Protein AF-0000000083566380 (afdb_homodimer)

Secondary structure (DSSP, 8-state):
----SSTTHHHHHHHH---SSEEEEEEETTEEEEEETT--EEEES-----EETTTEEB-S-----GGG----SEEE--SSSTTTS-HHHHHHHHHHH-PEEEE-HHHHHHHHHTTHHHHSS--GGGEEE--TT-EEEETTEEEEEEE---TT-SS-EEEEEEETTEEEEE-TT----TTHHHHHHHS--SEEEEEB---EEEE-TTT--EEEE--SB-HHHHHHHHHHTT-SEEEEESTTTBTTS---GGGHHHHHTTSSS-SEE----TT-EEE-/----SSTTHHHHHHHH---SSEEEEEEETTEEEEEETT--EEEES-----EETTTEEB-S-----GGG----SEEE--SSSTTTS-HHHHHHHHHHH-PEEEE-HHHHHHHHHTTHHHHSS--GGGEEE--TT-EEEETTEEEEEEE---TT-SS-EEEEEEETTEEEEE-TT----TTHHHHHHHS--SEEEEEB---EEEE-TTT--EEEE--SB-HHHHHHHHHHTT-SEEEEESTTTBTTS---GGGHHHHHTTSSS-SEE----TT-EEE-

Foldseek 3Di:
DFDFPAECPLLVCVQVDQDAAKKWAFAAQLWIWIAGNVGAIEIFLFAQDQPDPPQWGWQDTRHYQLLSRQEHAEYEAQFQDCSRQPLRGPLSVCQRHVHAYEYAPNNVVNCVVVVSVPVGVHDPVSYDHDAAPDWDDRVQKIKGWHDFAFPVGDGGIWIWIDHPQFIEIRRNQGWDDPCLLVQLVVGVHAEYEFEEWAFFWGQDPPPRDTDGDDRHDYLVGQLNSQQSNQYCEYEYGNQRTTPGTHDDCVVNVVVNVVGPPNNYYDYDDHSDMDHD/DFDFPAECVLLVCVQPDQDAAKKWAFAAQQWIWIAGNVGAIEIFLFAQDQPDPPQWGWQDTRHYQLLSRQEHAEYEAQFQDCSRQPLRGPLSVCQRHVHAYEYAPNNVVNCVVVVSVPVGVHDPVSYDHDAAPDWDDGVQWIKHWHDFAFPVGDGGIWIWIDHPQFIEIRRNQGWADPCLLVQLVVGVHAEYEFEEWAFFWGQDPPPRDTDGDDRHDYLVGQLNSQQSNQYCEYEYGNQRTTPGTHDDCVVNVVVNVVGPPNNYYDYDDHSDMDHD

Structure (mmCIF, N/CA/C/O backbone):
data_AF-0000000083566380-model_v1
#
loop_
_entity.id
_entity.type
_entity.pdbx_description
1 polymer 'L-ascorbate 6-phosphate lactonase'
#
loop_
_atom_site.group_PDB
_atom_site.id
_atom_site.type_symbol
_atom_site.label_atom_id
_atom_site.label_alt_id
_atom_site.label_comp_id
_atom_site.label_asym_id
_atom_site.label_entity_id
_atom_site.label_seq_id
_atom_site.pdbx_PDB_ins_code
_atom_site.Cartn_x
_atom_site.Cartn_y
_atom_site.Cartn_z
_atom_site.occupancy
_atom_site.B_iso_or_equiv
_atom_site.auth_seq_id
_atom_site.auth_comp_id
_atom_site.auth_asym_id
_atom_site.auth_atom_id
_atom_site.pdbx_PDB_model_num
ATOM 1 N N . MET A 1 1 ? -5.559 -3.111 18.797 1 76.19 1 MET A N 1
ATOM 2 C CA . MET A 1 1 ? -4.23 -2.508 18.812 1 76.19 1 MET A CA 1
ATOM 3 C C . MET A 1 1 ? -3.662 -2.377 17.406 1 76.19 1 MET A C 1
ATOM 5 O O . MET A 1 1 ? -3.842 -3.268 16.578 1 76.19 1 MET A O 1
ATOM 9 N N . ILE A 1 2 ? -3.156 -1.127 17.141 1 89.31 2 ILE A N 1
ATOM 10 C CA . ILE A 1 2 ? -2.559 -0.832 15.844 1 89.31 2 ILE A CA 1
ATOM 11 C C . ILE A 1 2 ? -1.174 -1.471 15.758 1 89.31 2 ILE A C 1
ATOM 13 O O . ILE A 1 2 ? -0.376 -1.369 16.688 1 89.31 2 ILE A O 1
ATOM 17 N N . HIS A 1 3 ? -0.954 -2.189 14.703 1 89.44 3 HIS A N 1
ATOM 18 C CA . HIS A 1 3 ? 0.325 -2.842 14.453 1 89.44 3 HIS A CA 1
ATOM 19 C C . HIS A 1 3 ? 0.991 -2.281 13.203 1 89.44 3 HIS A C 1
ATOM 21 O O . HIS A 1 3 ? 0.339 -2.111 12.164 1 89.44 3 HIS A O 1
ATOM 27 N N . SER A 1 4 ? 2.311 -2.012 13.414 1 94.44 4 SER A N 1
ATOM 28 C CA . SER A 1 4 ? 3.086 -1.466 12.305 1 94.44 4 SER A CA 1
ATOM 29 C C . SER A 1 4 ? 3.451 -2.551 11.297 1 94.44 4 SER A C 1
ATOM 31 O O . SER A 1 4 ? 3.803 -3.67 11.68 1 94.44 4 SER A O 1
ATOM 33 N N . ASP A 1 5 ? 3.465 -2.23 10.023 1 95.38 5 ASP A N 1
ATOM 34 C CA . ASP A 1 5 ? 3.959 -3.098 8.961 1 95.38 5 ASP A CA 1
ATOM 35 C C . ASP A 1 5 ? 5.457 -2.902 8.742 1 95.38 5 ASP A C 1
ATOM 37 O O . ASP A 1 5 ? 6.074 -3.625 7.957 1 95.38 5 ASP A O 1
ATOM 41 N N . TRP A 1 6 ? 6.039 -1.925 9.359 1 95.88 6 TRP A N 1
ATOM 42 C CA . TRP A 1 6 ? 7.43 -1.555 9.109 1 95.88 6 TRP A CA 1
ATOM 43 C C . TRP A 1 6 ? 8.281 -1.753 10.359 1 95.88 6 TRP A C 1
ATOM 45 O O . TRP A 1 6 ? 9.477 -1.446 10.359 1 95.88 6 TRP A O 1
ATOM 55 N N . GLY A 1 7 ? 7.676 -2.299 11.445 1 92.94 7 GLY A N 1
ATOM 56 C CA . GLY A 1 7 ? 8.391 -2.293 12.711 1 92.94 7 GLY A CA 1
ATOM 57 C C . GLY A 1 7 ? 8.703 -0.896 13.219 1 92.94 7 GLY A C 1
ATOM 58 O O . GLY A 1 7 ? 7.875 0.01 13.094 1 92.94 7 GLY A O 1
ATOM 59 N N . ASP A 1 8 ? 9.898 -0.716 13.805 1 93.69 8 ASP A N 1
ATOM 60 C CA . ASP A 1 8 ? 10.156 0.561 14.461 1 93.69 8 ASP A CA 1
ATOM 61 C C . ASP A 1 8 ? 11.188 1.382 13.688 1 93.69 8 ASP A C 1
ATOM 63 O O . ASP A 1 8 ? 11.5 2.51 14.07 1 93.69 8 ASP A O 1
ATOM 67 N N . TRP A 1 9 ? 11.602 0.812 12.57 1 92.69 9 TRP A N 1
ATOM 68 C CA . TRP A 1 9 ? 12.727 1.46 11.898 1 92.69 9 TRP A CA 1
ATOM 69 C C . TRP A 1 9 ? 12.359 2.871 11.461 1 92.69 9 TRP A C 1
ATOM 71 O O . TRP A 1 9 ? 13.18 3.789 11.539 1 92.69 9 TRP A O 1
ATOM 81 N N . PHE A 1 10 ? 11.18 3.068 10.977 1 97.19 10 PHE A N 1
ATOM 82 C CA . PHE A 1 10 ? 10.766 4.344 10.406 1 97.19 10 PHE A CA 1
ATOM 83 C C . PHE A 1 10 ? 10.695 5.422 11.477 1 97.19 10 PHE A C 1
ATOM 85 O O . PHE A 1 10 ? 11.227 6.52 11.297 1 97.19 10 PHE A O 1
ATOM 92 N N . ILE A 1 11 ? 10.031 5.145 12.625 1 96.69 11 ILE A N 1
ATOM 93 C CA . ILE A 1 11 ? 9.906 6.117 13.703 1 96.69 11 ILE A CA 1
ATOM 94 C C . ILE A 1 11 ? 11.281 6.398 14.297 1 96.69 11 ILE A C 1
ATOM 96 O O . ILE A 1 11 ? 11.578 7.531 14.688 1 96.69 11 ILE A O 1
ATOM 100 N N . GLN A 1 12 ? 12.148 5.363 14.352 1 96.5 12 GLN A N 1
ATOM 101 C CA . GLN A 1 12 ? 13.516 5.57 14.836 1 96.5 12 GLN A CA 1
ATOM 102 C C . GLN A 1 12 ? 14.281 6.52 13.922 1 96.5 12 GLN A C 1
ATOM 104 O O . GLN A 1 12 ? 15.039 7.367 14.398 1 96.5 12 GLN A O 1
ATOM 109 N N . ARG A 1 13 ? 14.078 6.336 12.664 1 96.38 13 ARG A N 1
ATOM 110 C CA . ARG A 1 13 ? 14.711 7.23 11.695 1 96.38 13 ARG A CA 1
ATOM 111 C C . ARG A 1 13 ? 14.289 8.68 11.938 1 96.38 13 ARG A C 1
ATOM 113 O O . ARG A 1 13 ? 15.117 9.586 11.867 1 96.38 13 ARG A O 1
ATOM 120 N N . ILE A 1 14 ? 13.039 8.93 12.203 1 97.75 14 ILE A N 1
ATOM 121 C CA . ILE A 1 14 ? 12.523 10.273 12.469 1 97.75 14 ILE A CA 1
ATOM 122 C C . ILE A 1 14 ? 13.117 10.797 13.781 1 97.75 14 ILE A C 1
ATOM 124 O O . ILE A 1 14 ? 13.602 11.93 13.836 1 97.75 14 ILE A O 1
ATOM 128 N N . GLU A 1 15 ? 13.109 9.969 14.812 1 97.56 15 GLU A N 1
ATOM 129 C CA . GLU A 1 15 ? 13.594 10.359 16.141 1 97.56 15 GLU A CA 1
ATOM 130 C C . GLU A 1 15 ? 15.086 10.68 16.109 1 97.56 15 GLU A C 1
ATOM 132 O O . GLU A 1 15 ? 15.539 11.609 16.781 1 97.56 15 GLU A O 1
ATOM 137 N N . ASP A 1 16 ? 15.828 9.945 15.266 1 97.19 16 ASP A N 1
ATOM 138 C CA . ASP A 1 16 ? 17.281 10.078 15.227 1 97.19 16 ASP A CA 1
ATOM 139 C C . ASP A 1 16 ? 17.703 11.211 14.297 1 97.19 16 ASP A C 1
ATOM 141 O O . ASP A 1 16 ? 18.859 11.641 14.32 1 97.19 16 ASP A O 1
ATOM 145 N N . ALA A 1 17 ? 16.766 11.719 13.531 1 97.69 17 ALA A N 1
ATOM 146 C CA . ALA A 1 17 ? 17.109 12.703 12.508 1 97.69 17 ALA A CA 1
ATOM 147 C C . ALA A 1 17 ? 17.453 14.047 13.141 1 97.69 17 ALA A C 1
ATOM 149 O O . ALA A 1 17 ? 16.859 14.438 14.148 1 97.69 17 ALA A O 1
ATOM 150 N N . ASN A 1 18 ? 18.438 14.688 12.562 1 97.5 18 ASN A N 1
ATOM 151 C CA . ASN A 1 18 ? 18.812 16.062 12.875 1 97.5 18 ASN A CA 1
ATOM 152 C C . ASN A 1 18 ? 18.922 16.922 11.617 1 97.5 18 ASN A C 1
ATOM 154 O O . ASN A 1 18 ? 20.016 17.266 11.188 1 97.5 18 ASN A O 1
ATOM 158 N N . PRO A 1 19 ? 17.812 17.328 11.078 1 97.94 19 PRO A N 1
ATOM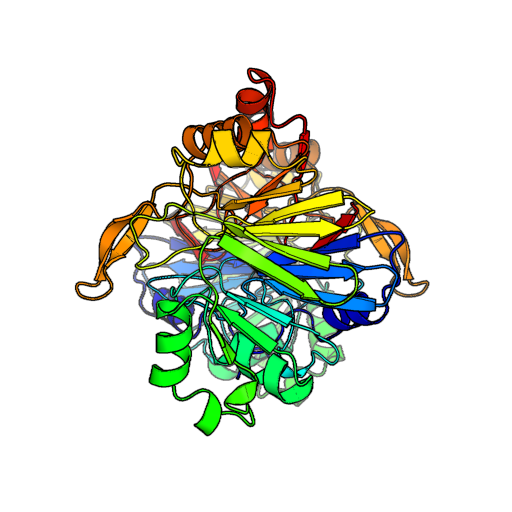 159 C CA . PRO A 1 19 ? 17.812 18 9.781 1 97.94 19 PRO A CA 1
ATOM 160 C C . PRO A 1 19 ? 18.438 19.406 9.852 1 97.94 19 PRO A C 1
ATOM 162 O O . PRO A 1 19 ? 18.469 20.016 10.93 1 97.94 19 PRO A O 1
ATOM 165 N N . ASP A 1 20 ? 19.047 19.812 8.734 1 97.19 20 ASP A N 1
ATOM 166 C CA . ASP A 1 20 ? 19.344 21.234 8.516 1 97.19 20 ASP A CA 1
ATOM 167 C C . ASP A 1 20 ? 18.109 21.984 8.008 1 97.19 20 ASP A C 1
ATOM 169 O O . ASP A 1 20 ? 17.719 21.797 6.855 1 97.19 20 ASP A O 1
ATOM 173 N N . GLY A 1 21 ? 17.5 22.703 8.883 1 98.25 21 GLY A N 1
ATOM 174 C CA . GLY A 1 21 ? 16.203 23.312 8.578 1 98.25 21 GLY A CA 1
ATOM 175 C C . GLY A 1 21 ? 15.039 22.5 9.086 1 98.25 21 GLY A C 1
ATOM 176 O O . GLY A 1 21 ? 14.961 22.188 10.273 1 98.25 21 GLY A O 1
ATOM 177 N N . VAL A 1 22 ? 14.148 22.125 8.109 1 98.81 22 VAL A N 1
ATOM 178 C CA . VAL A 1 22 ? 12.961 21.375 8.508 1 98.81 22 VAL A CA 1
ATOM 179 C C . VAL A 1 22 ? 12.82 20.141 7.617 1 98.81 22 VAL A C 1
ATOM 181 O O . VAL A 1 22 ? 12.859 20.25 6.387 1 98.81 22 VAL A O 1
ATOM 184 N N . ALA A 1 23 ? 12.758 18.984 8.266 1 98.81 23 ALA A N 1
ATOM 185 C CA . ALA A 1 23 ? 12.406 17.75 7.566 1 98.81 23 ALA A CA 1
ATOM 186 C C . ALA A 1 23 ? 10.914 17.469 7.688 1 98.81 23 ALA A C 1
ATOM 188 O O . ALA A 1 23 ? 10.328 17.656 8.758 1 98.81 23 ALA A O 1
ATOM 189 N N . VAL A 1 24 ? 10.273 17.078 6.574 1 98.88 24 VAL A N 1
ATOM 190 C CA . VAL A 1 24 ? 8.859 16.719 6.508 1 98.88 24 VAL A CA 1
ATOM 191 C C . VAL A 1 24 ? 8.711 15.281 6.008 1 98.88 24 VAL A C 1
ATOM 193 O O . VAL A 1 24 ? 9.117 14.961 4.887 1 98.88 24 VAL A O 1
ATOM 196 N N . TRP A 1 25 ? 8.172 14.398 6.844 1 98.81 25 TRP A N 1
ATOM 197 C CA . TRP A 1 25 ? 7.922 13.023 6.426 1 98.81 25 TRP A CA 1
ATOM 198 C C . TRP A 1 25 ? 6.441 12.805 6.133 1 98.81 25 TRP A C 1
ATOM 200 O O . TRP A 1 25 ? 5.578 13.312 6.855 1 98.81 25 TRP A O 1
ATOM 210 N N . TYR A 1 26 ? 6.184 12.094 5.062 1 98.81 26 TYR A N 1
ATOM 211 C CA . TYR A 1 26 ? 4.828 11.68 4.719 1 98.81 26 TYR A CA 1
ATOM 212 C C . TYR A 1 26 ? 4.469 10.367 5.406 1 98.81 26 TYR A C 1
ATOM 214 O O . TYR A 1 26 ? 5.129 9.352 5.199 1 98.81 26 TYR A O 1
ATOM 222 N N . LEU A 1 27 ? 3.363 10.391 6.223 1 98.56 27 LEU A N 1
ATOM 223 C CA . LEU A 1 27 ? 2.982 9.234 7.031 1 98.56 27 LEU A CA 1
ATOM 224 C C . LEU A 1 27 ? 1.859 8.453 6.359 1 98.56 27 LEU A C 1
ATOM 226 O O . LEU A 1 27 ? 1.404 7.434 6.891 1 98.56 27 LEU A O 1
ATOM 230 N N . GLY A 1 28 ? 1.415 8.914 5.188 1 97.44 28 GLY A N 1
ATOM 231 C CA . GLY A 1 28 ? 0.248 8.352 4.531 1 97.44 28 GLY A CA 1
ATOM 232 C C . GLY A 1 28 ? -1.03 9.109 4.824 1 97.44 28 GLY A C 1
ATOM 233 O O . GLY A 1 28 ? -1.096 9.875 5.793 1 97.44 28 GLY A O 1
ATOM 234 N N . CYS A 1 29 ? -2.031 8.922 3.938 1 96 29 CYS A N 1
ATOM 235 C CA . CYS A 1 29 ? -3.293 9.641 4.059 1 96 29 CYS A CA 1
ATOM 236 C C . CYS A 1 29 ? -3.062 11.148 4.047 1 96 29 CYS A C 1
ATOM 238 O O . CYS A 1 29 ? -2.611 11.703 3.045 1 96 29 CYS A O 1
ATOM 240 N N . ASN A 1 30 ? -3.213 11.844 5.105 1 97.31 30 ASN A N 1
ATOM 241 C CA . ASN A 1 30 ? -2.902 13.266 5.277 1 97.31 30 ASN A CA 1
ATOM 242 C C . ASN A 1 30 ? -1.968 13.492 6.461 1 97.31 30 ASN A C 1
ATOM 244 O O . ASN A 1 30 ? -1.909 14.594 7.004 1 97.31 30 ASN A O 1
ATOM 248 N N . GLY A 1 31 ? -1.329 12.383 6.82 1 98.62 31 GLY A N 1
ATOM 249 C CA . GLY A 1 31 ? -0.46 12.461 7.984 1 98.62 31 GLY A CA 1
ATOM 250 C C . GLY A 1 31 ? 0.958 12.883 7.645 1 98.62 31 GLY A C 1
ATOM 251 O O . GLY A 1 31 ? 1.545 12.375 6.684 1 98.62 31 GLY A O 1
ATOM 252 N N . PHE A 1 32 ? 1.509 13.781 8.422 1 98.88 32 PHE A N 1
ATOM 253 C CA . PHE A 1 32 ? 2.881 14.25 8.266 1 98.88 32 PHE A CA 1
ATOM 254 C C . PHE A 1 32 ? 3.531 14.492 9.625 1 98.88 32 PHE A C 1
ATOM 256 O O . PHE A 1 32 ? 2.838 14.719 10.617 1 98.88 32 PHE A O 1
ATOM 263 N N . VAL A 1 33 ? 4.793 14.438 9.672 1 98.88 33 VAL A N 1
ATOM 264 C CA . VAL A 1 33 ? 5.574 14.883 10.82 1 98.88 33 VAL A CA 1
ATOM 265 C C . VAL A 1 33 ? 6.66 15.852 10.367 1 98.88 33 VAL A C 1
ATOM 267 O O . VAL A 1 33 ? 7.316 15.625 9.344 1 98.88 33 VAL A O 1
ATOM 270 N N . LEU A 1 34 ? 6.723 17 10.961 1 98.88 34 LEU A N 1
ATOM 271 C CA . LEU A 1 34 ? 7.77 18 10.758 1 98.88 34 LEU A CA 1
ATOM 272 C C . LEU A 1 34 ? 8.742 18.016 11.938 1 98.88 34 LEU A C 1
ATOM 274 O O . LEU A 1 34 ? 8.32 17.953 13.094 1 98.88 34 LEU A O 1
ATOM 278 N N . LYS A 1 35 ? 9.992 18.062 11.664 1 98.88 35 LYS A N 1
ATOM 279 C CA . LYS A 1 35 ? 11.039 18.188 12.672 1 98.88 35 LYS A CA 1
ATOM 280 C C . LYS A 1 35 ? 12.078 19.219 12.234 1 98.88 35 LYS A C 1
ATOM 282 O O . LYS A 1 35 ? 12.547 19.203 11.094 1 98.88 35 LYS A O 1
ATOM 287 N N . ASP A 1 36 ? 12.406 20.141 13.148 1 98.62 36 ASP A N 1
ATOM 288 C CA . ASP A 1 36 ? 13.383 21.156 12.773 1 98.62 36 ASP A CA 1
ATOM 289 C C . ASP A 1 36 ? 14.742 20.875 13.398 1 98.62 36 ASP A C 1
ATOM 291 O O . ASP A 1 36 ? 14.922 19.844 14.062 1 98.62 36 ASP A O 1
ATOM 295 N N . ASP A 1 37 ? 15.695 21.656 13.117 1 97.62 37 ASP A N 1
ATOM 296 C CA . ASP A 1 37 ? 17.078 21.469 13.516 1 97.62 37 ASP A CA 1
ATOM 297 C C . ASP A 1 37 ? 17.234 21.578 15.031 1 97.62 37 ASP A C 1
ATOM 299 O O . ASP A 1 37 ? 18.203 21.078 15.602 1 97.62 37 ASP A O 1
ATOM 303 N N . ALA A 1 38 ? 16.25 22.203 15.75 1 98.06 38 ALA A N 1
ATOM 304 C CA . ALA A 1 38 ? 16.281 22.312 17.203 1 98.06 38 ALA A CA 1
ATOM 305 C C . ALA A 1 38 ? 15.656 21.078 17.859 1 98.06 38 ALA A C 1
ATOM 307 O O . ALA A 1 38 ? 15.75 20.906 19.078 1 98.06 38 ALA A O 1
ATOM 308 N N . GLY A 1 39 ? 15.016 20.266 17.062 1 98.25 39 GLY A N 1
ATOM 309 C CA . GLY A 1 39 ? 14.438 19.031 17.547 1 98.25 39 GLY A CA 1
ATOM 310 C C . GLY A 1 39 ? 12.938 19.125 17.797 1 98.25 39 GLY A C 1
ATOM 311 O O . GLY A 1 39 ? 12.305 18.141 18.188 1 98.25 39 GLY A O 1
ATOM 312 N N . THR A 1 40 ? 12.352 20.359 17.609 1 98.69 40 THR A N 1
ATOM 313 C CA . THR A 1 40 ? 10.906 20.484 17.734 1 98.69 40 THR A CA 1
ATOM 314 C C . THR A 1 40 ? 10.195 19.609 16.719 1 98.69 40 THR A C 1
ATOM 316 O O . THR A 1 40 ? 10.523 19.625 15.531 1 98.69 40 THR A O 1
ATOM 319 N N . THR A 1 41 ? 9.258 18.75 17.188 1 98.81 41 THR A N 1
ATOM 320 C CA . THR A 1 41 ? 8.578 17.766 16.359 1 98.81 41 THR A CA 1
ATOM 321 C C . THR A 1 41 ? 7.062 17.938 16.453 1 98.81 41 THR A C 1
ATOM 323 O O . THR A 1 41 ? 6.496 17.875 17.547 1 98.81 41 THR A O 1
ATOM 326 N N . VAL A 1 42 ? 6.41 18.125 15.297 1 98.88 42 VAL A N 1
ATOM 327 C CA . VAL A 1 42 ? 4.961 18.281 15.281 1 98.88 42 VAL A CA 1
ATOM 328 C C . VAL A 1 42 ? 4.348 17.297 14.289 1 98.88 42 VAL A C 1
ATOM 330 O O . VAL A 1 42 ? 4.883 17.094 13.195 1 98.88 42 VAL A O 1
ATOM 333 N N . TYR A 1 43 ? 3.279 16.625 14.68 1 98.88 43 TYR A N 1
ATOM 334 C CA . TYR A 1 43 ? 2.492 15.758 13.82 1 98.88 43 TYR A CA 1
ATOM 335 C C . TYR A 1 43 ? 1.23 16.453 13.336 1 98.88 43 TYR A C 1
ATOM 337 O O . TYR A 1 43 ? 0.612 17.219 14.078 1 98.88 43 TYR A O 1
ATOM 345 N N . ILE A 1 44 ? 0.87 16.234 12.07 1 98.94 44 ILE A N 1
ATOM 346 C CA . ILE A 1 44 ? -0.4 16.703 11.539 1 98.94 44 ILE A CA 1
ATOM 347 C C . ILE A 1 44 ? -1.218 15.523 11.016 1 98.94 44 ILE A C 1
ATOM 349 O O . ILE A 1 44 ? -0.77 14.789 10.133 1 98.94 44 ILE A O 1
ATOM 353 N N . ASP A 1 45 ? -2.373 15.289 11.57 1 98.81 45 ASP A N 1
ATOM 354 C CA . ASP A 1 45 ? -3.359 14.305 11.141 1 98.81 45 ASP A CA 1
ATOM 355 C C . ASP A 1 45 ? -2.734 12.914 11.023 1 98.81 45 ASP A C 1
ATOM 357 O O . ASP A 1 45 ? -2.947 12.211 10.031 1 98.81 45 ASP A O 1
ATOM 361 N N . PRO A 1 46 ? -1.852 12.516 11.953 1 98.69 46 PRO A N 1
ATOM 362 C CA . PRO A 1 46 ? -1.386 11.133 11.82 1 98.69 46 PRO A CA 1
ATOM 363 C C . PRO A 1 46 ? -2.525 10.117 11.883 1 98.69 46 PRO A C 1
ATOM 365 O O . PRO A 1 46 ? -3.363 10.18 12.781 1 98.69 46 PRO A O 1
ATOM 368 N N . TYR A 1 47 ? -2.588 9.234 10.93 1 98.5 47 TYR A N 1
ATOM 369 C CA . TYR A 1 47 ? -3.633 8.219 10.859 1 98.5 47 TYR A CA 1
ATOM 370 C C . TYR A 1 47 ? -3.041 6.852 10.562 1 98.5 47 TYR A C 1
ATOM 372 O O . TYR A 1 47 ? -2.4 6.656 9.523 1 98.5 47 TYR A O 1
ATOM 380 N N . LEU A 1 48 ? -3.326 5.891 11.445 1 97.81 48 LEU A N 1
ATOM 381 C CA . LEU A 1 48 ? -2.748 4.555 11.352 1 97.81 48 LEU A CA 1
ATOM 382 C C . LEU A 1 48 ? -3.842 3.492 11.32 1 97.81 48 LEU A C 1
ATOM 384 O O . LEU A 1 48 ? -3.561 2.301 11.469 1 97.81 48 LEU A O 1
ATOM 388 N N . GLY A 1 49 ? -5.027 3.939 11.172 1 95.88 49 GLY A N 1
ATOM 389 C CA . GLY A 1 49 ? -6.156 3.021 11.133 1 95.88 49 GLY A CA 1
ATOM 390 C C . GLY A 1 49 ? -6.27 2.273 9.82 1 95.88 49 GLY A C 1
ATOM 391 O O . GLY A 1 49 ? -5.605 2.621 8.836 1 95.88 49 GLY A O 1
ATOM 392 N N . LEU A 1 50 ? -7.125 1.257 9.789 1 93.81 50 LEU A N 1
ATOM 393 C CA . LEU A 1 50 ? -7.238 0.345 8.656 1 93.81 50 LEU A CA 1
ATOM 394 C C . LEU A 1 50 ? -8.453 0.691 7.801 1 93.81 50 LEU A C 1
ATOM 396 O O . LEU A 1 50 ? -8.68 0.078 6.754 1 93.81 50 LEU A O 1
ATOM 400 N N . GLY A 1 51 ? -9.211 1.7 8.195 1 92.88 51 GLY A N 1
ATOM 401 C CA . GLY A 1 51 ? -10.492 1.969 7.566 1 92.88 51 GLY A CA 1
ATOM 402 C C . GLY A 1 51 ? -11.609 1.084 8.086 1 92.88 51 GLY A C 1
ATOM 403 O O . GLY A 1 51 ? -11.633 0.741 9.273 1 92.88 51 GLY A O 1
ATOM 404 N N . ASN A 1 52 ? -12.656 0.882 7.289 1 91.94 52 ASN A N 1
ATOM 405 C CA . ASN A 1 52 ? -13.797 0.028 7.613 1 91.94 52 ASN A CA 1
ATOM 406 C C . ASN A 1 52 ? -14.102 -0.955 6.484 1 91.94 52 ASN A C 1
ATOM 408 O O . ASN A 1 52 ? -15.156 -0.878 5.855 1 91.94 52 ASN A O 1
ATOM 412 N N . PRO A 1 53 ? -13.234 -1.888 6.297 1 90.38 53 PRO A N 1
ATOM 413 C CA . PRO A 1 53 ? -13.453 -2.861 5.223 1 90.38 53 PRO A CA 1
ATOM 414 C C . PRO A 1 53 ? -14.734 -3.666 5.414 1 90.38 53 PRO A C 1
ATOM 416 O O . PRO A 1 53 ? -15.094 -4.004 6.547 1 90.38 53 PRO A O 1
ATOM 419 N N . PRO A 1 54 ? -15.508 -3.881 4.336 1 90.81 54 PRO A N 1
ATOM 420 C CA . PRO A 1 54 ? -15.094 -3.699 2.941 1 90.81 54 PRO A CA 1
ATOM 421 C C . PRO A 1 54 ? -15.492 -2.334 2.383 1 90.81 54 PRO A C 1
ATOM 423 O O . PRO A 1 54 ? -15.328 -2.082 1.186 1 90.81 54 PRO A O 1
ATOM 426 N N . ARG A 1 55 ? -16.016 -1.461 3.207 1 92.44 55 ARG A N 1
ATOM 427 C CA . ARG A 1 55 ? -16.453 -0.16 2.711 1 92.44 55 ARG A CA 1
ATOM 428 C C . ARG A 1 55 ? -15.258 0.701 2.309 1 92.44 55 ARG A C 1
ATOM 430 O O . ARG A 1 55 ? -15.18 1.17 1.17 1 92.44 55 ARG A O 1
ATOM 437 N N . THR A 1 56 ? -14.391 0.94 3.246 1 93.81 56 THR A N 1
ATOM 438 C CA . THR A 1 56 ? -13.133 1.633 3 1 93.81 56 THR A CA 1
ATOM 439 C C . THR A 1 56 ? -11.945 0.705 3.25 1 93.81 56 THR A C 1
ATOM 441 O O . THR A 1 56 ? -11.797 0.16 4.348 1 93.81 56 THR A O 1
ATOM 444 N N . VAL A 1 57 ? -11.164 0.5 2.221 1 94.94 57 VAL A N 1
ATOM 445 C CA . VAL A 1 57 ? -10.062 -0.451 2.258 1 94.94 57 VAL A CA 1
ATOM 446 C C . VAL A 1 57 ? -8.734 0.291 2.102 1 94.94 57 VAL A C 1
ATOM 448 O O . VAL A 1 57 ? -8.523 0.988 1.107 1 94.94 57 VAL A O 1
ATOM 451 N N . ARG A 1 58 ? -7.898 0.193 3.137 1 96.94 58 ARG A N 1
ATOM 452 C CA . ARG A 1 58 ? -6.574 0.804 3.117 1 96.94 58 ARG A CA 1
ATOM 453 C C . ARG A 1 58 ? -5.668 0.111 2.105 1 96.94 58 ARG A C 1
ATOM 455 O O . ARG A 1 58 ? -5.562 -1.117 2.096 1 96.94 58 ARG A O 1
ATOM 462 N N . MET A 1 59 ? -4.922 0.906 1.256 1 97.56 59 MET A N 1
ATOM 463 C CA . MET A 1 59 ? -4.148 0.321 0.163 1 97.56 59 MET A CA 1
ATOM 464 C C . MET A 1 59 ? -2.652 0.505 0.397 1 97.56 59 MET A C 1
ATOM 466 O O . MET A 1 59 ? -1.835 0.069 -0.416 1 97.56 59 MET A O 1
ATOM 470 N N . ILE A 1 60 ? -2.221 1.123 1.516 1 97.5 60 ILE A N 1
ATOM 471 C CA . ILE A 1 60 ? -0.814 1.35 1.832 1 97.5 60 ILE A CA 1
ATOM 472 C C . ILE A 1 60 ? -0.503 0.802 3.223 1 97.5 60 ILE A C 1
ATOM 474 O O . ILE A 1 60 ? -1.413 0.542 4.012 1 97.5 60 ILE A O 1
ATOM 478 N N . PRO A 1 61 ? 0.763 0.611 3.621 1 97.31 61 PRO A N 1
ATOM 479 C CA . PRO A 1 61 ? 1.113 -0.003 4.902 1 97.31 61 PRO A CA 1
ATOM 480 C C . PRO A 1 61 ? 0.855 0.921 6.09 1 97.31 61 PRO A C 1
ATOM 482 O O . PRO A 1 61 ? 0.664 2.127 5.91 1 97.31 61 PRO A O 1
ATOM 485 N N . VAL A 1 62 ? 0.739 0.326 7.238 1 97.56 62 VAL A N 1
ATOM 486 C CA . VAL A 1 62 ? 0.782 1.062 8.5 1 97.56 62 VAL A CA 1
ATOM 487 C C . VAL A 1 62 ? 2.234 1.318 8.898 1 97.56 62 VAL A C 1
ATOM 489 O O . VAL A 1 62 ? 2.963 0.385 9.242 1 97.56 62 VAL A O 1
ATOM 492 N N . PRO A 1 63 ? 2.674 2.518 8.914 1 97.31 63 PRO A N 1
ATOM 493 C CA . PRO A 1 63 ? 4.113 2.783 8.898 1 97.31 63 PRO A CA 1
ATOM 494 C C . PRO A 1 63 ? 4.742 2.703 10.289 1 97.31 63 PRO A C 1
ATOM 496 O O . PRO A 1 63 ? 5.969 2.648 10.422 1 97.31 63 PRO A O 1
ATOM 499 N N . PHE A 1 64 ? 3.951 2.764 11.391 1 97.38 64 PHE A N 1
ATOM 500 C CA . PHE A 1 64 ? 4.496 2.699 12.742 1 97.38 64 PHE A CA 1
ATOM 501 C C . PHE A 1 64 ? 3.395 2.43 13.758 1 97.38 64 PHE A C 1
ATOM 503 O O . PHE A 1 64 ? 2.207 2.52 13.43 1 97.38 64 PHE A O 1
ATOM 510 N N . THR A 1 65 ? 3.799 2.053 14.938 1 96.56 65 THR A N 1
ATOM 511 C CA . THR A 1 65 ? 2.916 1.941 16.094 1 96.56 65 THR A CA 1
ATOM 512 C C . THR A 1 65 ? 2.902 3.242 16.891 1 96.56 65 THR A C 1
ATOM 514 O O . THR A 1 65 ? 3.957 3.754 17.266 1 96.56 65 THR A O 1
ATOM 517 N N . PRO A 1 66 ? 1.699 3.773 17.125 1 97.31 66 PRO A N 1
ATOM 518 C CA . PRO A 1 66 ? 1.655 5.098 17.734 1 97.31 66 PRO A CA 1
ATOM 519 C C . PRO A 1 66 ? 2.33 5.133 19.109 1 97.31 66 PRO A C 1
ATOM 521 O O . PRO A 1 66 ? 2.939 6.137 19.484 1 97.31 66 PRO A O 1
ATOM 524 N N . GLY A 1 67 ? 2.277 4.043 19.859 1 96.06 67 GLY A N 1
ATOM 525 C CA . GLY A 1 67 ? 2.898 3.971 21.172 1 96.06 67 GLY A CA 1
ATOM 526 C C . GLY A 1 67 ? 4.414 3.998 21.125 1 96.06 67 GLY A C 1
ATOM 527 O O . GLY A 1 67 ? 5.074 4.172 22.141 1 96.06 67 GLY A O 1
ATOM 528 N N . ASP A 1 68 ? 4.988 3.869 19.922 1 96.25 68 ASP A N 1
ATOM 529 C CA . ASP A 1 68 ? 6.441 3.85 19.766 1 96.25 68 ASP A CA 1
ATOM 530 C C . ASP A 1 68 ? 6.992 5.2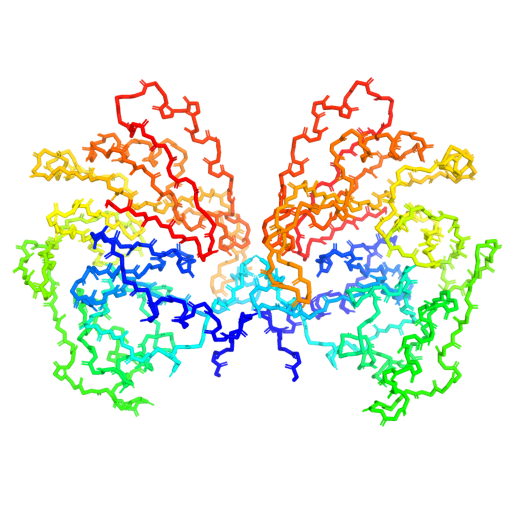62 19.578 1 96.25 68 ASP A C 1
ATOM 532 O O . ASP A 1 68 ? 8.211 5.465 19.594 1 96.25 68 ASP A O 1
ATOM 536 N N . VAL A 1 69 ? 6.109 6.227 19.406 1 97.81 69 VAL A N 1
ATOM 537 C CA . VAL A 1 69 ? 6.551 7.609 19.297 1 97.81 69 VAL A CA 1
ATOM 538 C C . VAL A 1 69 ? 7.055 8.117 20.641 1 97.81 69 VAL A C 1
ATOM 540 O O . VAL A 1 69 ? 6.316 8.117 21.625 1 97.81 69 VAL A O 1
ATOM 543 N N . GLU A 1 70 ? 8.273 8.57 20.641 1 96.69 70 GLU A N 1
ATOM 544 C CA . GLU A 1 70 ? 8.891 8.953 21.906 1 96.69 70 GLU A CA 1
ATOM 545 C C . GLU A 1 70 ? 8.953 10.469 22.047 1 96.69 70 GLU A C 1
ATOM 547 O O . GLU A 1 70 ? 9.07 10.992 23.156 1 96.69 70 GLU A O 1
ATOM 552 N N . THR A 1 71 ? 8.945 11.125 20.938 1 96.75 71 THR A N 1
ATOM 553 C CA . THR A 1 71 ? 9.062 12.578 20.984 1 96.75 71 THR A CA 1
ATOM 554 C C . THR A 1 71 ? 8.023 13.242 20.094 1 96.75 71 THR A C 1
ATOM 556 O O . THR A 1 71 ? 7.871 12.859 18.922 1 96.75 71 THR A O 1
ATOM 559 N N . ALA A 1 72 ? 7.316 14.188 20.609 1 98.69 72 ALA A N 1
ATOM 560 C CA . ALA A 1 72 ? 6.367 15.047 19.906 1 98.69 72 ALA A CA 1
ATOM 561 C C . ALA A 1 72 ? 6 16.266 20.75 1 98.69 72 ALA A C 1
ATOM 563 O O . ALA A 1 72 ? 5.773 16.141 21.969 1 98.69 72 ALA A O 1
ATOM 564 N N . ASP A 1 73 ? 6.016 17.375 20.141 1 98.88 73 ASP A N 1
ATOM 565 C CA . ASP A 1 73 ? 5.637 18.594 20.844 1 98.88 73 ASP A CA 1
ATOM 566 C C . ASP A 1 73 ? 4.16 18.906 20.625 1 98.88 73 ASP A C 1
ATOM 568 O O . ASP A 1 73 ? 3.512 19.484 21.5 1 98.88 73 ASP A O 1
ATOM 572 N N . ALA A 1 74 ? 3.668 18.531 19.484 1 98.94 74 ALA A N 1
ATOM 573 C CA . ALA A 1 74 ? 2.275 18.844 19.172 1 98.94 74 ALA A CA 1
ATOM 574 C C . ALA A 1 74 ? 1.711 17.844 18.156 1 98.94 74 ALA A C 1
ATOM 576 O O . ALA A 1 74 ? 2.457 17.25 17.375 1 98.94 74 ALA A O 1
ATOM 577 N N . VAL A 1 75 ? 0.419 17.656 18.234 1 98.94 75 VAL A N 1
ATOM 578 C CA . VAL A 1 75 ? -0.387 16.984 17.219 1 98.94 75 VAL A CA 1
ATOM 579 C C . VAL A 1 75 ? -1.502 17.922 16.75 1 98.94 75 VAL A C 1
ATOM 581 O O . VAL A 1 75 ? -2.258 18.453 17.562 1 98.94 75 VAL A O 1
ATOM 584 N N . PHE A 1 76 ? -1.544 18.172 15.453 1 98.94 76 PHE A N 1
ATOM 585 C CA . PHE A 1 76 ? -2.574 19.031 14.867 1 98.94 76 PHE A CA 1
ATOM 586 C C . PHE A 1 76 ? -3.631 18.188 14.164 1 98.94 76 PHE A C 1
ATOM 588 O O . PHE A 1 76 ? -3.303 17.281 13.391 1 98.94 76 PHE A O 1
ATOM 595 N N . ALA A 1 77 ? -4.883 18.484 14.422 1 98.88 77 ALA A N 1
ATOM 596 C CA . ALA A 1 77 ? -5.996 17.953 13.641 1 98.88 77 ALA A CA 1
ATOM 597 C C . ALA A 1 77 ? -6.594 19.016 12.727 1 98.88 77 ALA A C 1
ATOM 599 O O . ALA A 1 77 ? -6.883 20.125 13.172 1 98.88 77 ALA A O 1
ATOM 600 N N . THR A 1 78 ? -6.781 18.703 11.477 1 98.88 78 THR A N 1
ATOM 601 C CA . THR A 1 78 ? -7.328 19.656 10.523 1 98.88 78 THR A CA 1
ATOM 602 C C . THR A 1 78 ? -8.852 19.703 10.617 1 98.88 78 THR A C 1
ATOM 604 O O . THR A 1 78 ? -9.461 20.766 10.461 1 98.88 78 THR A O 1
ATOM 607 N N . HIS A 1 79 ? -9.5 18.547 10.797 1 98.75 79 HIS A N 1
ATOM 608 C CA . HIS A 1 79 ? -10.953 18.5 10.898 1 98.75 79 HIS A CA 1
ATOM 609 C C . HIS A 1 79 ? -11.422 17.203 11.539 1 98.75 79 HIS A C 1
ATOM 611 O O . HIS A 1 79 ? -10.602 16.344 11.891 1 98.75 79 HIS A O 1
ATOM 617 N N . GLU A 1 80 ? -12.68 17.016 11.68 1 98.44 80 GLU A N 1
ATOM 618 C CA . GLU A 1 80 ? -13.242 16.078 12.641 1 98.44 80 GLU A CA 1
ATOM 619 C C . GLU A 1 80 ? -13.383 14.688 12.031 1 98.44 80 GLU A C 1
ATOM 621 O O . GLU A 1 80 ? -13.766 13.734 12.719 1 98.44 80 GLU A O 1
ATOM 626 N N . HIS A 1 81 ? -13.047 14.461 10.758 1 97.12 81 HIS A N 1
ATOM 627 C CA . HIS A 1 81 ? -13.18 13.125 10.18 1 97.12 81 HIS A CA 1
ATOM 628 C C . HIS A 1 81 ? -12.297 12.125 10.906 1 97.12 81 HIS A C 1
ATOM 630 O O . HIS A 1 81 ? -11.234 12.484 11.422 1 97.12 81 HIS A O 1
ATOM 636 N N . THR A 1 82 ? -12.664 10.914 10.883 1 93.88 82 THR A N 1
ATOM 637 C CA . THR A 1 82 ? -12.008 9.836 11.625 1 93.88 82 THR A CA 1
ATOM 638 C C . THR A 1 82 ? -10.531 9.742 11.25 1 93.88 82 THR A C 1
ATOM 640 O O . THR A 1 82 ? -9.68 9.555 12.125 1 93.88 82 THR A O 1
ATOM 643 N N . ASP A 1 83 ? -10.242 9.859 9.992 1 95.69 83 ASP A N 1
ATOM 644 C CA . ASP A 1 83 ? -8.859 9.68 9.57 1 95.69 83 ASP A CA 1
ATOM 645 C C . ASP A 1 83 ? -8.023 10.914 9.898 1 95.69 83 ASP A C 1
ATOM 647 O O . ASP A 1 83 ? -6.812 10.93 9.656 1 95.69 83 ASP A O 1
ATOM 651 N N . HIS A 1 84 ? -8.594 11.914 10.555 1 97.88 84 HIS A N 1
ATOM 652 C CA . HIS A 1 84 ? -7.855 13.102 10.977 1 97.88 84 HIS A CA 1
ATOM 653 C C . HIS A 1 84 ? -7.891 13.266 12.492 1 97.88 84 HIS A C 1
ATOM 655 O O . HIS A 1 84 ? -7.066 13.977 13.07 1 97.88 84 HIS A O 1
ATOM 661 N N . VAL A 1 85 ? -8.891 12.703 13.055 1 98.12 85 VAL A N 1
ATOM 662 C CA . VAL A 1 85 ? -9.031 12.648 14.5 1 98.12 85 VAL A CA 1
ATOM 663 C C . VAL A 1 85 ? -9.359 11.219 14.938 1 98.12 85 VAL A C 1
ATOM 665 O O . VAL A 1 85 ? -10.523 10.859 15.078 1 98.12 85 VAL A O 1
ATOM 668 N N . ASP A 1 86 ? -8.359 10.43 15.117 1 97.5 86 ASP A N 1
ATOM 669 C CA . ASP A 1 86 ? -8.484 9.016 15.453 1 97.5 86 ASP A CA 1
ATOM 670 C C . ASP A 1 86 ? -7.785 8.695 16.766 1 97.5 86 ASP A C 1
ATOM 672 O O . ASP A 1 86 ? -6.555 8.766 16.859 1 97.5 86 ASP A O 1
ATOM 676 N N . GLY A 1 87 ? -8.547 8.328 17.75 1 97.75 87 GLY A N 1
ATOM 677 C CA . GLY A 1 87 ? -8.016 8.062 19.078 1 97.75 87 GLY A CA 1
ATOM 678 C C . GLY A 1 87 ? -6.902 7.027 19.078 1 97.75 87 GLY A C 1
ATOM 679 O O . GLY A 1 87 ? -5.781 7.316 19.516 1 97.75 87 GLY A O 1
ATOM 680 N N . PRO A 1 88 ? -7.176 5.859 18.562 1 97.75 88 PRO A N 1
ATOM 681 C CA . PRO A 1 88 ? -6.148 4.812 18.547 1 97.75 88 PRO A CA 1
ATOM 682 C C . PRO A 1 88 ? -4.863 5.262 17.859 1 97.75 88 PRO A C 1
ATOM 684 O O . PRO A 1 88 ? -3.773 4.816 18.219 1 97.75 88 PRO A O 1
ATOM 687 N N . SER A 1 89 ? -4.891 6.164 16.906 1 98.19 89 SER A N 1
ATOM 688 C CA . SER A 1 89 ? -3.721 6.617 16.156 1 98.19 89 SER A CA 1
ATOM 689 C C . SER A 1 89 ? -2.998 7.742 16.891 1 98.19 89 SER A C 1
ATOM 691 O O . SER A 1 89 ? -1.779 7.887 16.766 1 98.19 89 SER A O 1
ATOM 693 N N . GLN A 1 90 ? -3.77 8.555 17.625 1 98.56 90 GLN A N 1
ATOM 694 C CA . GLN A 1 90 ? -3.191 9.828 18.047 1 98.56 90 GLN A CA 1
ATOM 695 C C . GLN A 1 90 ? -3.055 9.891 19.562 1 98.56 90 GLN A C 1
ATOM 697 O O . GLN A 1 90 ? -2.086 10.445 20.078 1 98.56 90 GLN A O 1
ATOM 702 N N . ALA A 1 91 ? -3.959 9.281 20.344 1 98.44 91 ALA A N 1
ATOM 703 C CA . ALA A 1 91 ? -3.971 9.398 21.812 1 98.44 91 ALA A CA 1
ATOM 704 C C . ALA A 1 91 ? -2.727 8.758 22.422 1 98.44 91 ALA A C 1
ATOM 706 O O . ALA A 1 91 ? -2.133 9.312 23.344 1 98.44 91 ALA A O 1
ATOM 707 N N . PRO A 1 92 ? -2.291 7.59 21.906 1 98.38 92 PRO A N 1
ATOM 708 C CA . PRO A 1 92 ? -1.064 7.016 22.469 1 98.38 92 PRO A CA 1
ATOM 709 C C . PRO A 1 92 ? 0.147 7.93 22.297 1 98.38 92 PRO A C 1
ATOM 711 O O . PRO A 1 92 ? 1.06 7.918 23.125 1 98.38 92 PRO A O 1
ATOM 714 N N . ILE A 1 93 ? 0.181 8.734 21.188 1 98.5 93 ILE A N 1
ATOM 715 C CA . ILE A 1 93 ? 1.261 9.695 20.984 1 98.5 93 ILE A CA 1
ATOM 716 C C . ILE A 1 93 ? 1.237 10.742 22.078 1 98.5 93 ILE A C 1
ATOM 718 O O . ILE A 1 93 ? 2.273 11.055 22.672 1 98.5 93 ILE A O 1
ATOM 722 N N . LEU A 1 94 ? 0.045 11.242 22.375 1 98.62 94 LEU A N 1
ATOM 723 C CA . LEU A 1 94 ? -0.107 12.227 23.438 1 98.62 94 LEU A CA 1
ATOM 724 C C . LEU A 1 94 ? 0.292 11.633 24.781 1 98.62 94 LEU A C 1
ATOM 726 O O . LEU A 1 94 ? 0.985 12.281 25.562 1 98.62 94 LEU A O 1
ATOM 730 N N . GLU A 1 95 ? -0.167 10.461 25.031 1 98.19 95 GLU A N 1
ATOM 731 C CA . GLU A 1 95 ? 0.093 9.766 26.281 1 98.19 95 GLU A CA 1
ATOM 732 C C . GLU A 1 95 ? 1.591 9.586 26.516 1 98.19 95 GLU A C 1
ATOM 734 O O . GLU A 1 95 ? 2.088 9.852 27.609 1 98.19 95 GLU A O 1
ATOM 739 N N . ASN A 1 96 ? 2.283 9.211 25.531 1 97.81 96 ASN A N 1
ATOM 740 C CA . ASN A 1 96 ? 3.689 8.844 25.672 1 97.81 96 ASN A CA 1
ATOM 741 C C . ASN A 1 96 ? 4.59 10.078 25.688 1 97.81 96 ASN A C 1
ATOM 743 O O . ASN A 1 96 ? 5.684 10.047 26.25 1 97.81 96 ASN A O 1
ATOM 747 N N . THR A 1 97 ? 4.168 11.164 25.031 1 98.31 97 THR A N 1
ATOM 748 C CA . THR A 1 97 ? 5.094 12.258 24.797 1 98.31 97 THR A CA 1
ATOM 749 C C . THR A 1 97 ? 4.695 13.492 25.594 1 98.31 97 THR A C 1
ATOM 751 O O . THR A 1 97 ? 5.492 14.414 25.766 1 98.31 97 THR A O 1
ATOM 754 N N . GLY A 1 98 ? 3.428 13.555 26.031 1 98.19 98 GLY A N 1
ATOM 755 C CA . GLY A 1 98 ? 2.912 14.758 26.656 1 98.19 98 GLY A CA 1
ATOM 756 C C . GLY A 1 98 ? 2.604 15.867 25.672 1 98.19 98 GLY A C 1
ATOM 757 O O . GLY A 1 98 ? 2.371 17.016 26.062 1 98.19 98 GLY A O 1
ATOM 758 N N . ALA A 1 99 ? 2.57 15.531 24.406 1 98.75 99 ALA A N 1
ATOM 759 C CA . ALA A 1 99 ? 2.322 16.516 23.344 1 98.75 99 ALA A CA 1
ATOM 760 C C . ALA A 1 99 ? 0.962 17.188 23.531 1 98.75 99 ALA A C 1
ATOM 762 O O . ALA A 1 99 ? 0.044 16.594 24.109 1 98.75 99 ALA A O 1
ATOM 763 N N . THR A 1 100 ? 0.876 18.422 23.047 1 98.81 100 THR A N 1
ATOM 764 C CA . THR A 1 100 ? -0.388 19.141 23.016 1 98.81 100 THR A CA 1
ATOM 765 C C . THR A 1 100 ? -1.147 18.859 21.719 1 98.81 100 THR A C 1
ATOM 767 O O . THR A 1 100 ? -0.553 18.812 20.641 1 98.81 100 THR A O 1
ATOM 770 N N . PHE A 1 101 ? -2.463 18.594 21.875 1 98.88 101 PHE A N 1
ATOM 771 C CA . PHE A 1 101 ? -3.35 18.359 20.75 1 98.88 101 PHE A CA 1
ATOM 772 C C . PHE A 1 101 ? -4.102 19.625 20.375 1 98.88 101 PHE A C 1
ATOM 774 O O . PHE A 1 101 ? -4.824 20.188 21.203 1 98.88 101 PHE A O 1
ATOM 781 N N . TYR A 1 102 ? -3.889 20.109 19.141 1 98.94 102 TYR A N 1
ATOM 782 C CA . TYR A 1 102 ? -4.559 21.312 18.641 1 98.94 102 TYR A CA 1
ATOM 783 C C . TYR A 1 102 ? -5.621 20.953 17.609 1 98.94 102 TYR A C 1
ATOM 785 O O . TYR A 1 102 ? -5.352 20.188 16.672 1 98.94 102 TYR A O 1
ATOM 793 N N . GLY A 1 103 ? -6.801 21.406 17.703 1 98.81 103 GLY A N 1
ATOM 794 C CA . GLY A 1 103 ? -7.867 21.203 16.734 1 98.81 103 GLY A CA 1
ATOM 795 C C . GLY A 1 103 ? -9.016 22.188 16.906 1 98.81 103 GLY A C 1
ATOM 796 O O . GLY A 1 103 ? -9.133 22.828 17.953 1 98.81 103 GLY A O 1
ATOM 797 N N . ALA A 1 104 ? -9.812 22.375 15.898 1 98.75 104 ALA A N 1
ATOM 798 C CA . ALA A 1 104 ? -11.023 23.188 16 1 98.75 104 ALA A CA 1
ATOM 799 C C . ALA A 1 104 ? -12.047 22.531 16.938 1 98.75 104 ALA A C 1
ATOM 801 O O . ALA A 1 104 ? -11.828 21.422 17.422 1 98.75 104 ALA A O 1
ATOM 802 N N . ASP A 1 105 ? -13.117 23.219 17.203 1 98.62 105 ASP A N 1
ATOM 803 C CA . ASP A 1 105 ? -14.117 22.797 18.172 1 98.62 105 ASP A CA 1
ATOM 804 C C . ASP A 1 105 ? -14.672 21.422 17.844 1 98.62 105 ASP A C 1
ATOM 806 O O . ASP A 1 105 ? -14.75 20.547 18.719 1 98.62 105 ASP A O 1
ATOM 810 N N . ASP A 1 106 ? -14.984 21.203 16.625 1 98.56 106 ASP A N 1
ATOM 811 C CA . ASP A 1 106 ? -15.586 19.938 16.234 1 98.56 106 ASP A CA 1
ATOM 812 C C . ASP A 1 106 ? -14.578 18.797 16.328 1 98.56 106 ASP A C 1
ATOM 814 O O . ASP A 1 106 ? -14.953 17.656 16.609 1 98.56 106 ASP A O 1
ATOM 818 N N . SER A 1 107 ? -13.305 19.062 16.016 1 98.44 107 SER A N 1
ATOM 819 C CA . SER A 1 107 ? -12.266 18.062 16.219 1 98.44 107 SER A CA 1
ATOM 820 C C . SER A 1 107 ? -12.133 17.688 17.688 1 98.44 107 SER A C 1
ATOM 822 O O . SER A 1 107 ? -12.039 16.516 18.031 1 98.44 107 SER A O 1
ATOM 824 N N . LEU A 1 108 ? -12.18 18.672 18.562 1 98.56 108 LEU A N 1
ATOM 825 C CA . LEU A 1 108 ? -12.078 18.406 20 1 98.56 108 LEU A CA 1
ATOM 826 C C . LEU A 1 108 ? -13.32 17.688 20.5 1 98.56 108 LEU A C 1
ATOM 828 O O . LEU A 1 108 ? -13.234 16.859 21.422 1 98.56 108 LEU A O 1
ATOM 832 N N . ALA A 1 109 ? -14.477 18 19.906 1 98.38 109 ALA A N 1
ATOM 833 C CA . ALA A 1 109 ? -15.703 17.297 20.281 1 98.38 109 ALA A CA 1
ATOM 834 C C . ALA A 1 109 ? -15.547 15.797 20.078 1 98.38 109 ALA A C 1
ATOM 836 O O . ALA A 1 109 ? -16.047 15 20.875 1 98.38 109 ALA A O 1
ATOM 837 N N . VAL A 1 110 ? -14.859 15.383 19 1 98 110 VAL A N 1
ATOM 838 C CA . VAL A 1 110 ? -14.641 13.969 18.719 1 98 110 VAL A CA 1
ATOM 839 C C . VAL A 1 110 ? -13.82 13.336 19.844 1 98 110 VAL A C 1
ATOM 841 O O . VAL A 1 110 ? -14.109 12.227 20.281 1 98 110 VAL A O 1
ATOM 844 N N . THR A 1 111 ? -12.766 14 20.328 1 97.81 111 THR A N 1
ATOM 845 C CA . THR A 1 111 ? -11.922 13.469 21.375 1 97.81 111 THR A CA 1
ATOM 846 C C . THR A 1 111 ? -12.734 13.234 22.656 1 97.81 111 THR A C 1
ATOM 848 O O . THR A 1 111 ? -12.484 12.273 23.391 1 97.81 111 THR A O 1
ATOM 851 N N . ARG A 1 112 ? -13.695 14.117 22.922 1 97.31 112 ARG A N 1
ATOM 852 C CA . ARG A 1 112 ? -14.57 13.969 24.078 1 97.31 112 ARG A CA 1
ATOM 853 C C . ARG A 1 112 ? -15.547 12.805 23.875 1 97.31 112 ARG A C 1
ATOM 855 O O . ARG A 1 112 ? -15.727 11.984 24.781 1 97.31 112 ARG A O 1
ATOM 862 N N . GLU A 1 113 ? -16.141 12.789 22.703 1 96.62 113 GLU A N 1
ATOM 863 C CA . GLU A 1 113 ? -17.109 11.75 22.391 1 96.62 113 GLU A CA 1
ATOM 864 C C . GLU A 1 113 ? -16.484 10.359 22.453 1 96.62 113 GLU A C 1
ATOM 866 O O . GLU A 1 113 ? -17.141 9.391 22.844 1 96.62 113 GLU A O 1
ATOM 871 N N . GLU A 1 114 ? -15.234 10.312 22.062 1 95.19 114 GLU A N 1
ATOM 872 C CA . GLU A 1 114 ? -14.539 9.023 22.047 1 95.19 114 GLU A CA 1
ATOM 873 C C . GLU A 1 114 ? -13.82 8.766 23.359 1 95.19 114 GLU A C 1
ATOM 875 O O . GLU A 1 114 ? -13.086 7.785 23.5 1 95.19 114 GLU A O 1
ATOM 880 N N . ASN A 1 115 ? -13.969 9.602 24.312 1 96.38 115 ASN A N 1
ATOM 881 C CA . ASN A 1 115 ? -13.461 9.453 25.672 1 96.38 115 ASN A CA 1
ATOM 882 C C . ASN A 1 115 ? -11.953 9.227 25.688 1 96.38 115 ASN A C 1
ATOM 884 O O . ASN A 1 115 ? -11.469 8.281 26.312 1 96.38 115 ASN A O 1
ATOM 888 N N . TRP A 1 116 ? -11.227 10.164 24.938 1 96.88 116 TRP A N 1
ATOM 889 C CA . TRP A 1 116 ? -9.781 10 24.844 1 96.88 116 TRP A CA 1
ATOM 890 C C . TRP A 1 116 ? -9.141 10.031 26.234 1 96.88 116 TRP A C 1
ATOM 892 O O . TRP A 1 116 ? -8.219 9.258 26.516 1 96.88 116 TRP A O 1
ATOM 902 N N . THR A 1 117 ? -9.609 10.828 27.188 1 96.38 117 THR A N 1
ATOM 903 C CA . THR A 1 117 ? -8.984 11.031 28.484 1 96.38 117 THR A CA 1
ATOM 904 C C . THR A 1 117 ? -9.297 9.859 29.422 1 96.38 117 THR A C 1
ATOM 906 O O . THR A 1 117 ? -8.648 9.695 30.453 1 96.38 117 THR A O 1
ATOM 909 N N . GLU A 1 118 ? -10.281 9.102 29.125 1 96.62 118 GLU A N 1
ATOM 910 C CA . GLU A 1 118 ? -10.617 7.918 29.922 1 96.62 118 GLU A CA 1
ATOM 911 C C . GLU A 1 118 ? -9.945 6.668 29.359 1 96.62 118 GLU A C 1
ATOM 913 O O . GLU A 1 118 ? -9.516 5.797 30.125 1 96.62 118 GLU A O 1
ATOM 918 N N . GLU A 1 119 ? -9.844 6.645 28.125 1 96.75 119 GLU A N 1
ATOM 919 C CA . GLU A 1 119 ? -9.336 5.449 27.453 1 96.75 119 GLU A CA 1
ATOM 920 C C . GLU A 1 119 ? -7.809 5.426 27.453 1 96.75 119 GLU A C 1
ATOM 922 O O . GLU A 1 119 ? -7.199 4.355 27.438 1 96.75 119 GLU A O 1
ATOM 927 N N . TRP A 1 120 ? -7.234 6.625 27.438 1 97.25 120 TRP A N 1
ATOM 928 C CA . TRP A 1 120 ? -5.785 6.781 27.453 1 97.25 120 TRP A CA 1
ATOM 929 C C . TRP A 1 120 ? -5.359 7.742 28.562 1 97.25 120 TRP A C 1
ATOM 931 O O . TRP A 1 120 ? -6.176 8.516 29.062 1 97.25 120 TRP A O 1
ATOM 941 N N . ASP A 1 121 ? -4.07 7.656 28.984 1 97.12 121 ASP A N 1
ATOM 942 C CA . ASP A 1 121 ? -3.541 8.57 29.984 1 97.12 121 ASP A CA 1
ATOM 943 C C . ASP A 1 121 ? -3.207 9.93 29.375 1 97.12 121 ASP A C 1
ATOM 945 O O . ASP A 1 121 ? -2.041 10.32 29.328 1 97.12 121 ASP A O 1
ATOM 949 N N . VAL A 1 122 ? -4.266 10.594 28.906 1 97.88 122 VAL A N 1
ATOM 950 C CA . VAL A 1 122 ? -4.176 11.93 28.312 1 97.88 122 VAL A CA 1
ATOM 951 C C . VAL A 1 122 ? -4.922 12.93 29.203 1 97.88 122 VAL A C 1
ATOM 953 O O . VAL A 1 122 ? -6.066 12.695 29.594 1 97.88 122 VAL A O 1
ATOM 956 N N . ASP A 1 123 ? -4.301 14.023 29.5 1 97.25 123 ASP A N 1
ATOM 957 C CA . ASP A 1 123 ? -4.891 15.016 30.391 1 97.25 123 ASP A CA 1
ATOM 958 C C . ASP A 1 123 ? -5.73 16.031 29.609 1 97.25 123 ASP A C 1
ATOM 960 O O . ASP A 1 123 ? -5.449 16.297 28.453 1 97.25 123 ASP A O 1
ATOM 964 N N . ASP A 1 124 ? -6.656 16.594 30.297 1 96.62 124 ASP A N 1
ATOM 965 C CA . ASP A 1 124 ? -7.539 17.578 29.688 1 96.62 124 ASP A CA 1
ATOM 966 C C . ASP A 1 124 ? -6.75 18.812 29.219 1 96.62 124 ASP A C 1
ATOM 968 O O . ASP A 1 124 ? -7.105 19.438 28.219 1 96.62 124 ASP A O 1
ATOM 972 N N . ASP A 1 125 ? -5.707 19.109 29.891 1 97.44 125 ASP A N 1
ATOM 973 C CA . ASP A 1 125 ? -4.969 20.328 29.578 1 97.44 125 ASP A CA 1
ATOM 974 C C . ASP A 1 125 ? -4.074 20.141 28.359 1 97.44 125 ASP A C 1
ATOM 976 O O . ASP A 1 125 ? -3.422 21.078 27.906 1 97.44 125 ASP A O 1
ATOM 980 N N . GLN A 1 126 ? -4.043 18.906 27.781 1 98.5 126 GLN A N 1
ATOM 981 C CA . GLN A 1 126 ? -3.281 18.656 26.562 1 98.5 126 GLN A CA 1
ATOM 982 C C . GLN A 1 126 ? -4.07 19.078 25.312 1 98.5 126 GLN A C 1
ATOM 984 O O . GLN A 1 126 ? -3.531 19.094 24.219 1 98.5 126 GLN A O 1
ATOM 989 N N . PHE A 1 127 ? -5.32 19.375 25.5 1 98.75 127 PHE A N 1
ATOM 990 C CA . PHE A 1 127 ? -6.16 19.766 24.359 1 98.75 127 PHE A CA 1
ATOM 991 C C . PHE A 1 127 ? -6.305 21.266 24.281 1 98.75 127 PHE A C 1
ATOM 993 O O . PHE A 1 127 ? -6.688 21.922 25.266 1 98.75 127 PHE A O 1
ATOM 1000 N N . VAL A 1 128 ? -6.012 21.828 23.172 1 98.81 128 VAL A N 1
ATOM 1001 C CA . VAL A 1 128 ? -6.129 23.266 22.938 1 98.81 128 VAL A CA 1
ATOM 1002 C C . VAL A 1 128 ? -7.023 23.531 21.734 1 98.81 128 VAL A C 1
ATOM 1004 O O . VAL A 1 128 ? -6.762 23.016 20.641 1 98.81 128 VAL A O 1
ATOM 1007 N N . GLU A 1 129 ? -8.039 24.281 21.906 1 98.81 129 GLU A N 1
ATOM 1008 C CA . GLU A 1 129 ? -8.922 24.672 20.812 1 98.81 129 GLU A CA 1
ATOM 1009 C C . GLU A 1 129 ? -8.32 25.812 20 1 98.81 129 GLU A C 1
ATOM 1011 O O . GLU A 1 129 ? -7.797 26.781 20.562 1 98.81 129 GLU A O 1
ATOM 1016 N N . VAL A 1 130 ? -8.383 25.641 18.703 1 98.81 130 VAL A N 1
ATOM 1017 C CA . VAL A 1 130 ? -7.91 26.719 17.828 1 98.81 130 VAL A CA 1
ATOM 1018 C C . VAL A 1 130 ? -8.984 27.047 16.797 1 98.81 130 VAL A C 1
ATOM 1020 O O . VAL A 1 130 ? -9.898 26.25 16.562 1 98.81 130 VAL A O 1
ATOM 1023 N N . ALA A 1 131 ? -8.883 28.188 16.188 1 98.75 131 ALA A N 1
ATOM 1024 C CA . ALA A 1 131 ? -9.773 28.641 15.125 1 98.75 131 ALA A CA 1
ATOM 1025 C C . ALA A 1 131 ? -9.016 29.531 14.133 1 98.75 131 ALA A C 1
ATOM 1027 O O . ALA A 1 131 ? -7.906 29.984 14.414 1 98.75 131 ALA A O 1
ATOM 1028 N N . GLU A 1 132 ? -9.664 29.688 13.008 1 98.56 132 GLU A N 1
ATOM 1029 C CA . GLU A 1 132 ? -9.07 30.547 11.992 1 98.56 132 GLU A CA 1
ATOM 1030 C C . GLU A 1 132 ? -8.703 31.906 12.57 1 98.56 132 GLU A C 1
ATOM 1032 O O . GLU A 1 132 ? -9.469 32.469 13.344 1 98.56 132 GLU A O 1
ATOM 1037 N N . GLY A 1 133 ? -7.527 32.344 12.258 1 98.56 133 GLY A N 1
ATOM 1038 C CA . GLY A 1 133 ? -7.051 33.625 12.758 1 98.56 133 GLY A CA 1
ATOM 1039 C C . GLY A 1 133 ? -6.082 33.5 13.914 1 98.56 133 GLY A C 1
ATOM 1040 O O . GLY A 1 133 ? -5.328 34.438 14.203 1 98.56 133 GLY A O 1
ATOM 1041 N N . ASP A 1 134 ? -6.102 32.344 14.57 1 98.81 134 ASP A N 1
ATOM 1042 C CA . ASP A 1 134 ? -5.168 32.125 15.672 1 98.81 134 ASP A CA 1
ATOM 1043 C C . ASP A 1 134 ? -3.736 32 15.156 1 98.81 134 ASP A C 1
ATOM 1045 O O . ASP A 1 134 ? -3.502 31.469 14.07 1 98.81 134 ASP A O 1
ATOM 1049 N N . THR A 1 135 ? -2.781 32.531 15.891 1 98.88 135 THR A N 1
ATOM 1050 C CA . THR A 1 135 ? -1.35 32.344 15.664 1 98.88 135 THR A CA 1
ATOM 1051 C C . THR A 1 135 ? -0.627 32.031 16.969 1 98.88 135 THR A C 1
ATOM 1053 O O . THR A 1 135 ? -0.893 32.656 18 1 98.88 135 THR A O 1
ATOM 1056 N N . PHE A 1 136 ? 0.216 31.016 16.984 1 98.69 136 PHE A N 1
ATOM 1057 C CA . PHE A 1 136 ? 0.969 30.656 18.188 1 98.69 136 PHE A CA 1
ATOM 1058 C C . PHE A 1 136 ? 2.285 29.984 17.812 1 98.69 136 PHE A C 1
ATOM 1060 O O . PHE A 1 136 ? 2.518 29.672 16.641 1 98.69 136 PHE A O 1
ATOM 1067 N N . GLU A 1 137 ? 3.16 29.797 18.797 1 98.81 137 GLU A N 1
ATOM 1068 C CA . GLU A 1 137 ? 4.492 29.25 18.547 1 98.81 137 GLU A CA 1
ATOM 1069 C C . GLU A 1 137 ? 4.641 27.875 19.203 1 98.81 137 GLU A C 1
ATOM 1071 O O . GLU A 1 137 ? 4.117 27.625 20.281 1 98.81 137 GLU A O 1
ATOM 1076 N N . ILE A 1 138 ? 5.301 27 18.562 1 98.75 138 ILE A N 1
ATOM 1077 C CA . ILE A 1 138 ? 5.809 25.734 19.078 1 98.75 138 ILE A CA 1
ATOM 1078 C C . ILE A 1 138 ? 7.289 25.594 18.719 1 98.75 138 ILE A C 1
ATOM 1080 O O . ILE A 1 138 ? 7.633 25.219 17.594 1 98.75 138 ILE A O 1
ATOM 1084 N N . GLY A 1 139 ? 8.141 25.797 19.703 1 98.44 139 GLY A N 1
ATOM 1085 C CA . GLY A 1 139 ? 9.547 25.922 19.359 1 98.44 139 GLY A CA 1
ATOM 1086 C C . GLY A 1 139 ? 9.82 27.031 18.359 1 98.44 139 GLY A C 1
ATOM 1087 O O . GLY A 1 139 ? 9.391 28.172 18.547 1 98.44 139 GLY A O 1
ATOM 1088 N N . ASP A 1 140 ? 10.492 26.641 17.297 1 98.31 140 ASP A N 1
ATOM 1089 C CA . ASP A 1 140 ? 10.852 27.625 16.281 1 98.31 140 ASP A CA 1
ATOM 1090 C C . ASP A 1 140 ? 9.797 27.688 15.18 1 98.31 140 ASP A C 1
ATOM 1092 O O . ASP A 1 140 ? 9.969 28.406 14.188 1 98.31 140 ASP A O 1
ATOM 1096 N N . PHE A 1 141 ? 8.688 26.953 15.328 1 98.88 141 PHE A N 1
ATOM 1097 C CA . PHE A 1 141 ? 7.582 27.016 14.383 1 98.88 141 PHE A CA 1
ATOM 1098 C C . PHE A 1 141 ? 6.582 28.094 14.781 1 98.88 141 PHE A C 1
ATOM 1100 O O . PHE A 1 141 ? 6.219 28.203 15.953 1 98.88 141 PHE A O 1
ATOM 1107 N N . THR A 1 142 ? 6.254 28.906 13.867 1 98.94 142 THR A N 1
ATOM 1108 C CA . THR A 1 142 ? 5.07 29.75 14.008 1 98.94 142 THR A CA 1
ATOM 1109 C C . THR A 1 142 ? 3.889 29.156 13.25 1 98.94 142 THR A C 1
ATOM 1111 O O . THR A 1 142 ? 3.953 28.984 12.031 1 98.94 142 THR A O 1
ATOM 1114 N N . VAL A 1 143 ? 2.787 28.891 13.977 1 98.94 143 VAL A N 1
ATOM 1115 C CA . VAL A 1 143 ? 1.645 28.219 13.375 1 98.94 143 VAL A CA 1
ATOM 1116 C C . VAL A 1 143 ? 0.483 29.188 13.219 1 98.94 143 VAL A C 1
ATOM 1118 O O . VAL A 1 143 ? 0.087 29.859 14.188 1 98.94 143 VAL A O 1
ATOM 1121 N N . HIS A 1 144 ? 0.046 29.297 12.008 1 98.94 144 HIS A N 1
ATOM 1122 C CA . HIS A 1 144 ? -1.152 30.078 11.695 1 98.94 144 HIS A CA 1
ATOM 1123 C C . HIS A 1 144 ? -2.309 29.156 11.297 1 98.94 144 HIS A C 1
ATOM 1125 O O . HIS A 1 144 ? -2.176 28.344 10.391 1 98.94 144 HIS A O 1
ATOM 1131 N N . VAL A 1 145 ? -3.404 29.344 12.023 1 98.94 145 VAL A N 1
ATOM 1132 C CA . VAL A 1 145 ? -4.609 28.609 11.664 1 98.94 145 VAL A CA 1
ATOM 1133 C C . VAL A 1 145 ? -5.391 29.391 10.602 1 98.94 145 VAL A C 1
ATOM 1135 O O . VAL A 1 145 ? -5.73 30.547 10.805 1 98.94 145 VAL A O 1
ATOM 1138 N N . GLU A 1 146 ? -5.59 28.797 9.477 1 98.88 146 GLU A N 1
ATOM 1139 C CA . GLU A 1 146 ? -6.219 29.484 8.352 1 98.88 146 GLU A CA 1
ATOM 1140 C C . GLU A 1 146 ? -7.457 28.734 7.871 1 98.88 146 GLU A C 1
ATOM 1142 O O . GLU A 1 146 ? -7.707 27.609 8.297 1 98.88 146 GLU A O 1
ATOM 1147 N N . GLU A 1 147 ? -8.195 29.391 7.008 1 98.44 147 GLU A N 1
ATOM 1148 C CA . GLU A 1 147 ? -9.453 28.844 6.488 1 98.44 147 GLU A CA 1
ATOM 1149 C C . GLU A 1 147 ? -9.203 27.656 5.574 1 98.44 147 GLU A C 1
ATOM 1151 O O . GLU A 1 147 ? -8.203 27.609 4.852 1 98.44 147 GLU A O 1
ATOM 1156 N N . ALA A 1 148 ? -10.039 26.656 5.633 1 98.5 148 ALA A N 1
ATOM 1157 C CA . ALA A 1 148 ? -10.156 25.547 4.691 1 98.5 148 ALA A CA 1
ATOM 1158 C C . ALA A 1 148 ? -11.594 25.391 4.215 1 98.5 148 ALA A C 1
ATOM 1160 O O . ALA A 1 148 ? -12.523 25.906 4.844 1 98.5 148 ALA A O 1
ATOM 1161 N N . TYR A 1 149 ? -11.781 24.781 3.061 1 98.31 149 TYR A N 1
ATOM 1162 C CA . TYR A 1 149 ? -13.109 24.5 2.535 1 98.31 149 TYR A CA 1
ATOM 1163 C C . TYR A 1 149 ? -13.289 23.016 2.244 1 98.31 149 TYR A C 1
ATOM 1165 O O . TYR A 1 149 ? -12.883 22.531 1.185 1 98.31 149 TYR A O 1
ATOM 1173 N N . ASP A 1 150 ? -13.867 22.344 3.104 1 97.44 150 ASP A N 1
ATOM 1174 C CA . ASP A 1 150 ? -14.281 20.953 2.932 1 97.44 150 ASP A CA 1
ATOM 1175 C C . ASP A 1 150 ? -15.781 20.797 3.16 1 97.44 150 ASP A C 1
ATOM 1177 O O . ASP A 1 150 ? -16.234 20.781 4.305 1 97.44 150 ASP A O 1
ATOM 1181 N N . PRO A 1 151 ? -16.547 20.641 2.094 1 95.12 151 PRO A N 1
ATOM 1182 C CA . PRO A 1 151 ? -18 20.578 2.227 1 95.12 151 PRO A CA 1
ATOM 1183 C C . PRO A 1 151 ? -18.469 19.344 3.016 1 95.12 151 PRO A C 1
ATOM 1185 O O . PRO A 1 151 ? -19.641 19.266 3.416 1 95.12 151 PRO A O 1
ATOM 1188 N N . ASP A 1 152 ? -17.625 18.391 3.238 1 94.44 152 ASP A N 1
ATOM 1189 C CA . ASP A 1 152 ? -18 17.172 3.957 1 94.44 152 ASP A CA 1
ATOM 1190 C C . ASP A 1 152 ? -17.672 17.297 5.445 1 94.44 152 ASP A C 1
ATOM 1192 O O . ASP A 1 152 ? -17.953 16.375 6.227 1 94.44 152 ASP A O 1
ATOM 1196 N N . ALA A 1 153 ? -17 18.406 5.836 1 97.38 153 ALA A N 1
ATOM 1197 C CA . ALA A 1 153 ? -16.578 18.609 7.223 1 97.38 153 ALA A CA 1
ATOM 1198 C C . ALA A 1 153 ? -17.375 19.734 7.875 1 97.38 153 ALA A C 1
ATOM 1200 O O . ALA A 1 153 ? -17.969 20.578 7.18 1 97.38 153 ALA A O 1
ATOM 1201 N N . THR A 1 154 ? -17.406 19.766 9.148 1 97.62 154 THR A N 1
ATOM 1202 C CA . THR A 1 154 ? -18.203 20.766 9.867 1 97.62 154 THR A CA 1
ATOM 1203 C C . THR A 1 154 ? -17.359 22 10.188 1 97.62 154 THR A C 1
ATOM 1205 O O . THR A 1 154 ? -17.828 23.125 10.055 1 97.62 154 THR A O 1
ATOM 1208 N N . HIS A 1 155 ? -16.156 21.797 10.633 1 98.25 155 HIS A N 1
ATOM 1209 C CA . HIS A 1 155 ? -15.266 22.906 10.914 1 98.25 155 HIS A CA 1
ATOM 1210 C C . HIS A 1 155 ? -13.828 22.578 10.531 1 98.25 155 HIS A C 1
ATOM 1212 O O . HIS A 1 155 ? -12.945 22.516 11.398 1 98.25 155 HIS A O 1
ATOM 1218 N N . PRO A 1 156 ? -13.578 22.531 9.211 1 98.69 156 PRO A N 1
ATOM 1219 C CA . PRO A 1 156 ? -12.211 22.281 8.742 1 98.69 156 PRO A CA 1
ATOM 1220 C C . PRO A 1 156 ? -11.312 23.5 8.844 1 98.69 156 PRO A C 1
ATOM 1222 O O . PRO A 1 156 ? -11.766 24.641 8.633 1 98.69 156 PRO A O 1
ATOM 1225 N N . VAL A 1 157 ? -10.109 23.312 9.219 1 98.81 157 VAL A N 1
ATOM 1226 C CA . VAL A 1 157 ? -9.117 24.375 9.195 1 98.81 157 VAL A CA 1
ATOM 1227 C C . VAL A 1 157 ? -7.879 23.906 8.43 1 98.81 157 VAL A C 1
ATOM 1229 O O . VAL A 1 157 ? -7.703 22.703 8.195 1 98.81 157 VAL A O 1
ATOM 1232 N N . SER A 1 158 ? -7.059 24.828 7.953 1 98.88 158 SER A N 1
ATOM 1233 C CA . SER A 1 158 ? -5.727 24.578 7.418 1 98.88 158 SER A CA 1
ATOM 1234 C C . SER A 1 158 ? -4.648 25.188 8.312 1 98.88 158 SER A C 1
ATOM 1236 O O . SER A 1 158 ? -4.949 25.984 9.188 1 98.88 158 SER A O 1
ATOM 1238 N N . TYR A 1 159 ? -3.434 24.719 8.188 1 98.94 159 TYR A N 1
ATOM 1239 C CA . TYR A 1 159 ? -2.316 25.219 8.977 1 98.94 159 TYR A CA 1
ATOM 1240 C C . TYR A 1 159 ? -1.209 25.75 8.078 1 98.94 159 TYR A C 1
ATOM 1242 O O . TYR A 1 159 ? -0.801 25.094 7.121 1 98.94 159 TYR A O 1
ATOM 1250 N N . VAL A 1 160 ? -0.801 26.953 8.297 1 98.94 160 VAL A N 1
ATOM 1251 C CA . VAL A 1 160 ? 0.442 27.5 7.766 1 98.94 160 VAL A CA 1
ATOM 1252 C C . VAL A 1 160 ? 1.527 27.453 8.844 1 98.94 160 VAL A C 1
ATOM 1254 O O . VAL A 1 160 ? 1.403 28.094 9.883 1 98.94 160 VAL A O 1
ATOM 1257 N N . ILE A 1 161 ? 2.531 26.703 8.625 1 98.94 161 ILE A N 1
ATOM 1258 C CA . ILE A 1 161 ? 3.609 26.531 9.586 1 98.94 161 ILE A CA 1
ATOM 1259 C C . ILE A 1 161 ? 4.887 27.188 9.07 1 98.94 161 ILE A C 1
ATOM 1261 O O . ILE A 1 161 ? 5.508 26.688 8.125 1 98.94 161 ILE A O 1
ATOM 1265 N N . GLU A 1 162 ? 5.277 28.219 9.703 1 98.88 162 GLU A N 1
ATOM 1266 C CA . GLU A 1 162 ? 6.438 29 9.273 1 98.88 162 GLU A CA 1
ATOM 1267 C C . GLU A 1 162 ? 7.676 28.625 10.086 1 98.88 162 GLU A C 1
ATOM 1269 O O . GLU A 1 162 ? 7.582 28.344 11.281 1 98.88 162 GLU A O 1
ATOM 1274 N N . HIS A 1 163 ? 8.672 28.625 9.453 1 98.75 163 HIS A N 1
ATOM 1275 C CA . HIS A 1 163 ? 10.023 28.422 9.969 1 98.75 163 HIS A CA 1
ATOM 1276 C C . HIS A 1 163 ? 11.047 29.203 9.148 1 98.75 163 HIS A C 1
ATOM 1278 O O . HIS A 1 163 ? 10.781 29.562 7.996 1 98.75 163 HIS A O 1
ATOM 1284 N N . ASP A 1 164 ? 12.211 29.516 9.742 1 98.44 164 ASP A N 1
ATOM 1285 C CA . ASP A 1 164 ? 13.25 30.234 9.008 1 98.44 164 ASP A CA 1
ATOM 1286 C C . ASP A 1 164 ? 13.648 29.484 7.742 1 98.44 164 ASP A C 1
ATOM 1288 O O . ASP A 1 164 ? 14.008 30.094 6.734 1 98.44 164 ASP A O 1
ATOM 1292 N N . ALA A 1 165 ? 13.531 28.172 7.77 1 98.69 165 ALA A N 1
ATOM 1293 C CA . ALA A 1 165 ? 13.945 27.328 6.652 1 98.69 165 ALA A CA 1
ATOM 1294 C C . ALA A 1 165 ? 12.891 27.312 5.551 1 98.69 165 ALA A C 1
ATOM 1296 O O . ALA A 1 165 ? 13.156 26.875 4.43 1 98.69 165 ALA A O 1
ATOM 1297 N N . GLY A 1 166 ? 11.656 27.734 5.844 1 98.62 166 GLY A N 1
ATOM 1298 C CA . GLY A 1 166 ? 10.578 27.734 4.863 1 98.62 166 GLY A CA 1
ATOM 1299 C C . GLY A 1 166 ? 9.203 27.594 5.488 1 98.62 166 GLY A C 1
ATOM 1300 O O . GLY A 1 166 ? 9.078 27.469 6.707 1 98.62 166 GLY A O 1
ATOM 1301 N N . THR A 1 167 ? 8.211 27.672 4.676 1 98.88 167 THR A N 1
ATOM 1302 C CA . THR A 1 167 ? 6.82 27.656 5.121 1 98.88 167 THR A CA 1
ATOM 1303 C C . THR A 1 167 ? 6.078 26.469 4.531 1 98.88 167 THR A C 1
ATOM 1305 O O . THR A 1 167 ? 6.164 26.203 3.332 1 98.88 167 THR A O 1
ATOM 1308 N N . VAL A 1 168 ? 5.344 25.719 5.387 1 98.94 168 VAL A N 1
ATOM 1309 C CA . VAL A 1 168 ? 4.516 24.594 4.98 1 98.94 168 VAL A CA 1
ATOM 1310 C C . VAL A 1 168 ? 3.039 24.953 5.129 1 98.94 168 VAL A C 1
ATOM 1312 O O . VAL A 1 168 ? 2.635 25.531 6.141 1 98.94 168 VAL A O 1
ATOM 1315 N N . PHE A 1 169 ? 2.303 24.703 4.141 1 98.94 169 PHE A N 1
ATOM 1316 C CA . PHE A 1 169 ? 0.848 24.781 4.199 1 98.94 169 PHE A CA 1
ATOM 1317 C C . PHE A 1 169 ? 0.234 23.375 4.172 1 98.94 169 PHE A C 1
ATOM 1319 O O . PHE A 1 169 ? 0.52 22.594 3.273 1 98.94 169 PHE A O 1
ATOM 1326 N N . HIS A 1 170 ? -0.578 23 5.125 1 98.94 170 HIS A N 1
ATOM 1327 C CA . HIS A 1 170 ? -1.338 21.75 5.152 1 98.94 170 HIS A CA 1
ATOM 1328 C C . HIS A 1 170 ? -2.838 22.016 5.074 1 98.94 170 HIS A C 1
ATOM 1330 O O . HIS A 1 170 ? -3.428 22.547 6.02 1 98.94 170 HIS A O 1
ATOM 1336 N N . GLY A 1 171 ? -3.443 21.547 4.051 1 98.75 171 GLY A N 1
ATOM 1337 C CA . GLY A 1 171 ? -4.816 21.953 3.768 1 98.75 171 GLY A CA 1
ATOM 1338 C C . GLY A 1 171 ? -5.836 20.922 4.23 1 98.75 171 GLY A C 1
ATOM 1339 O O . GLY A 1 171 ? -7.039 21.094 4.012 1 98.75 171 GLY A O 1
ATOM 1340 N N . GLY A 1 172 ? -5.367 19.859 4.93 1 98.31 172 GLY A N 1
ATOM 1341 C CA . GLY A 1 172 ? -6.32 18.781 5.195 1 98.31 172 GLY A CA 1
ATOM 1342 C C . GLY A 1 172 ? -7.016 18.281 3.943 1 98.31 172 GLY A C 1
ATOM 1343 O O . GLY A 1 172 ? -6.363 17.969 2.949 1 98.31 172 GLY A O 1
ATOM 1344 N N . ASP A 1 173 ? -8.359 18.219 4.039 1 98 173 ASP A N 1
ATOM 1345 C CA . ASP A 1 173 ? -9.133 17.75 2.891 1 98 173 ASP A CA 1
ATOM 1346 C C . ASP A 1 173 ? -9.797 18.922 2.164 1 98 173 ASP A C 1
ATOM 1348 O O . ASP A 1 173 ? -10.859 18.766 1.568 1 98 173 ASP A O 1
ATOM 1352 N N . THR A 1 174 ? -9.203 20.062 2.23 1 98.44 174 THR A N 1
ATOM 1353 C CA . THR A 1 174 ? -9.789 21.25 1.639 1 98.44 174 THR A CA 1
ATOM 1354 C C . THR A 1 174 ? -9.953 21.094 0.13 1 98.44 174 THR A C 1
ATOM 1356 O O . THR A 1 174 ? -9.188 20.359 -0.505 1 98.44 174 THR A O 1
ATOM 1359 N N . LYS A 1 175 ? -10.953 21.734 -0.394 1 97.81 175 LYS A N 1
ATOM 1360 C CA . LYS A 1 175 ? -11.109 22.031 -1.814 1 97.81 175 LYS A CA 1
ATOM 1361 C C . LYS A 1 175 ? -10.766 23.484 -2.113 1 97.81 175 LYS A C 1
ATOM 1363 O O . LYS A 1 175 ? -10.344 24.234 -1.223 1 97.81 175 LYS A O 1
ATOM 1368 N N . PRO A 1 176 ? -10.766 23.844 -3.428 1 98.19 176 PRO A N 1
ATOM 1369 C CA . PRO A 1 176 ? -10.508 25.25 -3.701 1 98.19 176 PRO A CA 1
ATOM 1370 C C . PRO A 1 176 ? -11.383 26.188 -2.871 1 98.19 176 PRO A C 1
ATOM 1372 O O . PRO A 1 176 ? -12.555 25.891 -2.619 1 98.19 176 PRO A O 1
ATOM 1375 N N . SER A 1 177 ? -10.805 27.219 -2.441 1 97.94 177 SER A N 1
ATOM 1376 C CA . SER A 1 177 ? -11.469 28.203 -1.586 1 97.94 177 SER A CA 1
ATOM 1377 C C . SER A 1 177 ? -11.188 29.625 -2.051 1 97.94 177 SER A C 1
ATOM 1379 O O . SER A 1 177 ? -10.094 29.922 -2.541 1 97.94 177 SER A O 1
ATOM 1381 N N . ASP A 1 178 ? -12.148 30.5 -1.757 1 96.81 178 ASP A N 1
ATOM 1382 C CA . ASP A 1 178 ? -11.984 31.906 -2.086 1 96.81 178 ASP A CA 1
ATOM 1383 C C . ASP A 1 178 ? -10.906 32.562 -1.216 1 96.81 178 ASP A C 1
ATOM 1385 O O . ASP A 1 178 ? -10.367 33.594 -1.562 1 96.81 178 ASP A O 1
ATOM 1389 N N . GLU A 1 179 ? -10.586 31.859 -0.151 1 98.31 179 GLU A N 1
ATOM 1390 C CA . GLU A 1 179 ? -9.617 32.406 0.798 1 98.31 179 GLU A CA 1
ATOM 1391 C C . GLU A 1 179 ? -8.188 32.125 0.352 1 98.31 179 GLU A C 1
ATOM 1393 O O . GLU A 1 179 ? -7.242 32.75 0.875 1 98.31 179 GLU A O 1
ATOM 1398 N N . PHE A 1 180 ? -7.953 31.297 -0.63 1 98.69 180 PHE A N 1
ATOM 1399 C CA . PHE A 1 180 ? -6.625 30.781 -0.931 1 98.69 180 PHE A CA 1
ATOM 1400 C C . PHE A 1 180 ? -5.77 31.844 -1.609 1 98.69 180 PHE A C 1
ATOM 1402 O O . PHE A 1 180 ? -4.559 31.906 -1.389 1 98.69 180 PHE A O 1
ATOM 1409 N N . ALA A 1 181 ? -6.398 32.688 -2.406 1 98.19 181 ALA A N 1
ATOM 1410 C CA . ALA A 1 181 ? -5.641 33.781 -3.004 1 98.19 181 ALA A CA 1
ATOM 1411 C C . ALA A 1 181 ? -5.051 34.719 -1.929 1 98.19 181 ALA A C 1
ATOM 1413 O O . ALA A 1 181 ? -3.885 35.094 -2.01 1 98.19 181 ALA A O 1
ATOM 1414 N N . ARG A 1 182 ? -5.914 35.031 -0.961 1 98.62 182 ARG A N 1
ATOM 1415 C CA . ARG A 1 182 ? -5.441 35.844 0.147 1 98.62 182 ARG A CA 1
ATOM 1416 C C . ARG A 1 182 ? -4.293 35.156 0.885 1 98.62 182 ARG A C 1
ATOM 1418 O O . ARG A 1 182 ? -3.277 35.781 1.179 1 98.62 182 ARG A O 1
ATOM 1425 N N . ILE A 1 183 ? -4.441 33.938 1.215 1 98.81 183 ILE A N 1
ATOM 1426 C CA . ILE A 1 183 ? -3.424 33.156 1.934 1 98.81 183 ILE A CA 1
ATOM 1427 C C . ILE A 1 183 ? -2.133 33.125 1.118 1 98.81 183 ILE A C 1
ATOM 1429 O O . ILE A 1 183 ? -1.045 33.344 1.659 1 98.81 183 ILE A O 1
ATOM 1433 N N . GLY A 1 184 ? -2.227 32.875 -0.199 1 98.62 184 GLY A N 1
ATOM 1434 C CA . GLY A 1 184 ? -1.07 32.844 -1.082 1 98.62 184 GLY A CA 1
ATOM 1435 C C . GLY A 1 184 ? -0.339 34.188 -1.146 1 98.62 184 GLY A C 1
ATOM 1436 O O . GLY A 1 184 ? 0.876 34.219 -1.352 1 98.62 184 GLY A O 1
ATOM 1437 N N . ASP A 1 185 ? -1.082 35.281 -0.985 1 98.25 185 ASP A N 1
ATOM 1438 C CA . ASP A 1 185 ? -0.499 36.625 -0.993 1 98.25 185 ASP A CA 1
ATOM 1439 C C . ASP A 1 185 ? 0.168 36.938 0.344 1 98.25 185 ASP A C 1
ATOM 1441 O O . ASP A 1 185 ? 1.149 37.688 0.394 1 98.25 185 ASP A O 1
ATOM 1445 N N . GLU A 1 186 ? -0.394 36.344 1.357 1 98.56 186 GLU A N 1
ATOM 1446 C CA . GLU A 1 186 ? 0.04 36.688 2.709 1 98.56 186 GLU A CA 1
ATOM 1447 C C . GLU A 1 186 ? 1.277 35.875 3.109 1 98.56 186 GLU A C 1
ATOM 1449 O O . GLU A 1 186 ? 2.117 36.375 3.871 1 98.56 186 GLU A O 1
ATOM 1454 N N . TYR A 1 187 ? 1.382 34.656 2.664 1 98.69 187 TYR A N 1
ATOM 1455 C CA . TYR A 1 187 ? 2.479 33.781 3.068 1 98.69 187 TYR A CA 1
ATOM 1456 C C . TYR A 1 187 ? 3.307 33.375 1.863 1 98.69 187 TYR A C 1
ATOM 1458 O O . TYR A 1 187 ? 2.76 33.094 0.789 1 98.69 187 TYR A O 1
ATOM 1466 N N . ASP A 1 188 ? 4.602 33.281 2 1 98.31 188 ASP A N 1
ATOM 1467 C CA . ASP A 1 188 ? 5.488 32.688 1.008 1 98.31 188 ASP A CA 1
ATOM 1468 C C . ASP A 1 188 ? 5.613 31.172 1.227 1 98.31 188 ASP A C 1
ATOM 1470 O O . ASP A 1 188 ? 6.559 30.703 1.868 1 98.31 188 ASP A O 1
ATOM 1474 N N . ILE A 1 189 ? 4.691 30.406 0.618 1 98.88 189 ILE A N 1
ATOM 1475 C CA . ILE A 1 189 ? 4.551 29 0.94 1 98.88 189 ILE A CA 1
ATOM 1476 C C . ILE A 1 189 ? 5.516 28.172 0.089 1 98.88 189 ILE A C 1
ATOM 1478 O O . ILE A 1 189 ? 5.383 28.125 -1.136 1 98.88 189 ILE A O 1
ATOM 1482 N N . ASP A 1 190 ? 6.469 27.5 0.701 1 98.88 190 ASP A N 1
ATOM 1483 C CA . ASP A 1 190 ? 7.473 26.672 0.031 1 98.88 190 ASP A CA 1
ATOM 1484 C C . ASP A 1 190 ? 6.902 25.297 -0.342 1 98.88 190 ASP A C 1
ATOM 1486 O O . ASP A 1 190 ? 7.137 24.812 -1.445 1 98.88 190 ASP A O 1
ATOM 1490 N N . LEU A 1 191 ? 6.199 24.703 0.558 1 98.94 191 LEU A N 1
ATOM 1491 C CA . LEU A 1 191 ? 5.617 23.375 0.372 1 98.94 191 LEU A CA 1
ATOM 1492 C C . LEU A 1 191 ? 4.137 23.391 0.738 1 98.94 191 LEU A C 1
ATOM 1494 O O . LEU A 1 191 ? 3.777 23.656 1.884 1 98.94 191 LEU A O 1
ATOM 1498 N N . GLY A 1 192 ? 3.283 23.125 -0.23 1 98.94 192 GLY A N 1
ATOM 1499 C CA . GLY A 1 192 ? 1.857 22.969 0.009 1 98.94 192 GLY A CA 1
ATOM 1500 C C . GLY A 1 192 ? 1.389 21.531 -0.108 1 98.94 192 GLY A C 1
ATOM 1501 O O . GLY A 1 192 ? 1.631 20.875 -1.123 1 98.94 192 GLY A O 1
ATOM 1502 N N . ILE A 1 193 ? 0.744 21.062 0.924 1 98.94 193 ILE A N 1
ATOM 1503 C CA . ILE A 1 193 ? 0.189 19.719 0.96 1 98.94 193 ILE A CA 1
ATOM 1504 C C . ILE A 1 193 ? -1.317 19.766 0.719 1 98.94 193 ILE A C 1
ATOM 1506 O O . ILE A 1 193 ? -2.053 20.406 1.48 1 98.94 193 ILE A O 1
ATOM 1510 N N . LEU A 1 194 ? -1.76 19.125 -0.336 1 98.81 194 LEU A N 1
ATOM 1511 C CA . LEU A 1 194 ? -3.176 19.094 -0.685 1 98.81 194 LEU A CA 1
ATOM 1512 C C . LEU A 1 194 ? -3.625 17.672 -1.007 1 98.81 194 LEU A C 1
ATOM 1514 O O . LEU A 1 194 ? -2.939 16.953 -1.736 1 98.81 194 LEU A O 1
ATOM 1518 N N . ALA A 1 195 ? -4.766 17.328 -0.445 1 98.31 195 ALA A N 1
ATOM 1519 C CA . ALA A 1 195 ? -5.316 16 -0.699 1 98.31 195 ALA A CA 1
ATOM 1520 C C . ALA A 1 195 ? -5.773 15.867 -2.148 1 98.31 195 ALA A C 1
ATOM 1522 O O . ALA A 1 195 ? -6.402 16.781 -2.695 1 98.31 195 ALA A O 1
ATOM 1523 N N . PHE A 1 196 ? -5.406 14.758 -2.742 1 97.94 196 PHE A N 1
ATOM 1524 C CA . PHE A 1 196 ? -5.672 14.461 -4.145 1 97.94 196 PHE A CA 1
ATOM 1525 C C . PHE A 1 196 ? -6.246 13.055 -4.301 1 97.94 196 PHE A C 1
ATOM 1527 O O . PHE A 1 196 ? -5.836 12.133 -3.598 1 97.94 196 PHE A O 1
ATOM 1534 N N . GLY A 1 197 ? -7.203 12.906 -5.109 1 95.19 197 GLY A N 1
ATOM 1535 C CA . GLY A 1 197 ? -7.785 11.609 -5.402 1 95.19 197 GLY A CA 1
ATOM 1536 C C . GLY A 1 197 ? -8.766 11.641 -6.562 1 95.19 197 GLY A C 1
ATOM 1537 O O . GLY A 1 197 ? -8.805 12.617 -7.32 1 95.19 197 GLY A O 1
ATOM 1538 N N . THR A 1 198 ? -9.477 10.531 -6.801 1 93.06 198 THR A N 1
ATOM 1539 C CA . THR A 1 198 ? -10.453 10.406 -7.879 1 93.06 198 THR A CA 1
ATOM 1540 C C . THR A 1 198 ? -11.867 10.297 -7.312 1 93.06 198 THR A C 1
ATOM 1542 O O . THR A 1 198 ? -12.047 10.156 -6.105 1 93.06 198 THR A O 1
ATOM 1545 N N . VAL A 1 199 ? -12.805 10.586 -8.227 1 93 199 VAL A N 1
ATOM 1546 C CA . VAL A 1 199 ? -14.195 10.281 -7.902 1 93 199 VAL A CA 1
ATOM 1547 C C . VAL A 1 199 ? -14.453 8.789 -8.117 1 93 199 VAL A C 1
ATOM 1549 O O . VAL A 1 199 ? -14.047 8.227 -9.141 1 93 199 VAL A O 1
ATOM 1552 N N . GLY A 1 200 ? -15.039 8.156 -7.141 1 92.94 200 GLY A N 1
ATOM 1553 C CA . GLY A 1 200 ? -15.273 6.727 -7.242 1 92.94 200 GLY A CA 1
ATOM 1554 C C . GLY A 1 200 ? -16.562 6.277 -6.574 1 92.94 200 GLY A C 1
ATOM 1555 O O . GLY A 1 200 ? -17.359 7.105 -6.141 1 92.94 200 GLY A O 1
ATOM 1556 N N . MET A 1 201 ? -16.812 4.965 -6.668 1 93.44 201 MET A N 1
ATOM 1557 C CA . MET A 1 201 ? -17.969 4.363 -6.035 1 93.44 201 MET A CA 1
ATOM 1558 C C . MET A 1 201 ? -17.609 3.75 -4.688 1 93.44 201 MET A C 1
ATOM 1560 O O . MET A 1 201 ? -16.812 2.812 -4.621 1 93.44 201 MET A O 1
ATOM 1564 N N . ILE A 1 202 ? -18.125 4.301 -3.588 1 93.19 202 ILE A N 1
ATOM 1565 C CA . ILE A 1 202 ? -17.906 3.805 -2.234 1 93.19 202 ILE A CA 1
ATOM 1566 C C . ILE A 1 202 ? -19.234 3.355 -1.629 1 93.19 202 ILE A C 1
ATOM 1568 O O . ILE A 1 202 ? -20.234 4.066 -1.726 1 93.19 202 ILE A O 1
ATOM 1572 N N . PRO A 1 203 ? -19.219 2.141 -1.048 1 92.75 203 PRO A N 1
ATOM 1573 C CA . PRO A 1 203 ? -20.469 1.734 -0.398 1 92.75 203 PRO A CA 1
ATOM 1574 C C . PRO A 1 203 ? -20.938 2.732 0.659 1 92.75 203 PRO A C 1
ATOM 1576 O O . PRO A 1 203 ? -20.125 3.238 1.436 1 92.75 203 PRO A O 1
ATOM 1579 N N . ASP A 1 204 ? -22.234 2.967 0.66 1 92 204 ASP A N 1
ATOM 1580 C CA . ASP A 1 204 ? -22.812 3.836 1.674 1 92 204 ASP A CA 1
ATOM 1581 C C . ASP A 1 204 ? -22.688 3.221 3.066 1 92 204 ASP A C 1
ATOM 1583 O O . ASP A 1 204 ? -22.828 2.006 3.229 1 92 204 ASP A O 1
ATOM 1587 N N . LYS A 1 205 ? -22.562 4.043 4.055 1 86.88 205 LYS A N 1
ATOM 1588 C CA . LYS A 1 205 ? -22.328 3.572 5.414 1 86.88 205 LYS A CA 1
ATOM 1589 C C . LYS A 1 205 ? -23.531 2.803 5.953 1 86.88 205 LYS A C 1
ATOM 1591 O O . LYS A 1 205 ? -23.359 1.843 6.711 1 86.88 205 LYS A O 1
ATOM 1596 N N . GLU A 1 206 ? -24.656 3.193 5.516 1 88.94 206 GLU A N 1
ATOM 1597 C CA . GLU A 1 206 ? -25.875 2.619 6.055 1 88.94 206 GLU A CA 1
ATOM 1598 C C . GLU A 1 206 ? -26.438 1.544 5.125 1 88.94 206 GLU A C 1
ATOM 1600 O O . GLU A 1 206 ? -26.562 0.38 5.512 1 88.94 206 GLU A O 1
ATOM 1605 N N . SER A 1 207 ? -26.672 1.883 3.836 1 91.12 207 SER A N 1
ATOM 1606 C CA . SER A 1 207 ? -27.344 0.986 2.9 1 91.12 207 SER A CA 1
ATOM 1607 C C . SER A 1 207 ? -26.359 -0.003 2.283 1 91.12 207 SER A C 1
ATOM 1609 O O . SER A 1 207 ? -26.766 -1.001 1.685 1 91.12 207 SER A O 1
ATOM 1611 N N . HIS A 1 208 ? -25 0.34 2.346 1 89.75 208 HIS A N 1
ATOM 1612 C CA . HIS A 1 208 ? -23.938 -0.476 1.786 1 89.75 208 HIS A CA 1
ATOM 1613 C C . HIS A 1 208 ? -24.016 -0.536 0.265 1 89.75 208 HIS A C 1
ATOM 1615 O O . HIS A 1 208 ? -23.297 -1.302 -0.374 1 89.75 208 HIS A O 1
ATOM 1621 N N . GLU A 1 209 ? -24.906 0.297 -0.285 1 93.12 209 GLU A N 1
ATOM 1622 C CA . GLU A 1 209 ? -24.984 0.411 -1.738 1 93.12 209 GLU A CA 1
ATOM 1623 C C . GLU A 1 209 ? -23.906 1.351 -2.275 1 93.12 209 GLU A C 1
ATOM 1625 O O . GLU A 1 209 ? -23.578 2.348 -1.633 1 93.12 209 GLU A O 1
ATOM 1630 N N . PRO A 1 210 ? -23.438 0.965 -3.441 1 92.31 210 PRO A N 1
ATOM 1631 C CA . PRO A 1 210 ? -22.438 1.856 -4.027 1 92.31 210 PRO A CA 1
ATOM 1632 C C . PRO A 1 210 ? -22.969 3.275 -4.238 1 92.31 210 PRO A C 1
ATOM 1634 O O . PRO A 1 210 ? -24.094 3.457 -4.703 1 92.31 210 PRO A O 1
ATOM 1637 N N . LYS A 1 211 ? -22.172 4.223 -3.904 1 93.56 211 LYS A N 1
ATOM 1638 C CA . LYS A 1 211 ? -22.484 5.641 -4.051 1 93.56 211 LYS A CA 1
ATOM 1639 C C . LYS A 1 211 ? -21.312 6.398 -4.668 1 93.56 211 LYS A C 1
ATOM 1641 O O . LYS A 1 211 ? -20.172 6.215 -4.266 1 93.56 211 LYS A O 1
ATOM 1646 N N . ARG A 1 212 ? -21.641 7.195 -5.723 1 94.5 212 ARG A N 1
ATOM 1647 C CA . ARG A 1 212 ? -20.625 8.062 -6.289 1 94.5 212 ARG A CA 1
ATOM 1648 C C . ARG A 1 212 ? -20.078 9.031 -5.242 1 94.5 212 ARG A C 1
ATOM 1650 O O . ARG A 1 212 ? -20.844 9.805 -4.652 1 94.5 212 ARG A O 1
ATOM 1657 N N . THR A 1 213 ? -18.781 9.023 -5 1 93.06 213 THR A N 1
ATOM 1658 C CA . THR A 1 213 ? -18.188 9.719 -3.865 1 93.06 213 THR A CA 1
ATOM 1659 C C . THR A 1 213 ? -16.969 10.539 -4.305 1 93.06 213 THR A C 1
ATOM 1661 O O . THR A 1 213 ? -16.094 10.031 -5.02 1 93.06 213 THR A O 1
ATOM 1664 N N . ARG A 1 214 ? -16.969 11.797 -3.955 1 92.5 214 ARG A N 1
ATOM 1665 C CA . ARG A 1 214 ? -15.82 12.672 -4.105 1 92.5 214 ARG A CA 1
ATOM 1666 C C . ARG A 1 214 ? -15.352 13.195 -2.752 1 92.5 214 ARG A C 1
ATOM 1668 O O . ARG A 1 214 ? -15.977 14.078 -2.168 1 92.5 214 ARG A O 1
ATOM 1675 N N . TRP A 1 215 ? -14.227 12.734 -2.307 1 92.81 215 TRP A N 1
ATOM 1676 C CA . TRP A 1 215 ? -13.734 13.172 -1.001 1 92.81 215 TRP A CA 1
ATOM 1677 C C . TRP A 1 215 ? -12.578 14.156 -1.152 1 92.81 215 TRP A C 1
ATOM 1679 O O . TRP A 1 215 ? -12.375 15.016 -0.295 1 92.81 215 TRP A O 1
ATOM 1689 N N . TYR A 1 216 ? -11.852 14.102 -2.262 1 95.44 216 TYR A N 1
ATOM 1690 C CA . TYR A 1 216 ? -10.617 14.867 -2.395 1 95.44 216 TYR A CA 1
ATOM 1691 C C . TYR A 1 216 ? -10.617 15.688 -3.676 1 95.44 216 TYR A C 1
ATOM 1693 O O . TYR A 1 216 ? -11.562 15.617 -4.469 1 95.44 216 TYR A O 1
ATOM 1701 N N . ASN A 1 217 ? -9.555 16.547 -3.824 1 97.56 217 ASN A N 1
ATOM 1702 C CA . ASN A 1 217 ? -9.406 17.312 -5.055 1 97.56 217 ASN A CA 1
ATOM 1703 C C . ASN A 1 217 ? -9.219 16.406 -6.266 1 97.56 217 ASN A C 1
ATOM 1705 O O . ASN A 1 217 ? -8.492 15.414 -6.203 1 97.56 217 ASN A O 1
ATOM 1709 N N . ASP A 1 218 ? -9.969 16.734 -7.312 1 95.19 218 ASP A N 1
ATOM 1710 C CA . ASP A 1 218 ? -9.578 16.156 -8.594 1 95.19 218 ASP A CA 1
ATOM 1711 C C . ASP A 1 218 ? -8.445 16.953 -9.234 1 95.19 218 ASP A C 1
ATOM 1713 O O . ASP A 1 218 ? -7.871 17.844 -8.602 1 95.19 218 ASP A O 1
ATOM 1717 N N . GLU A 1 219 ? -8.062 16.625 -10.453 1 95.31 219 GLU A N 1
ATOM 1718 C CA . GLU A 1 219 ? -6.898 17.203 -11.117 1 95.31 219 GLU A CA 1
ATOM 1719 C C . GLU A 1 219 ? -7.051 18.719 -11.273 1 95.31 219 GLU A C 1
ATOM 1721 O O . GLU A 1 219 ? -6.117 19.469 -10.984 1 95.31 219 GLU A O 1
ATOM 1726 N N . ASN A 1 220 ? -8.211 19.188 -11.68 1 96 220 ASN A N 1
ATOM 1727 C CA . ASN A 1 220 ? -8.43 20.609 -11.883 1 96 220 ASN A CA 1
ATOM 1728 C C . ASN A 1 220 ? -8.453 21.359 -10.555 1 96 220 ASN A C 1
ATOM 1730 O O . ASN A 1 220 ? -7.879 22.453 -10.438 1 96 220 ASN A O 1
ATOM 1734 N N . GLN A 1 221 ? -9.078 20.781 -9.586 1 97.56 221 GLN A N 1
ATOM 1735 C CA . GLN A 1 221 ? -9.242 21.438 -8.297 1 97.56 221 GLN A CA 1
ATOM 1736 C C . GLN A 1 221 ? -7.895 21.609 -7.594 1 97.56 221 GLN A C 1
ATOM 1738 O O . GLN A 1 221 ? -7.605 22.672 -7.047 1 97.56 221 GLN A O 1
ATOM 1743 N N . ILE A 1 222 ? -7.121 20.562 -7.629 1 98.38 222 ILE A N 1
ATOM 1744 C CA . ILE A 1 222 ? -5.879 20.641 -6.867 1 98.38 222 ILE A CA 1
ATOM 1745 C C . ILE A 1 222 ? -4.938 21.656 -7.512 1 98.38 222 ILE A C 1
ATOM 1747 O O . ILE A 1 222 ? -4.219 22.375 -6.812 1 98.38 222 ILE A O 1
ATOM 1751 N N . VAL A 1 223 ? -4.906 21.75 -8.828 1 98.06 223 VAL A N 1
ATOM 1752 C CA . VAL A 1 223 ? -4.062 22.719 -9.523 1 98.06 223 VAL A CA 1
ATOM 1753 C C . VAL A 1 223 ? -4.586 24.125 -9.289 1 98.06 223 VAL A C 1
ATOM 1755 O O . VAL A 1 223 ? -3.807 25.062 -9.078 1 98.06 223 VAL A O 1
ATOM 1758 N N . GLU A 1 224 ? -5.902 24.25 -9.266 1 98.12 224 GLU A N 1
ATOM 1759 C CA . GLU A 1 224 ? -6.508 25.531 -8.945 1 98.12 224 GLU A CA 1
ATOM 1760 C C . GLU A 1 224 ? -6.098 26 -7.555 1 98.12 224 GLU A C 1
ATOM 1762 O O . GLU A 1 224 ? -5.676 27.156 -7.379 1 98.12 224 GLU A O 1
ATOM 1767 N N . ALA A 1 225 ? -6.238 25.141 -6.621 1 98.69 225 ALA A N 1
ATOM 1768 C CA . ALA A 1 225 ? -5.875 25.469 -5.246 1 98.69 225 ALA A CA 1
ATOM 1769 C C . ALA A 1 225 ? -4.395 25.828 -5.145 1 98.69 225 ALA A C 1
ATOM 1771 O O . ALA A 1 225 ? -4.035 26.812 -4.484 1 98.69 225 ALA A O 1
ATOM 1772 N N . ALA A 1 226 ? -3.574 25.062 -5.805 1 98.75 226 ALA A N 1
ATOM 1773 C CA . ALA A 1 226 ? -2.133 25.297 -5.762 1 98.75 226 ALA A CA 1
ATOM 1774 C C . ALA A 1 226 ? -1.772 26.641 -6.375 1 98.75 226 ALA A C 1
ATOM 1776 O O . ALA A 1 226 ? -0.886 27.344 -5.875 1 98.75 226 ALA A O 1
ATOM 1777 N N . ASP A 1 227 ? -2.43 26.969 -7.422 1 98.5 227 ASP A N 1
ATOM 1778 C CA . ASP A 1 227 ? -2.191 28.234 -8.094 1 98.5 227 ASP A CA 1
ATOM 1779 C C . ASP A 1 227 ? -2.609 29.406 -7.215 1 98.5 227 ASP A C 1
ATOM 1781 O O . ASP A 1 227 ? -1.843 30.359 -7.027 1 98.5 227 ASP A O 1
ATOM 1785 N N . ASP A 1 228 ? -3.783 29.328 -6.656 1 98.62 228 ASP A N 1
ATOM 1786 C CA . ASP A 1 228 ? -4.305 30.391 -5.801 1 98.62 228 ASP A CA 1
ATOM 1787 C C . ASP A 1 228 ? -3.434 30.578 -4.559 1 98.62 228 ASP A C 1
ATOM 1789 O O . ASP A 1 228 ? -3.209 31.703 -4.109 1 98.62 228 ASP A O 1
ATOM 1793 N N . LEU A 1 229 ? -2.896 29.484 -4.047 1 98.81 229 LEU A N 1
ATOM 1794 C CA . LEU A 1 229 ? -2.049 29.516 -2.857 1 98.81 229 LEU A CA 1
ATOM 1795 C C . LEU A 1 229 ? -0.626 29.922 -3.217 1 98.81 229 LEU A C 1
ATOM 1797 O O . LEU A 1 229 ? 0.214 30.109 -2.332 1 98.81 229 LEU A O 1
ATOM 1801 N N . ALA A 1 230 ? -0.361 30.031 -4.516 1 98.62 230 ALA A N 1
ATOM 1802 C CA . ALA A 1 230 ? 0.951 30.422 -5.027 1 98.62 230 ALA A CA 1
ATOM 1803 C C . ALA A 1 230 ? 2.045 29.516 -4.477 1 98.62 230 ALA A C 1
ATOM 1805 O O . ALA A 1 230 ? 3.078 29.984 -4.004 1 98.62 230 ALA A O 1
ATOM 1806 N N . LEU A 1 231 ? 1.77 28.188 -4.535 1 98.81 231 LEU A N 1
ATOM 1807 C CA . LEU A 1 231 ? 2.695 27.203 -3.963 1 98.81 231 LEU A CA 1
ATOM 1808 C C . LEU A 1 231 ? 3.979 27.141 -4.781 1 98.81 231 LEU A C 1
ATOM 1810 O O . LEU A 1 231 ? 3.936 27.109 -6.016 1 98.81 231 LEU A O 1
ATOM 1814 N N . GLU A 1 232 ? 5.156 27.125 -4.129 1 98.44 232 GLU A N 1
ATOM 1815 C CA . GLU A 1 232 ? 6.383 26.766 -4.832 1 98.44 232 GLU A CA 1
ATOM 1816 C C . GLU A 1 232 ? 6.391 25.281 -5.191 1 98.44 232 GLU A C 1
ATOM 1818 O O . GLU A 1 232 ? 6.559 24.922 -6.359 1 98.44 232 GLU A O 1
ATOM 1823 N N . ARG A 1 233 ? 6.227 24.422 -4.188 1 98.5 233 ARG A N 1
ATOM 1824 C CA . ARG A 1 233 ? 6.121 22.984 -4.383 1 98.5 233 ARG A CA 1
ATOM 1825 C C . ARG A 1 233 ? 4.75 22.469 -3.951 1 98.5 233 ARG A C 1
ATOM 1827 O O . ARG A 1 233 ? 4.273 22.797 -2.861 1 98.5 233 ARG A O 1
ATOM 1834 N N . LEU A 1 234 ? 4.094 21.703 -4.793 1 98.88 234 LEU A N 1
ATOM 1835 C CA . LEU A 1 234 ? 2.854 21.016 -4.457 1 98.88 234 LEU A CA 1
ATOM 1836 C C . LEU A 1 234 ? 3.117 19.547 -4.133 1 98.88 234 LEU A C 1
ATOM 1838 O O . LEU A 1 234 ? 3.705 18.828 -4.945 1 98.88 234 LEU A O 1
ATOM 1842 N N . LEU A 1 235 ? 2.742 19.125 -2.975 1 98.81 235 LEU A N 1
ATOM 1843 C CA . LEU A 1 235 ? 2.793 17.734 -2.568 1 98.81 235 LEU A CA 1
ATOM 1844 C C . LEU A 1 235 ? 1.388 17.156 -2.436 1 98.81 235 LEU A C 1
ATOM 1846 O O . LEU A 1 235 ? 0.708 17.375 -1.433 1 98.81 235 LEU A O 1
ATOM 1850 N N . PRO A 1 236 ? 0.945 16.391 -3.451 1 98.69 236 PRO A N 1
ATOM 1851 C CA . PRO A 1 236 ? -0.354 15.727 -3.314 1 98.69 236 PRO A CA 1
ATOM 1852 C C . PRO A 1 236 ? -0.328 14.578 -2.307 1 98.69 236 PRO A C 1
ATOM 1854 O O . PRO A 1 236 ? 0.601 13.773 -2.311 1 98.69 236 PRO A O 1
ATOM 1857 N N . SER A 1 237 ? -1.314 14.555 -1.444 1 98 237 SER A N 1
ATOM 1858 C CA . SER A 1 237 ? -1.473 13.477 -0.474 1 98 237 SER A CA 1
ATOM 1859 C C . SER A 1 237 ? -2.773 12.711 -0.701 1 98 237 SER A C 1
ATOM 1861 O O . SER A 1 237 ? -3.525 13.023 -1.63 1 98 237 SER A O 1
ATOM 1863 N N . HIS A 1 238 ? -3.088 11.609 -0.054 1 95.88 238 HIS A N 1
ATOM 1864 C CA . HIS A 1 238 ? -4.32 10.828 -0.025 1 95.88 238 HIS A CA 1
ATOM 1865 C C . HIS A 1 238 ? -4.473 10 -1.294 1 95.88 238 HIS A C 1
ATOM 1867 O O . HIS A 1 238 ? -5.281 9.07 -1.337 1 95.88 238 HIS A O 1
ATOM 1873 N N . TRP A 1 239 ? -3.699 10.211 -2.307 1 96.12 239 TRP A N 1
ATOM 1874 C CA . TRP A 1 239 ? -3.971 9.648 -3.627 1 96.12 239 TRP A CA 1
ATOM 1875 C C . TRP A 1 239 ? -3.764 8.141 -3.633 1 96.12 239 TRP A C 1
ATOM 1877 O O . TRP A 1 239 ? -4.203 7.449 -4.555 1 96.12 239 TRP A O 1
ATOM 1887 N N . ASP A 1 240 ? -3.16 7.617 -2.598 1 95.75 240 ASP A N 1
ATOM 1888 C CA . ASP A 1 240 ? -2.766 6.211 -2.592 1 95.75 240 ASP A CA 1
ATOM 1889 C C . ASP A 1 240 ? -3.508 5.438 -1.504 1 95.75 240 ASP A C 1
ATOM 1891 O O . ASP A 1 240 ? -3.277 4.242 -1.318 1 95.75 240 ASP A O 1
ATOM 1895 N N . MET A 1 241 ? -4.426 6 -0.815 1 95.94 241 MET A N 1
ATOM 1896 C CA . MET A 1 241 ? -4.855 5.48 0.48 1 95.94 241 MET A CA 1
ATOM 1897 C C . MET A 1 241 ? -6.039 4.531 0.32 1 95.94 241 MET A C 1
ATOM 1899 O O . MET A 1 241 ? -5.965 3.369 0.721 1 95.94 241 MET A O 1
ATOM 1903 N N . TRP A 1 242 ? -7.141 4.977 -0.225 1 95.31 242 TRP A N 1
ATOM 1904 C CA . TRP A 1 242 ? -8.406 4.246 -0.171 1 95.31 242 TRP A CA 1
ATOM 1905 C C . TRP A 1 242 ? -8.711 3.592 -1.514 1 95.31 242 TRP A C 1
ATOM 1907 O O . TRP A 1 242 ? -8.773 4.27 -2.541 1 95.31 242 TRP A O 1
ATOM 1917 N N . ARG A 1 243 ? -8.992 2.299 -1.447 1 94.69 243 ARG A N 1
ATOM 1918 C CA . ARG A 1 243 ? -9.367 1.561 -2.648 1 94.69 243 ARG A CA 1
ATOM 1919 C C . ARG A 1 243 ? -10.547 2.223 -3.352 1 94.69 243 ARG A C 1
ATOM 1921 O O . ARG A 1 243 ? -11.547 2.557 -2.715 1 94.69 243 ARG A O 1
ATOM 1928 N N . GLY A 1 244 ? -10.406 2.396 -4.629 1 92.44 244 GLY A N 1
ATOM 1929 C CA . GLY A 1 244 ? -11.484 2.979 -5.41 1 92.44 244 GLY A CA 1
ATOM 1930 C C . GLY A 1 244 ? -11.367 4.48 -5.57 1 92.44 244 GLY A C 1
ATOM 1931 O O . GLY A 1 244 ? -12.047 5.078 -6.41 1 92.44 244 GLY A O 1
ATOM 1932 N N . LEU A 1 245 ? -10.484 5.09 -4.785 1 93.81 245 LEU A N 1
ATOM 1933 C CA . LEU A 1 245 ? -10.297 6.535 -4.863 1 93.81 245 LEU A CA 1
ATOM 1934 C C . LEU A 1 245 ? -8.844 6.883 -5.164 1 93.81 245 LEU A C 1
ATOM 1936 O O . LEU A 1 245 ? -8.453 8.047 -5.098 1 93.81 245 LEU A O 1
ATOM 1940 N N . THR A 1 246 ? -8.031 5.906 -5.473 1 91.88 246 THR A N 1
ATOM 1941 C CA . THR A 1 246 ? -6.613 6.125 -5.734 1 91.88 246 THR A CA 1
ATOM 1942 C C . THR A 1 246 ? -6.414 6.82 -7.078 1 91.88 246 THR A C 1
ATOM 1944 O O . THR A 1 246 ? -7.301 6.793 -7.938 1 91.88 246 THR A O 1
ATOM 1947 N N . SER A 1 247 ? -5.293 7.484 -7.152 1 91.62 247 SER A N 1
ATOM 1948 C CA . SER A 1 247 ? -4.895 8.172 -8.383 1 91.62 247 SER A CA 1
ATOM 1949 C C . SER A 1 247 ? -3.387 8.094 -8.586 1 91.62 247 SER A C 1
ATOM 1951 O O . SER A 1 247 ? -2.668 7.527 -7.762 1 91.62 247 SER A O 1
ATOM 1953 N N . ASP A 1 248 ? -2.951 8.5 -9.758 1 91.94 248 ASP A N 1
ATOM 1954 C CA . ASP A 1 248 ? -1.544 8.711 -10.078 1 91.94 248 ASP A CA 1
ATOM 1955 C C . ASP A 1 248 ? -1.209 10.203 -10.102 1 91.94 248 ASP A C 1
ATOM 1957 O O . ASP A 1 248 ? -1.58 10.914 -11.039 1 91.94 248 ASP A O 1
ATOM 1961 N N . PRO A 1 249 ? -0.501 10.641 -9.102 1 94.75 249 PRO A N 1
ATOM 1962 C CA . PRO A 1 249 ? -0.275 12.086 -9.039 1 94.75 249 PRO A CA 1
ATOM 1963 C C . PRO A 1 249 ? 0.589 12.594 -10.188 1 94.75 249 PRO A C 1
ATOM 1965 O O . PRO A 1 249 ? 0.682 13.805 -10.406 1 94.75 249 PRO A O 1
ATOM 1968 N N . LYS A 1 250 ? 1.243 11.703 -10.992 1 92.5 250 LYS A N 1
ATOM 1969 C CA . LYS A 1 250 ? 2.043 12.109 -12.141 1 92.5 250 LYS A CA 1
ATOM 1970 C C . LYS A 1 250 ? 1.176 12.781 -13.203 1 92.5 250 LYS A C 1
ATOM 1972 O O . LYS A 1 250 ? 1.681 13.523 -14.047 1 92.5 250 LYS A O 1
ATOM 1977 N N . VAL A 1 251 ? -0.097 12.555 -13.18 1 92.62 251 VAL A N 1
ATOM 1978 C CA . VAL A 1 251 ? -1.012 13.109 -14.172 1 92.62 251 VAL A CA 1
ATOM 1979 C C . VAL A 1 251 ? -1.071 14.625 -14.031 1 92.62 251 VAL A C 1
ATOM 1981 O O . VAL A 1 251 ? -1.487 15.328 -14.953 1 92.62 251 VAL A O 1
ATOM 1984 N N . LEU A 1 252 ? -0.664 15.117 -12.875 1 95.75 252 LEU A N 1
ATOM 1985 C CA . LEU A 1 252 ? -0.753 16.547 -12.594 1 95.75 252 LEU A CA 1
ATOM 1986 C C . LEU A 1 252 ? 0.328 17.312 -13.344 1 95.75 252 LEU A C 1
ATOM 1988 O O . LEU A 1 252 ? 0.252 18.547 -13.469 1 95.75 252 LEU A O 1
ATOM 1992 N N . HIS A 1 253 ? 1.348 16.656 -13.867 1 93.06 253 HIS A N 1
ATOM 1993 C CA . HIS A 1 253 ? 2.531 17.297 -14.438 1 93.06 253 HIS A CA 1
ATOM 1994 C C . HIS A 1 253 ? 2.16 18.219 -15.594 1 93.06 253 HIS A C 1
ATOM 1996 O O . HIS A 1 253 ? 2.523 19.406 -15.594 1 93.06 253 HIS A O 1
ATOM 2002 N N . HIS A 1 254 ? 1.431 17.719 -16.516 1 90 254 HIS A N 1
ATOM 2003 C CA . HIS A 1 254 ? 1.088 18.516 -17.688 1 90 254 HIS A CA 1
ATOM 2004 C C . HIS A 1 254 ? 0.152 19.656 -17.328 1 90 254 HIS A C 1
ATOM 2006 O O . HIS A 1 254 ? 0.278 20.766 -17.859 1 90 254 HIS A O 1
ATOM 2012 N N . HIS A 1 255 ? -0.73 19.328 -16.453 1 91.06 255 HIS A N 1
ATOM 2013 C CA . HIS A 1 255 ? -1.72 20.312 -16.062 1 91.06 255 HIS A CA 1
ATOM 2014 C C . HIS A 1 255 ? -1.064 21.484 -15.328 1 91.06 255 HIS A C 1
ATOM 2016 O O . HIS A 1 255 ? -1.336 22.656 -15.641 1 91.06 255 HIS A O 1
ATOM 2022 N N . ALA A 1 256 ? -0.212 21.25 -14.406 1 93.5 256 ALA A N 1
ATOM 2023 C CA . ALA A 1 256 ? 0.433 22.266 -13.578 1 93.5 256 ALA A CA 1
ATOM 2024 C C . ALA A 1 256 ? 1.322 23.172 -14.414 1 93.5 256 ALA A C 1
ATOM 2026 O O . ALA A 1 256 ? 1.521 24.344 -14.07 1 93.5 256 ALA A O 1
ATOM 2027 N N . LYS A 1 257 ? 1.828 22.75 -15.539 1 92.38 257 LYS A N 1
ATOM 2028 C CA . LYS A 1 257 ? 2.807 23.469 -16.344 1 92.38 257 LYS A CA 1
ATOM 2029 C C . LYS A 1 257 ? 2.17 24.672 -17.031 1 92.38 257 LYS A C 1
ATOM 2031 O O . LYS A 1 257 ? 2.871 25.594 -17.469 1 92.38 257 LYS A O 1
ATOM 2036 N N . SER A 1 258 ? 0.902 24.656 -17.172 1 92.56 258 SER A N 1
ATOM 2037 C CA . SER A 1 258 ? 0.223 25.75 -17.859 1 92.56 258 SER A CA 1
ATOM 2038 C C . SER A 1 258 ? -0.021 26.922 -16.922 1 92.56 258 SER A C 1
ATOM 2040 O O . SER A 1 258 ? -0.538 27.969 -17.344 1 92.56 258 SER A O 1
ATOM 2042 N N . PHE A 1 259 ? 0.378 26.75 -15.648 1 94.44 259 PHE A N 1
ATOM 2043 C CA . PHE A 1 259 ? 0.161 27.766 -14.633 1 94.44 259 PHE A CA 1
ATOM 2044 C C . PHE A 1 259 ? 1.486 28.234 -14.039 1 94.44 259 PHE A C 1
ATOM 2046 O O . PHE A 1 259 ? 2.494 27.531 -14.141 1 94.44 259 PHE A O 1
ATOM 2053 N N . GLU A 1 260 ? 1.403 29.406 -13.461 1 94.31 260 GLU A N 1
ATOM 2054 C CA . GLU A 1 260 ? 2.607 29.922 -12.812 1 94.31 260 GLU A CA 1
ATOM 2055 C C . GLU A 1 260 ? 2.963 29.094 -11.578 1 94.31 260 GLU A C 1
ATOM 2057 O O . GLU A 1 260 ? 4.141 28.906 -11.266 1 94.31 260 GLU A O 1
ATOM 2062 N N . HIS A 1 261 ? 1.934 28.688 -10.859 1 96.06 261 HIS A N 1
ATOM 2063 C CA . HIS A 1 261 ? 2.094 27.859 -9.68 1 96.06 261 HIS A CA 1
ATOM 2064 C C . HIS A 1 261 ? 1.214 26.609 -9.75 1 96.06 261 HIS A C 1
ATOM 2066 O O . HIS A 1 261 ? 0.133 26.641 -10.344 1 96.06 261 HIS A O 1
ATOM 2072 N N . PRO A 1 262 ? 1.562 25.531 -9.141 1 97.06 262 PRO A N 1
ATOM 2073 C CA . PRO A 1 262 ? 2.82 25.328 -8.414 1 97.06 262 PRO A CA 1
ATOM 2074 C C . PRO A 1 262 ? 4.035 25.297 -9.336 1 97.06 262 PRO A C 1
ATOM 2076 O O . PRO A 1 262 ? 3.922 24.891 -10.5 1 97.06 262 PRO A O 1
ATOM 2079 N N . ARG A 1 263 ? 5.207 25.656 -8.867 1 93.19 263 ARG A N 1
ATOM 2080 C CA . ARG A 1 263 ? 6.422 25.641 -9.672 1 93.19 263 ARG A CA 1
ATOM 2081 C C . ARG A 1 263 ? 6.93 24.219 -9.883 1 93.19 263 ARG A C 1
ATOM 2083 O O . ARG A 1 263 ? 7.512 23.906 -10.922 1 93.19 263 ARG A O 1
ATOM 2090 N N . GLU A 1 264 ? 6.793 23.453 -8.883 1 95.38 264 GLU A N 1
ATOM 2091 C CA . GLU A 1 264 ? 7.258 22.078 -8.914 1 95.38 264 GLU A CA 1
ATOM 2092 C C . GLU A 1 264 ? 6.242 21.125 -8.281 1 95.38 264 GLU A C 1
ATOM 2094 O O . GLU A 1 264 ? 5.508 21.531 -7.371 1 95.38 264 GLU A O 1
ATOM 2099 N N . LEU A 1 265 ? 6.172 19.938 -8.82 1 97.25 265 LEU A N 1
ATOM 2100 C CA . LEU A 1 265 ? 5.434 18.844 -8.18 1 97.25 265 LEU A CA 1
ATOM 2101 C C . LEU A 1 265 ? 6.352 18.016 -7.289 1 97.25 265 LEU A C 1
ATOM 2103 O O . LEU A 1 265 ? 7.379 17.516 -7.746 1 97.25 265 LEU A O 1
ATOM 2107 N N . GLU A 1 266 ? 6.004 17.984 -5.996 1 97.88 266 GLU A N 1
ATOM 2108 C CA . GLU A 1 266 ? 6.73 17.141 -5.043 1 97.88 266 GLU A CA 1
ATOM 2109 C C . GLU A 1 266 ? 6.02 15.812 -4.824 1 97.88 266 GLU A C 1
ATOM 2111 O O . GLU A 1 266 ? 5.203 15.68 -3.908 1 97.88 266 GLU A O 1
ATOM 2116 N N . LEU A 1 267 ? 6.383 14.852 -5.652 1 96.56 267 LEU A N 1
ATOM 2117 C CA . LEU A 1 267 ? 5.73 13.555 -5.586 1 96.56 267 LEU A CA 1
ATOM 2118 C C . LEU A 1 267 ? 6.43 12.641 -4.582 1 96.56 267 LEU A C 1
ATOM 2120 O O . LEU A 1 267 ? 7.629 12.391 -4.695 1 96.56 267 LEU A O 1
ATOM 2124 N N . VAL A 1 268 ? 5.688 12.188 -3.572 1 96.56 268 VAL A N 1
ATOM 2125 C CA . VAL A 1 268 ? 6.27 11.336 -2.537 1 96.56 268 VAL A CA 1
ATOM 2126 C C . VAL A 1 268 ? 5.371 10.125 -2.301 1 96.56 268 VAL A C 1
ATOM 2128 O O . VAL A 1 268 ? 4.195 10.133 -2.662 1 96.56 268 VAL A O 1
ATOM 2131 N N . GLU A 1 269 ? 5.926 9.055 -1.803 1 95.81 269 GLU A N 1
ATOM 2132 C CA . GLU A 1 269 ? 5.227 7.902 -1.241 1 95.81 269 GLU A CA 1
ATOM 2133 C C . GLU A 1 269 ? 5.363 7.863 0.278 1 95.81 269 GLU A C 1
ATOM 2135 O O . GLU A 1 269 ? 6.215 8.547 0.849 1 95.81 269 GLU A O 1
ATOM 2140 N N . ILE A 1 270 ? 4.473 7.109 0.895 1 97.69 270 ILE A N 1
ATOM 2141 C CA . ILE A 1 270 ? 4.5 6.98 2.348 1 97.69 270 ILE A CA 1
ATOM 2142 C C . ILE A 1 270 ? 5.926 6.68 2.811 1 97.69 270 ILE A C 1
ATOM 2144 O O . ILE A 1 270 ? 6.633 5.883 2.191 1 97.69 270 ILE A O 1
ATOM 2148 N N . GLY A 1 271 ? 6.418 7.402 3.799 1 97.75 271 GLY A N 1
ATOM 2149 C CA . GLY A 1 271 ? 7.73 7.195 4.387 1 97.75 271 GLY A CA 1
ATOM 2150 C C . GLY A 1 271 ? 8.789 8.117 3.818 1 97.75 271 GLY A C 1
ATOM 2151 O O . GLY A 1 271 ? 9.891 8.227 4.371 1 97.75 271 GLY A O 1
ATOM 2152 N N . ASP A 1 272 ? 8.523 8.797 2.73 1 97.88 272 ASP A N 1
ATOM 2153 C CA . ASP A 1 272 ? 9.5 9.688 2.107 1 97.88 272 ASP A CA 1
ATOM 2154 C C . ASP A 1 272 ? 9.695 10.953 2.939 1 97.88 272 ASP A C 1
ATOM 2156 O O . ASP A 1 272 ? 8.773 11.391 3.643 1 97.88 272 ASP A O 1
ATOM 2160 N N . ARG A 1 273 ? 10.812 11.516 2.824 1 98.19 273 ARG A N 1
ATOM 2161 C CA . ARG A 1 273 ? 11.188 12.773 3.469 1 98.19 273 ARG A CA 1
ATOM 2162 C C . ARG A 1 273 ? 11.359 13.891 2.439 1 98.19 273 ARG A C 1
ATOM 2164 O O . ARG A 1 273 ? 11.891 13.656 1.35 1 98.19 273 ARG A O 1
ATOM 2171 N N . VAL A 1 274 ? 10.844 15.055 2.758 1 98.38 274 VAL A N 1
ATOM 2172 C CA . VAL A 1 274 ? 11.078 16.281 2.006 1 98.38 274 VAL A CA 1
ATOM 2173 C C . VAL A 1 274 ? 11.742 17.312 2.908 1 98.38 274 VAL A C 1
ATOM 2175 O O . VAL A 1 274 ? 11.336 17.5 4.062 1 98.38 274 VAL A O 1
ATOM 2178 N N . ASP A 1 275 ? 12.742 17.953 2.406 1 98.25 275 ASP A N 1
ATOM 2179 C CA . ASP A 1 275 ? 13.414 19 3.176 1 98.25 275 ASP A CA 1
ATOM 2180 C C . ASP A 1 275 ? 12.992 20.391 2.699 1 98.25 275 ASP A C 1
ATOM 2182 O O . ASP A 1 275 ? 12.812 20.609 1.5 1 98.25 275 ASP A O 1
ATOM 2186 N N . LEU A 1 276 ? 12.82 21.25 3.637 1 98 276 LEU A N 1
ATOM 2187 C CA . LEU A 1 276 ? 12.57 22.641 3.314 1 98 276 LEU A CA 1
ATOM 2188 C C . LEU A 1 276 ? 13.875 23.422 3.201 1 98 276 LEU A C 1
ATOM 2190 O O . LEU A 1 276 ? 14.742 23.328 4.074 1 98 276 LEU A O 1
ATOM 2194 N N . MET B 1 1 ? 3.646 -13.242 14.609 1 76.56 1 MET B N 1
ATOM 2195 C CA . MET B 1 1 ? 2.348 -13.547 14.008 1 76.56 1 MET B CA 1
ATOM 2196 C C . MET B 1 1 ? 1.968 -12.492 12.977 1 76.56 1 MET B C 1
ATOM 2198 O O . MET B 1 1 ? 2.213 -11.297 13.18 1 76.56 1 MET B O 1
ATOM 2202 N N . ILE B 1 2 ? 1.556 -13.031 11.773 1 89.38 2 ILE B N 1
ATOM 2203 C CA . ILE B 1 2 ? 1.14 -12.164 10.68 1 89.38 2 ILE B CA 1
ATOM 2204 C C . ILE B 1 2 ? -0.263 -11.625 10.953 1 89.38 2 ILE B C 1
ATOM 2206 O O . ILE B 1 2 ? -1.161 -12.375 11.336 1 89.38 2 ILE B O 1
ATOM 2210 N N . HIS B 1 3 ? -0.401 -10.344 10.852 1 89.44 3 HIS B N 1
ATOM 2211 C CA . HIS B 1 3 ? -1.679 -9.664 11.055 1 89.44 3 HIS B CA 1
ATOM 2212 C C . HIS B 1 3 ? -2.15 -9 9.766 1 89.44 3 HIS B C 1
ATOM 2214 O O . HIS B 1 3 ? -1.372 -8.32 9.094 1 89.44 3 HIS B O 1
ATOM 2220 N N . SER B 1 4 ? -3.475 -9.266 9.508 1 94.56 4 SER B N 1
ATOM 2221 C CA . SER B 1 4 ? -4.074 -8.703 8.305 1 94.56 4 SER B CA 1
ATOM 2222 C C . SER B 1 4 ? -4.375 -7.215 8.484 1 94.56 4 SER B C 1
ATOM 2224 O O . SER B 1 4 ? -4.836 -6.797 9.547 1 94.56 4 SER B O 1
ATOM 2226 N N . ASP B 1 5 ? -4.207 -6.418 7.453 1 95.44 5 ASP B N 1
ATOM 2227 C CA . ASP B 1 5 ? -4.621 -5.02 7.414 1 95.44 5 ASP B CA 1
ATOM 2228 C C . ASP B 1 5 ? -6.066 -4.887 6.945 1 95.44 5 ASP B C 1
ATOM 2230 O O . ASP B 1 5 ? -6.637 -3.791 6.965 1 95.44 5 ASP B O 1
ATOM 2234 N N . TRP B 1 6 ? -6.652 -5.945 6.492 1 95.88 6 TRP B N 1
ATOM 2235 C CA . TRP B 1 6 ? -7.977 -5.895 5.879 1 95.88 6 TRP B CA 1
ATOM 2236 C C . TRP B 1 6 ? -8.984 -6.699 6.691 1 95.88 6 TRP B C 1
ATOM 2238 O O . TRP B 1 6 ? -10.148 -6.82 6.301 1 95.88 6 TRP B O 1
ATOM 2248 N N . GLY B 1 7 ? -8.555 -7.25 7.855 1 93 7 GLY B N 1
ATOM 2249 C CA . GLY B 1 7 ? -9.422 -8.195 8.539 1 93 7 GLY B CA 1
ATOM 2250 C C . GLY B 1 7 ? -9.703 -9.445 7.727 1 93 7 GLY B C 1
ATOM 2251 O O . GLY B 1 7 ? -8.82 -9.961 7.043 1 93 7 GLY B O 1
ATOM 2252 N N . ASP B 1 8 ? -10.953 -9.945 7.805 1 93.62 8 ASP B N 1
ATOM 2253 C CA . ASP B 1 8 ? -11.211 -11.242 7.184 1 93.62 8 ASP B CA 1
ATOM 2254 C C . ASP B 1 8 ? -12.078 -11.086 5.938 1 93.62 8 ASP B C 1
ATOM 2256 O O . ASP B 1 8 ? -12.367 -12.07 5.254 1 93.62 8 ASP B O 1
ATOM 2260 N N . TRP B 1 9 ? -12.391 -9.836 5.648 1 92.56 9 TRP B N 1
ATOM 2261 C CA . TRP B 1 9 ? -13.383 -9.664 4.594 1 92.56 9 TRP B CA 1
ATOM 2262 C C . TRP B 1 9 ? -12.875 -10.211 3.268 1 92.56 9 TRP B C 1
ATOM 2264 O O . TRP B 1 9 ? -13.633 -10.805 2.502 1 92.56 9 TRP B O 1
ATOM 2274 N N . PHE B 1 10 ? -11.641 -10.023 2.963 1 97.12 10 PHE B N 1
ATOM 2275 C CA . PHE B 1 10 ? -11.086 -10.398 1.669 1 97.12 10 PHE B CA 1
ATOM 2276 C C . PHE B 1 10 ? -11.086 -11.914 1.501 1 97.12 10 PHE B C 1
ATOM 2278 O O . PHE B 1 10 ? -11.523 -12.43 0.472 1 97.12 10 PHE B O 1
ATOM 2285 N N . ILE B 1 11 ? -10.57 -12.672 2.496 1 96.69 11 ILE B N 1
ATOM 2286 C CA . ILE B 1 11 ? -10.523 -14.125 2.42 1 96.69 11 ILE B CA 1
ATOM 2287 C C . ILE B 1 11 ? -11.945 -14.688 2.396 1 96.69 11 ILE B C 1
ATOM 2289 O O . ILE B 1 11 ? -12.211 -15.688 1.72 1 96.69 11 ILE B O 1
ATOM 2293 N N . GLN B 1 12 ? -12.875 -14.039 3.141 1 96.44 12 GLN B N 1
ATOM 2294 C CA . GLN B 1 12 ? -14.273 -14.461 3.105 1 96.44 12 GLN B CA 1
ATOM 2295 C C . GLN B 1 12 ? -14.859 -14.305 1.707 1 96.44 12 GLN B C 1
ATOM 2297 O O . GLN B 1 12 ? -15.625 -15.156 1.248 1 96.44 12 GLN B O 1
ATOM 2302 N N . ARG B 1 13 ? -14.516 -13.211 1.098 1 96.31 13 ARG B N 1
ATOM 2303 C CA . ARG B 1 13 ? -14.969 -12.984 -0.271 1 96.31 13 ARG B CA 1
ATOM 2304 C C . ARG B 1 13 ? -14.492 -14.102 -1.196 1 96.31 13 ARG B C 1
ATOM 2306 O O . ARG B 1 13 ? -15.25 -14.57 -2.051 1 96.31 13 ARG B O 1
ATOM 2313 N N . ILE B 1 14 ? -13.273 -14.547 -1.08 1 97.75 14 ILE B N 1
ATOM 2314 C CA . ILE B 1 14 ? -12.719 -15.625 -1.894 1 97.75 14 ILE B CA 1
ATOM 2315 C C . ILE B 1 14 ? -13.43 -16.938 -1.569 1 97.75 14 ILE B C 1
ATOM 2317 O O . ILE B 1 14 ? -13.852 -17.656 -2.473 1 97.75 14 ILE B O 1
ATOM 2321 N N . GLU B 1 15 ? -13.602 -17.219 -0.279 1 97.56 15 GLU B N 1
ATOM 2322 C CA . GLU B 1 15 ? -14.219 -18.469 0.167 1 97.56 15 GLU B CA 1
ATOM 2323 C C . GLU B 1 15 ? -15.68 -18.547 -0.289 1 97.56 15 GLU B C 1
ATOM 2325 O O . GLU B 1 15 ? -16.156 -19.625 -0.656 1 97.56 15 GLU B O 1
ATOM 2330 N N . ASP B 1 16 ? -16.344 -17.391 -0.329 1 97.19 16 ASP B N 1
ATOM 2331 C CA . ASP B 1 16 ? -17.781 -17.359 -0.637 1 97.19 16 ASP B CA 1
ATOM 2332 C C . ASP B 1 16 ? -18.016 -17.328 -2.145 1 97.19 16 ASP B C 1
ATOM 2334 O O . ASP B 1 16 ? -19.141 -17.547 -2.607 1 97.19 16 ASP B O 1
ATOM 2338 N N . ALA B 1 17 ? -16.953 -17.094 -2.891 1 97.69 17 ALA B N 1
ATOM 2339 C CA . ALA B 1 17 ? -17.109 -16.906 -4.328 1 97.69 17 ALA B CA 1
ATOM 2340 C C . ALA B 1 17 ? -17.453 -18.219 -5.027 1 97.69 17 ALA B C 1
ATOM 2342 O O . ALA B 1 17 ? -16.969 -19.281 -4.641 1 97.69 17 ALA B O 1
ATOM 2343 N N . ASN B 1 18 ? -18.297 -18.109 -6.012 1 97.5 18 ASN B N 1
ATOM 2344 C CA . ASN B 1 18 ? -18.641 -19.188 -6.934 1 97.5 18 ASN B CA 1
ATOM 2345 C C . ASN B 1 18 ? -18.547 -18.734 -8.383 1 97.5 18 ASN B C 1
ATOM 2347 O O . ASN B 1 18 ? -19.562 -18.547 -9.055 1 97.5 18 ASN B O 1
ATOM 2351 N N . PRO B 1 19 ? -17.344 -18.641 -8.891 1 98 19 PRO B N 1
ATOM 2352 C CA . PRO B 1 19 ? -17.156 -18.062 -10.219 1 98 19 PRO B CA 1
ATOM 2353 C C . PRO B 1 19 ? -17.688 -18.953 -11.336 1 98 19 PRO B C 1
ATOM 2355 O O . PRO B 1 19 ? -17.828 -20.172 -11.156 1 98 19 PRO B O 1
ATOM 2358 N N . ASP B 1 20 ? -18.141 -18.297 -12.422 1 97.19 20 ASP B N 1
ATOM 2359 C CA . ASP B 1 20 ? -18.328 -19 -13.688 1 97.19 20 ASP B CA 1
ATOM 2360 C C . ASP B 1 20 ? -17.016 -19.141 -14.438 1 97.19 20 ASP B C 1
ATOM 2362 O O . ASP B 1 20 ? -16.484 -18.156 -14.969 1 97.19 20 ASP B O 1
ATOM 2366 N N . GLY B 1 21 ? -16.469 -20.328 -14.383 1 98.25 21 GLY B N 1
ATOM 2367 C CA . GLY B 1 21 ? -15.109 -20.547 -14.883 1 98.25 21 GLY B CA 1
ATOM 2368 C C . GLY B 1 21 ? -14.062 -20.5 -13.789 1 98.25 21 GLY B C 1
ATOM 2369 O O . GLY B 1 21 ? -14.148 -21.234 -12.797 1 98.25 21 GLY B O 1
ATOM 2370 N N . VAL B 1 22 ? -13.078 -19.562 -14 1 98.81 22 VAL B N 1
ATOM 2371 C CA . VAL B 1 22 ? -12 -19.469 -13.023 1 98.81 22 VAL B CA 1
ATOM 2372 C C . VAL B 1 22 ? -11.82 -18.016 -12.602 1 98.81 22 VAL B C 1
ATOM 2374 O O . VAL B 1 22 ? -11.703 -17.125 -13.445 1 98.81 22 VAL B O 1
ATOM 2377 N N . ALA B 1 23 ? -11.906 -17.797 -11.289 1 98.88 23 ALA B N 1
ATOM 2378 C CA . ALA B 1 23 ? -11.539 -16.5 -10.727 1 98.88 23 ALA B CA 1
ATOM 2379 C C . ALA B 1 23 ? -10.094 -16.5 -10.234 1 98.88 23 ALA B C 1
ATOM 2381 O O . ALA B 1 23 ? -9.633 -17.484 -9.648 1 98.88 23 ALA B O 1
ATOM 2382 N N . VAL B 1 24 ? -9.359 -15.422 -10.539 1 98.88 24 VAL B N 1
ATOM 2383 C CA . VAL B 1 24 ? -7.973 -15.234 -10.125 1 98.88 24 VAL B CA 1
ATOM 2384 C C . VAL B 1 24 ? -7.848 -13.953 -9.297 1 98.88 24 VAL B C 1
ATOM 2386 O O . VAL B 1 24 ? -8.133 -12.859 -9.789 1 98.88 24 VAL B O 1
ATOM 2389 N N . TRP B 1 25 ? -7.473 -14.078 -8.031 1 98.81 25 TRP B N 1
ATOM 2390 C CA . TRP B 1 25 ? -7.254 -12.906 -7.188 1 98.81 25 TRP B CA 1
ATOM 2391 C C . TRP B 1 25 ? -5.762 -12.625 -7.02 1 98.81 25 TRP B C 1
ATOM 2393 O O . TRP B 1 25 ? -4.965 -13.555 -6.855 1 98.81 25 TRP B O 1
ATOM 2403 N N . TYR B 1 26 ? -5.418 -11.367 -7.102 1 98.81 26 TYR B N 1
ATOM 2404 C CA . TYR B 1 26 ? -4.059 -10.914 -6.824 1 98.81 26 TYR B CA 1
ATOM 2405 C C . TYR B 1 26 ? -3.863 -10.648 -5.336 1 98.81 26 TYR B C 1
ATOM 2407 O O . TYR B 1 26 ? -4.551 -9.812 -4.754 1 98.81 26 TYR B O 1
ATOM 2415 N N . LEU B 1 27 ? -2.875 -11.359 -4.703 1 98.56 27 LEU B N 1
ATOM 2416 C CA . LEU B 1 27 ? -2.666 -11.289 -3.262 1 98.56 27 LEU B CA 1
ATOM 2417 C C . LEU B 1 27 ? -1.521 -10.344 -2.924 1 98.56 27 LEU B C 1
ATOM 2419 O O . LEU B 1 27 ? -1.198 -10.141 -1.751 1 98.56 27 LEU B O 1
ATOM 2423 N N . GLY B 1 28 ? -0.901 -9.742 -3.945 1 97.44 28 GLY B N 1
ATOM 2424 C CA . GLY B 1 28 ? 0.3 -8.945 -3.766 1 97.44 28 GLY B CA 1
ATOM 2425 C C . GLY B 1 28 ? 1.578 -9.719 -4.016 1 97.44 28 GLY B C 1
ATOM 2426 O O . GLY B 1 28 ? 1.573 -10.953 -4.008 1 97.44 28 GLY B O 1
ATOM 2427 N N . CYS B 1 29 ? 2.668 -8.969 -4.297 1 96 29 CYS B N 1
ATOM 2428 C CA . CYS B 1 29 ? 3.947 -9.578 -4.629 1 96 29 CYS B CA 1
ATOM 2429 C C . CYS B 1 29 ? 3.812 -10.5 -5.836 1 96 29 CYS B C 1
ATOM 2431 O O . CYS B 1 29 ? 3.527 -10.039 -6.941 1 96 29 CYS B O 1
ATOM 2433 N N . ASN B 1 30 ? 3.877 -11.773 -5.707 1 97.31 30 ASN B N 1
ATOM 2434 C CA . ASN B 1 30 ? 3.637 -12.773 -6.742 1 97.31 30 ASN B CA 1
ATOM 2435 C C . ASN B 1 30 ? 2.582 -13.789 -6.309 1 97.31 30 ASN B C 1
ATOM 2437 O O . ASN B 1 30 ? 2.533 -14.898 -6.836 1 97.31 30 ASN B O 1
ATOM 2441 N N . GLY B 1 31 ? 1.833 -13.344 -5.316 1 98.62 31 GLY B N 1
ATOM 2442 C CA . GLY B 1 31 ? 0.837 -14.25 -4.766 1 98.62 31 GLY B CA 1
ATOM 2443 C C . GLY B 1 31 ? -0.501 -14.164 -5.477 1 98.62 31 GLY B C 1
ATOM 2444 O O . GLY B 1 31 ? -0.995 -13.07 -5.754 1 98.62 31 GLY B O 1
ATOM 2445 N N . PHE B 1 32 ? -1.091 -15.305 -5.754 1 98.88 32 PHE B N 1
ATOM 2446 C CA . PHE B 1 32 ? -2.404 -15.398 -6.383 1 98.88 32 PHE B CA 1
ATOM 2447 C C . PHE B 1 32 ? -3.199 -16.562 -5.809 1 98.88 32 PHE B C 1
ATOM 2449 O O . PHE B 1 32 ? -2.619 -17.516 -5.281 1 98.88 32 PHE B O 1
ATOM 2456 N N . VAL B 1 33 ? -4.461 -16.484 -5.902 1 98.88 33 VAL B N 1
ATOM 2457 C CA . VAL B 1 33 ? -5.344 -17.625 -5.637 1 98.88 33 VAL B CA 1
ATOM 2458 C C . VAL B 1 33 ? -6.305 -17.812 -6.805 1 98.88 33 VAL B C 1
ATOM 2460 O O . VAL B 1 33 ? -6.848 -16.844 -7.336 1 98.88 33 VAL B O 1
ATOM 2463 N N . LEU B 1 34 ? -6.379 -18.984 -7.332 1 98.88 34 LEU B N 1
ATOM 2464 C CA . LEU B 1 34 ? -7.328 -19.406 -8.359 1 98.88 34 LEU B CA 1
ATOM 2465 C C . LEU B 1 34 ? -8.43 -20.266 -7.77 1 98.88 34 LEU B C 1
ATOM 2467 O O . LEU B 1 34 ? -8.164 -21.156 -6.953 1 98.88 34 LEU B O 1
ATOM 2471 N N . LYS B 1 35 ? -9.633 -20.016 -8.133 1 98.88 35 LYS B N 1
ATOM 2472 C CA . LYS B 1 35 ? -10.789 -20.812 -7.746 1 98.88 35 LYS B CA 1
ATOM 2473 C C . LYS B 1 35 ? -11.703 -21.062 -8.938 1 98.88 35 LYS B C 1
ATOM 2475 O O . LYS B 1 35 ? -12.023 -20.141 -9.688 1 98.88 35 LYS B O 1
ATOM 2480 N N . ASP B 1 36 ? -12.078 -22.328 -9.133 1 98.62 36 ASP B N 1
ATOM 2481 C CA . ASP B 1 36 ? -12.945 -22.625 -10.273 1 98.62 36 ASP B CA 1
ATOM 2482 C C . ASP B 1 36 ? -14.383 -22.859 -9.828 1 98.62 36 ASP B C 1
ATOM 2484 O O . ASP B 1 36 ? -14.703 -22.719 -8.648 1 98.62 36 ASP B O 1
ATOM 2488 N N . ASP B 1 37 ? -15.25 -23.078 -10.734 1 97.62 37 ASP B N 1
ATOM 2489 C CA . ASP B 1 37 ? -16.688 -23.188 -10.5 1 97.62 37 ASP B CA 1
ATOM 2490 C C . ASP B 1 37 ? -17.016 -24.422 -9.672 1 97.62 37 ASP B C 1
ATOM 2492 O O . ASP B 1 37 ? -18.078 -24.5 -9.062 1 97.62 37 ASP B O 1
ATOM 2496 N N . ALA B 1 38 ? -16.078 -25.438 -9.594 1 98.06 38 ALA B N 1
ATOM 2497 C CA . ALA B 1 38 ? -16.281 -26.625 -8.773 1 98.06 38 ALA B CA 1
ATOM 2498 C C . ALA B 1 38 ? -15.828 -26.391 -7.34 1 98.06 38 ALA B C 1
ATOM 2500 O O . ALA B 1 38 ? -16.062 -27.234 -6.465 1 98.06 38 ALA B O 1
ATOM 2501 N N . GLY B 1 39 ? -15.141 -25.297 -7.129 1 98.25 39 GLY B N 1
ATOM 2502 C CA . GLY B 1 39 ? -14.695 -24.938 -5.793 1 98.25 39 GLY B CA 1
ATOM 2503 C C . GLY B 1 39 ? -13.234 -25.281 -5.539 1 98.25 39 GLY B C 1
ATOM 2504 O O . GLY B 1 39 ? -12.711 -25 -4.457 1 98.25 39 GLY B O 1
ATOM 2505 N N . THR B 1 40 ? -12.562 -25.938 -6.523 1 98.69 40 THR B N 1
ATOM 2506 C CA . THR B 1 40 ? -11.133 -26.203 -6.379 1 98.69 40 THR B CA 1
ATOM 2507 C C . THR B 1 40 ? -10.359 -24.906 -6.234 1 98.69 40 THR B C 1
ATOM 2509 O O . THR B 1 40 ? -10.539 -23.969 -7.027 1 98.69 40 THR B O 1
ATOM 2512 N N . THR B 1 41 ? -9.539 -24.797 -5.172 1 98.81 41 THR B N 1
ATOM 2513 C CA . THR B 1 41 ? -8.828 -23.562 -4.84 1 98.81 41 THR B CA 1
ATOM 2514 C C . THR B 1 41 ? -7.328 -23.828 -4.715 1 98.81 41 THR B C 1
ATOM 2516 O O . THR B 1 41 ? -6.906 -24.672 -3.93 1 98.81 41 THR B O 1
ATOM 2519 N N . VAL B 1 42 ? -6.531 -23.094 -5.484 1 98.88 42 VAL B N 1
ATOM 2520 C CA . VAL B 1 42 ? -5.082 -23.266 -5.438 1 98.88 42 VAL B CA 1
ATOM 2521 C C . VAL B 1 42 ? -4.406 -21.906 -5.223 1 98.88 42 VAL B C 1
ATOM 2523 O O . VAL B 1 42 ? -4.82 -20.906 -5.805 1 98.88 42 VAL B O 1
ATOM 2526 N N . TYR B 1 43 ? -3.441 -21.844 -4.336 1 98.88 43 TYR B N 1
ATOM 2527 C CA . TYR B 1 43 ? -2.613 -20.672 -4.086 1 98.88 43 TYR B CA 1
ATOM 2528 C C . TYR B 1 43 ? -1.261 -20.812 -4.777 1 98.88 43 TYR B C 1
ATOM 2530 O O . TYR B 1 43 ? -0.691 -21.906 -4.84 1 98.88 43 TYR B O 1
ATOM 2538 N N . ILE B 1 44 ? -0.765 -19.703 -5.336 1 98.94 44 ILE B N 1
ATOM 2539 C CA . ILE B 1 44 ? 0.587 -19.656 -5.883 1 98.94 44 ILE B CA 1
ATOM 2540 C C . ILE B 1 44 ? 1.39 -18.562 -5.188 1 98.94 44 ILE B C 1
ATOM 2542 O O . ILE B 1 44 ? 1.011 -17.391 -5.219 1 98.94 44 ILE B O 1
ATOM 2546 N N . ASP B 1 45 ? 2.453 -18.922 -4.516 1 98.81 45 ASP B N 1
ATOM 2547 C CA . ASP B 1 45 ? 3.422 -18.016 -3.891 1 98.81 45 ASP B CA 1
ATOM 2548 C C . ASP B 1 45 ? 2.73 -17.031 -2.959 1 98.81 45 ASP B C 1
ATOM 2550 O O . ASP B 1 45 ? 3.018 -15.828 -2.998 1 98.81 45 ASP B O 1
ATOM 2554 N N . PRO B 1 46 ? 1.721 -17.453 -2.174 1 98.69 46 PRO B N 1
ATOM 2555 C CA . PRO B 1 46 ? 1.189 -16.469 -1.235 1 98.69 46 PRO B CA 1
ATOM 2556 C C . PRO B 1 46 ? 2.248 -15.938 -0.268 1 98.69 46 PRO B C 1
ATOM 2558 O O . PRO B 1 46 ? 2.967 -16.734 0.353 1 98.69 46 PRO B O 1
ATOM 2561 N N . TYR B 1 47 ? 2.385 -14.648 -0.162 1 98.44 47 TYR B N 1
ATOM 2562 C CA . TYR B 1 47 ? 3.369 -14.016 0.712 1 98.44 47 TYR B CA 1
ATOM 2563 C C . TYR B 1 47 ? 2.74 -12.891 1.517 1 98.44 47 TYR B C 1
ATOM 2565 O O . TYR B 1 47 ? 2.221 -11.922 0.946 1 98.44 47 TYR B O 1
ATOM 2573 N N . LEU B 1 48 ? 2.854 -12.984 2.842 1 97.81 48 LEU B N 1
ATOM 2574 C CA . LEU B 1 48 ? 2.217 -12.039 3.748 1 97.81 48 LEU B CA 1
ATOM 2575 C C . LEU B 1 48 ? 3.242 -11.406 4.684 1 97.81 48 LEU B C 1
ATOM 2577 O O . LEU B 1 48 ? 2.877 -10.758 5.664 1 97.81 48 LEU B O 1
ATOM 2581 N N . GLY B 1 49 ? 4.465 -11.648 4.395 1 95.94 49 GLY B N 1
ATOM 2582 C CA . GLY B 1 49 ? 5.535 -11.109 5.219 1 95.94 49 GLY B CA 1
ATOM 2583 C C . GLY B 1 49 ? 5.77 -9.625 4.996 1 95.94 49 GLY B C 1
ATOM 2584 O O . GLY B 1 49 ? 5.258 -9.055 4.035 1 95.94 49 GLY B O 1
ATOM 2585 N N . LEU B 1 50 ? 6.555 -9.023 5.871 1 93.88 50 LEU B N 1
ATOM 2586 C CA . LEU B 1 50 ? 6.762 -7.578 5.887 1 93.88 50 LEU B CA 1
ATOM 2587 C C . LEU B 1 50 ? 8.086 -7.211 5.23 1 93.88 50 LEU B C 1
ATOM 2589 O O . LEU B 1 50 ? 8.398 -6.027 5.078 1 93.88 50 LEU B O 1
ATOM 2593 N N . GLY B 1 51 ? 8.844 -8.188 4.781 1 92.94 51 GLY B N 1
ATOM 2594 C CA . GLY B 1 51 ? 10.211 -7.953 4.34 1 92.94 51 GLY B CA 1
ATOM 2595 C C . GLY B 1 51 ? 11.203 -7.875 5.488 1 92.94 51 GLY B C 1
ATOM 2596 O O . GLY B 1 51 ? 11.062 -8.586 6.484 1 92.94 51 GLY B O 1
ATOM 2597 N N . ASN B 1 52 ? 12.328 -7.195 5.285 1 92.06 52 ASN B N 1
ATOM 2598 C CA . ASN B 1 52 ? 13.367 -6.98 6.285 1 92.06 52 ASN B CA 1
ATOM 2599 C C . ASN B 1 52 ? 13.742 -5.504 6.402 1 92.06 52 ASN B C 1
ATOM 2601 O O . ASN B 1 52 ? 14.867 -5.117 6.086 1 92.06 52 ASN B O 1
ATOM 2605 N N . PRO B 1 53 ? 12.852 -4.727 6.906 1 90.44 53 PRO B N 1
ATOM 2606 C CA . PRO B 1 53 ? 13.133 -3.297 7.035 1 90.44 53 PRO B CA 1
ATOM 2607 C C . PRO B 1 53 ? 14.328 -3.012 7.945 1 90.44 53 PRO B C 1
ATOM 2609 O O . PRO B 1 53 ? 14.523 -3.703 8.945 1 90.44 53 PRO B O 1
ATOM 2612 N N . PRO B 1 54 ? 15.195 -2.086 7.539 1 91.06 54 PRO B N 1
ATOM 2613 C CA . PRO B 1 54 ? 14.969 -1.083 6.496 1 91.06 54 PRO B CA 1
ATOM 2614 C C . PRO B 1 54 ? 15.523 -1.51 5.137 1 91.06 54 PRO B C 1
ATOM 2616 O O . PRO B 1 54 ? 15.531 -0.716 4.195 1 91.06 54 PRO B O 1
ATOM 2619 N N . ARG B 1 55 ? 15.992 -2.725 5.023 1 92.62 55 ARG B N 1
ATOM 2620 C CA . ARG B 1 55 ? 16.578 -3.168 3.76 1 92.62 55 ARG B CA 1
ATOM 2621 C C . ARG B 1 55 ? 15.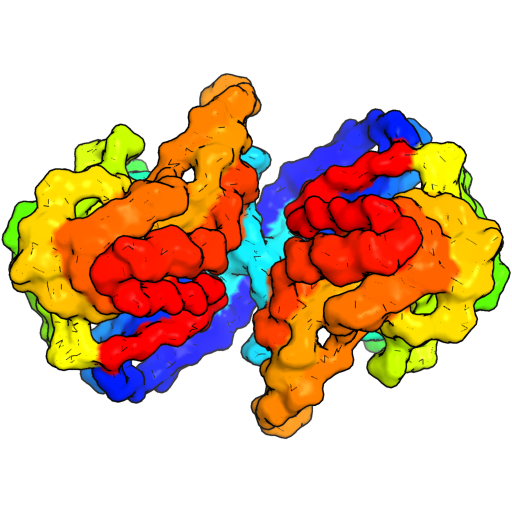5 -3.322 2.688 1 92.62 55 ARG B C 1
ATOM 2623 O O . ARG B 1 55 ? 15.594 -2.725 1.614 1 92.62 55 ARG B O 1
ATOM 2630 N N . THR B 1 56 ? 14.539 -4.156 2.963 1 93.94 56 THR B N 1
ATOM 2631 C CA . THR B 1 56 ? 13.367 -4.328 2.113 1 93.94 56 THR B CA 1
ATOM 2632 C C . THR B 1 56 ? 12.102 -3.881 2.842 1 93.94 56 THR B C 1
ATOM 2634 O O . THR B 1 56 ? 11.789 -4.391 3.916 1 93.94 56 THR B O 1
ATOM 2637 N N . VAL B 1 57 ? 11.445 -2.904 2.275 1 95.06 57 VAL B N 1
ATOM 2638 C CA . VAL B 1 57 ? 10.289 -2.275 2.904 1 95.06 57 VAL B CA 1
ATOM 2639 C C . VAL B 1 57 ? 9.039 -2.541 2.07 1 95.06 57 VAL B C 1
ATOM 2641 O O . VAL B 1 57 ? 8.984 -2.188 0.889 1 95.06 57 VAL B O 1
ATOM 2644 N N . ARG B 1 58 ? 8.07 -3.244 2.686 1 96.88 58 ARG B N 1
ATOM 2645 C CA . ARG B 1 58 ? 6.797 -3.531 2.039 1 96.88 58 ARG B CA 1
ATOM 2646 C C . ARG B 1 58 ? 5.98 -2.256 1.847 1 96.88 58 ARG B C 1
ATOM 2648 O O . ARG B 1 58 ? 5.812 -1.472 2.783 1 96.88 58 ARG B O 1
ATOM 2655 N N . MET B 1 59 ? 5.391 -2.045 0.616 1 97.56 59 MET B N 1
ATOM 2656 C CA . MET B 1 59 ? 4.719 -0.786 0.305 1 97.56 59 MET B CA 1
ATOM 2657 C C . MET B 1 59 ? 3.221 -0.996 0.127 1 97.56 59 MET B C 1
ATOM 2659 O O . MET B 1 59 ? 2.482 -0.043 -0.129 1 97.56 59 MET B O 1
ATOM 2663 N N . ILE B 1 60 ? 2.695 -2.229 0.286 1 97.5 60 ILE B N 1
ATOM 2664 C CA . ILE B 1 60 ? 1.277 -2.535 0.133 1 97.5 60 ILE B CA 1
ATOM 2665 C C . ILE B 1 60 ? 0.767 -3.252 1.38 1 97.5 60 ILE B C 1
ATOM 2667 O O . ILE B 1 60 ? 1.558 -3.752 2.184 1 97.5 60 ILE B O 1
ATOM 2671 N N . PRO B 1 61 ? -0.548 -3.365 1.614 1 97.31 61 PRO B N 1
ATOM 2672 C CA . PRO B 1 61 ? -1.089 -3.955 2.842 1 97.31 61 PRO B CA 1
ATOM 2673 C C . PRO B 1 61 ? -0.921 -5.473 2.889 1 97.31 61 PRO B C 1
ATOM 2675 O O . PRO B 1 61 ? -0.634 -6.098 1.866 1 97.31 61 PRO B O 1
ATOM 2678 N N . VAL B 1 62 ? -0.982 -6 4.078 1 97.56 62 VAL B N 1
ATOM 2679 C CA . VAL B 1 62 ? -1.136 -7.434 4.281 1 97.56 62 VAL B CA 1
ATOM 2680 C C . VAL B 1 62 ? -2.607 -7.82 4.145 1 97.56 62 VAL B C 1
ATOM 2682 O O . VAL B 1 62 ? -3.428 -7.465 4.992 1 97.56 62 VAL B O 1
ATOM 2685 N N . PRO B 1 63 ? -2.973 -8.555 3.166 1 97.31 63 PRO B N 1
ATOM 2686 C CA . PRO B 1 63 ? -4.383 -8.633 2.771 1 97.31 63 PRO B CA 1
ATOM 2687 C C . PRO B 1 63 ? -5.18 -9.625 3.613 1 97.31 63 PRO B C 1
ATOM 2689 O O . PRO B 1 63 ? -6.414 -9.609 3.586 1 97.31 63 PRO B O 1
ATOM 2692 N N . PHE B 1 64 ? -4.535 -10.562 4.332 1 97.38 64 PHE B N 1
ATOM 2693 C CA . PHE B 1 64 ? -5.246 -11.539 5.148 1 97.38 64 PHE B CA 1
ATOM 2694 C C . PHE B 1 64 ? -4.297 -12.219 6.121 1 97.38 64 PHE B C 1
ATOM 2696 O O . PHE B 1 64 ? -3.076 -12.094 6 1 97.38 64 PHE B O 1
ATOM 2703 N N . THR B 1 65 ? -4.867 -12.875 7.094 1 96.62 65 THR B N 1
ATOM 2704 C CA . THR B 1 65 ? -4.145 -13.758 8.008 1 96.62 65 THR B CA 1
ATOM 2705 C C . THR B 1 65 ? -4.148 -15.195 7.492 1 96.62 65 THR B C 1
ATOM 2707 O O . THR B 1 65 ? -5.211 -15.75 7.199 1 96.62 65 THR B O 1
ATOM 2710 N N . PRO B 1 66 ? -2.949 -15.781 7.375 1 97.38 66 PRO B N 1
ATOM 2711 C CA . PRO B 1 66 ? -2.902 -17.094 6.734 1 97.38 66 PRO B CA 1
ATOM 2712 C C . PRO B 1 66 ? -3.736 -18.141 7.473 1 97.38 66 PRO B C 1
ATOM 2714 O O . PRO B 1 66 ? -4.32 -19.031 6.84 1 97.38 66 PRO B O 1
ATOM 2717 N N . GLY B 1 67 ? -3.838 -18.047 8.789 1 96.06 67 GLY B N 1
ATOM 2718 C CA . GLY B 1 67 ? -4.617 -18.984 9.578 1 96.06 67 GLY B CA 1
ATOM 2719 C C . GLY B 1 67 ? -6.109 -18.875 9.336 1 96.06 67 GLY B C 1
ATOM 2720 O O . GLY B 1 67 ? -6.879 -19.75 9.75 1 96.06 67 GLY B O 1
ATOM 2721 N N . ASP B 1 68 ? -6.543 -17.828 8.617 1 96.19 68 ASP B N 1
ATOM 2722 C CA . ASP B 1 68 ? -7.965 -17.625 8.359 1 96.19 68 ASP B CA 1
ATOM 2723 C C . ASP B 1 68 ? -8.406 -18.328 7.082 1 96.19 68 ASP B C 1
ATOM 2725 O O . ASP B 1 68 ? -9.594 -18.391 6.781 1 96.19 68 ASP B O 1
ATOM 2729 N N . VAL B 1 69 ? -7.453 -18.859 6.34 1 97.81 69 VAL B N 1
ATOM 2730 C CA . VAL B 1 69 ? -7.789 -19.594 5.133 1 97.81 69 VAL B CA 1
ATOM 2731 C C . VAL B 1 69 ? -8.422 -20.938 5.512 1 97.81 69 VAL B C 1
ATOM 2733 O O . VAL B 1 69 ? -7.805 -21.75 6.211 1 97.81 69 VAL B O 1
ATOM 2736 N N . GLU B 1 70 ? -9.594 -21.156 5 1 96.62 70 GLU B N 1
ATOM 2737 C CA . GLU B 1 70 ? -10.328 -22.344 5.41 1 96.62 70 GLU B CA 1
ATOM 2738 C C . GLU B 1 70 ? -10.32 -23.406 4.312 1 96.62 70 GLU B C 1
ATOM 2740 O O . GLU B 1 70 ? -10.531 -24.578 4.582 1 96.62 70 GLU B O 1
ATOM 2745 N N . THR B 1 71 ? -10.141 -22.938 3.117 1 96.69 71 THR B N 1
ATOM 2746 C CA . THR B 1 71 ? -10.172 -23.891 2.01 1 96.69 71 THR B CA 1
ATOM 2747 C C . THR B 1 71 ? -9 -23.656 1.066 1 96.69 71 THR B C 1
ATOM 2749 O O . THR B 1 71 ? -8.727 -22.516 0.668 1 96.69 71 THR B O 1
ATOM 2752 N N . ALA B 1 72 ? -8.297 -24.703 0.736 1 98.69 72 ALA B N 1
ATOM 2753 C CA . ALA B 1 72 ? -7.223 -24.75 -0.249 1 98.69 72 ALA B CA 1
ATOM 2754 C C . ALA B 1 72 ? -6.891 -26.188 -0.626 1 98.69 72 ALA B C 1
ATOM 2756 O O . ALA B 1 72 ? -6.82 -27.062 0.24 1 98.69 72 ALA B O 1
ATOM 2757 N N . ASP B 1 73 ? -6.773 -26.406 -1.873 1 98.88 73 ASP B N 1
ATOM 2758 C CA . ASP B 1 73 ? -6.41 -27.734 -2.338 1 98.88 73 ASP B CA 1
ATOM 2759 C C . ASP B 1 73 ? -4.898 -27.859 -2.537 1 98.88 73 ASP B C 1
ATOM 2761 O O . ASP B 1 73 ? -4.328 -28.938 -2.359 1 98.88 73 ASP B O 1
ATOM 2765 N N . ALA B 1 74 ? -4.297 -26.766 -2.895 1 98.94 74 ALA B N 1
ATOM 2766 C CA . ALA B 1 74 ? -2.859 -26.781 -3.152 1 98.94 74 ALA B CA 1
ATOM 2767 C C . ALA B 1 74 ? -2.238 -25.406 -2.926 1 98.94 74 ALA B C 1
ATOM 2769 O O . ALA B 1 74 ? -2.92 -24.391 -3.037 1 98.94 74 ALA B O 1
ATOM 2770 N N . VAL B 1 75 ? -0.98 -25.422 -2.562 1 98.94 75 VAL B N 1
ATOM 2771 C CA . VAL B 1 75 ? -0.099 -24.25 -2.578 1 98.94 75 VAL B CA 1
ATOM 2772 C C . VAL B 1 75 ? 1.118 -24.531 -3.455 1 98.94 75 VAL B C 1
ATOM 2774 O O . VAL B 1 75 ? 1.804 -25.547 -3.268 1 98.94 75 VAL B O 1
ATOM 2777 N N . PHE B 1 76 ? 1.332 -23.703 -4.449 1 98.94 76 PHE B N 1
ATOM 2778 C CA . PHE B 1 76 ? 2.475 -23.828 -5.344 1 98.94 76 PHE B CA 1
ATOM 2779 C C . PHE B 1 76 ? 3.557 -22.812 -5 1 98.94 76 PHE B C 1
ATOM 2781 O O . PHE B 1 76 ? 3.266 -21.641 -4.793 1 98.94 76 PHE B O 1
ATOM 2788 N N . ALA B 1 77 ? 4.789 -23.281 -4.93 1 98.88 77 ALA B N 1
ATOM 2789 C CA . ALA B 1 77 ? 5.953 -22.391 -4.855 1 98.88 77 ALA B CA 1
ATOM 2790 C C . ALA B 1 77 ? 6.719 -22.391 -6.176 1 98.88 77 ALA B C 1
ATOM 2792 O O . ALA B 1 77 ? 7.02 -23.438 -6.73 1 98.88 77 ALA B O 1
ATOM 2793 N N . THR B 1 78 ? 7.043 -21.219 -6.68 1 98.88 78 THR B N 1
ATOM 2794 C CA . THR B 1 78 ? 7.762 -21.109 -7.945 1 98.88 78 THR B CA 1
ATOM 2795 C C . THR B 1 78 ? 9.258 -21.297 -7.738 1 98.88 78 THR B C 1
ATOM 2797 O O . THR B 1 78 ? 9.945 -21.875 -8.586 1 98.88 78 THR B O 1
ATOM 2800 N N . HIS B 1 79 ? 9.812 -20.734 -6.648 1 98.75 79 HIS B N 1
ATOM 2801 C CA . HIS B 1 79 ? 11.234 -20.875 -6.371 1 98.75 79 HIS B CA 1
ATOM 2802 C C . HIS B 1 79 ? 11.547 -20.578 -4.91 1 98.75 79 HIS B C 1
ATOM 2804 O O . HIS B 1 79 ? 10.641 -20.25 -4.137 1 98.75 79 HIS B O 1
ATOM 2810 N N . GLU B 1 80 ? 12.766 -20.672 -4.527 1 98.5 80 GLU B N 1
ATOM 2811 C CA . GLU B 1 80 ? 13.148 -20.844 -3.133 1 98.5 80 GLU B CA 1
ATOM 2812 C C . GLU B 1 80 ? 13.273 -19.516 -2.41 1 98.5 80 GLU B C 1
ATOM 2814 O O . GLU B 1 80 ? 13.5 -19.469 -1.201 1 98.5 80 GLU B O 1
ATOM 2819 N N . HIS B 1 81 ? 13.094 -18.359 -3.047 1 97.12 81 HIS B N 1
ATOM 2820 C CA . HIS B 1 81 ? 13.219 -17.078 -2.352 1 97.12 81 HIS B CA 1
ATOM 2821 C C . HIS B 1 81 ? 12.188 -16.96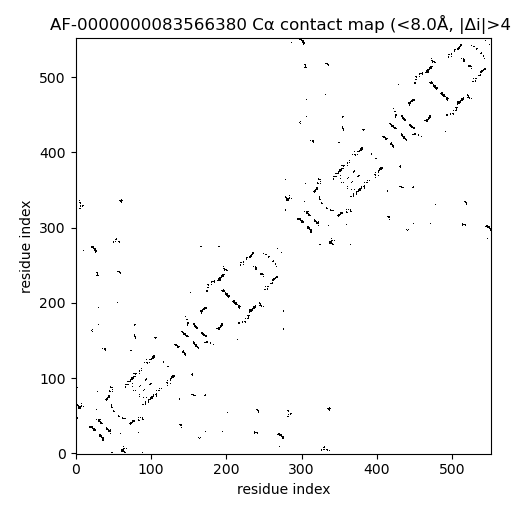9 -1.234 1 97.12 81 HIS B C 1
ATOM 2823 O O . HIS B 1 81 ? 11.102 -17.531 -1.321 1 97.12 81 HIS B O 1
ATOM 2829 N N . THR B 1 82 ? 12.484 -16.203 -0.27 1 93.81 82 THR B N 1
ATOM 2830 C CA . THR B 1 82 ? 11.688 -16.062 0.945 1 93.81 82 THR B CA 1
ATOM 2831 C C . THR B 1 82 ? 10.266 -15.609 0.614 1 93.81 82 THR B C 1
ATOM 2833 O O . THR B 1 82 ? 9.305 -16.078 1.229 1 93.81 82 THR B O 1
ATOM 2836 N N . ASP B 1 83 ? 10.156 -14.703 -0.308 1 95.62 83 ASP B N 1
ATOM 2837 C CA . ASP B 1 83 ? 8.82 -14.18 -0.602 1 95.62 83 ASP B CA 1
ATOM 2838 C C . ASP B 1 83 ? 8.023 -15.156 -1.465 1 95.62 83 ASP B C 1
ATOM 2840 O O . ASP B 1 83 ? 6.863 -14.898 -1.785 1 95.62 83 ASP B O 1
ATOM 2844 N N . HIS B 1 84 ? 8.555 -16.328 -1.76 1 97.94 84 HIS B N 1
ATOM 2845 C CA . HIS B 1 84 ? 7.84 -17.359 -2.506 1 97.94 84 HIS B CA 1
ATOM 2846 C C . HIS B 1 84 ? 7.703 -18.641 -1.686 1 97.94 84 HIS B C 1
ATOM 2848 O O . HIS B 1 84 ? 6.82 -19.469 -1.952 1 97.94 84 HIS B O 1
ATOM 2854 N N . VAL B 1 85 ? 8.609 -18.812 -0.813 1 98.25 85 VAL B N 1
ATOM 2855 C CA . VAL B 1 85 ? 8.555 -19.891 0.169 1 98.25 85 VAL B CA 1
ATOM 2856 C C . VAL B 1 85 ? 8.758 -19.328 1.571 1 98.25 85 VAL B C 1
ATOM 2858 O O . VAL B 1 85 ? 9.891 -19.141 2.016 1 98.25 85 VAL B O 1
ATOM 2861 N N . ASP B 1 86 ? 7.684 -19.062 2.229 1 97.69 86 ASP B N 1
ATOM 2862 C CA . ASP B 1 86 ? 7.684 -18.422 3.539 1 97.69 86 ASP B CA 1
ATOM 2863 C C . ASP B 1 86 ? 6.797 -19.188 4.523 1 97.69 86 ASP B C 1
ATOM 2865 O O . ASP B 1 86 ? 5.574 -19.219 4.367 1 97.69 86 ASP B O 1
ATOM 2869 N N . GLY B 1 87 ? 7.402 -19.75 5.52 1 97.88 87 GLY B N 1
ATOM 2870 C CA . GLY B 1 87 ? 6.691 -20.562 6.488 1 97.88 87 GLY B CA 1
ATOM 2871 C C . GLY B 1 87 ? 5.527 -19.844 7.141 1 97.88 87 GLY B C 1
ATOM 2872 O O . GLY B 1 87 ? 4.383 -20.281 7.043 1 97.88 87 GLY B O 1
ATOM 2873 N N . PRO B 1 88 ? 5.793 -18.719 7.754 1 97.75 88 PRO B N 1
ATOM 2874 C CA . PRO B 1 88 ? 4.715 -17.984 8.422 1 97.75 88 PRO B CA 1
ATOM 2875 C C . PRO B 1 88 ? 3.555 -17.656 7.484 1 97.75 88 PRO B C 1
ATOM 2877 O O . PRO B 1 88 ? 2.402 -17.594 7.922 1 97.75 88 PRO B O 1
ATOM 2880 N N . SER B 1 89 ? 3.752 -17.484 6.195 1 98.19 89 SER B N 1
ATOM 2881 C CA . SER B 1 89 ? 2.713 -17.125 5.234 1 98.19 89 SER B CA 1
ATOM 2882 C C . SER B 1 89 ? 1.975 -18.359 4.727 1 98.19 89 SER B C 1
ATOM 2884 O O . SER B 1 89 ? 0.793 -18.281 4.383 1 98.19 89 SER B O 1
ATOM 2886 N N . GLN B 1 90 ? 2.695 -19.484 4.652 1 98.62 90 GLN B N 1
ATOM 2887 C CA . GLN B 1 90 ? 2.152 -20.578 3.852 1 98.62 90 GLN B CA 1
ATOM 2888 C C . GLN B 1 90 ? 1.837 -21.781 4.723 1 98.62 90 GLN B C 1
ATOM 2890 O O . GLN B 1 90 ? 0.851 -22.484 4.484 1 98.62 90 GLN B O 1
ATOM 2895 N N . ALA B 1 91 ? 2.598 -22.062 5.797 1 98.44 91 ALA B N 1
ATOM 2896 C CA . ALA B 1 91 ? 2.438 -23.281 6.605 1 98.44 91 ALA B CA 1
ATOM 2897 C C . ALA B 1 91 ? 1.091 -23.281 7.32 1 98.44 91 ALA B C 1
ATOM 2899 O O . ALA B 1 91 ? 0.422 -24.312 7.391 1 98.44 91 ALA B O 1
ATOM 2900 N N . PRO B 1 92 ? 0.66 -22.125 7.859 1 98.38 92 PRO B N 1
ATOM 2901 C CA . PRO B 1 92 ? -0.658 -22.125 8.5 1 98.38 92 PRO B CA 1
ATOM 2902 C C . PRO B 1 92 ? -1.78 -22.484 7.527 1 98.38 92 PRO B C 1
ATOM 2904 O O . PRO B 1 92 ? -2.787 -23.078 7.934 1 98.38 92 PRO B O 1
ATOM 2907 N N . ILE B 1 93 ? -1.634 -22.125 6.219 1 98.5 93 ILE B N 1
ATOM 2908 C CA . ILE B 1 93 ? -2.617 -22.516 5.211 1 98.5 93 ILE B CA 1
ATOM 2909 C C . ILE B 1 93 ? -2.664 -24.031 5.078 1 98.5 93 ILE B C 1
ATOM 2911 O O . ILE B 1 93 ? -3.744 -24.625 5.078 1 98.5 93 ILE B O 1
ATOM 2915 N N . LEU B 1 94 ? -1.483 -24.625 5.012 1 98.62 94 LEU B N 1
ATOM 2916 C CA . LEU B 1 94 ? -1.402 -26.078 4.922 1 98.62 94 LEU B CA 1
ATOM 2917 C C . LEU B 1 94 ? -1.999 -26.734 6.16 1 98.62 94 LEU B C 1
ATOM 2919 O O . LEU B 1 94 ? -2.74 -27.719 6.055 1 98.62 94 LEU B O 1
ATOM 2923 N N . GLU B 1 95 ? -1.649 -26.234 7.293 1 98.19 95 GLU B N 1
ATOM 2924 C CA . GLU B 1 95 ? -2.104 -26.75 8.578 1 98.19 95 GLU B CA 1
ATOM 2925 C C . GLU B 1 95 ? -3.625 -26.734 8.672 1 98.19 95 GLU B C 1
ATOM 2927 O O . GLU B 1 95 ? -4.234 -27.734 9.086 1 98.19 95 GLU B O 1
ATOM 2932 N N . ASN B 1 96 ? -4.219 -25.703 8.266 1 97.81 96 ASN B N 1
ATOM 2933 C CA . ASN B 1 96 ? -5.648 -25.5 8.461 1 97.81 96 ASN B CA 1
ATOM 2934 C C . ASN B 1 96 ? -6.469 -26.219 7.398 1 97.81 96 ASN B C 1
ATOM 2936 O O . ASN B 1 96 ? -7.625 -26.578 7.637 1 97.81 96 ASN B O 1
ATOM 2940 N N . THR B 1 97 ? -5.906 -26.422 6.207 1 98.31 97 THR B N 1
ATOM 2941 C CA . THR B 1 97 ? -6.727 -26.875 5.086 1 98.31 97 THR B CA 1
ATOM 2942 C C . THR B 1 97 ? -6.355 -28.297 4.676 1 98.31 97 THR B C 1
ATOM 2944 O O . THR B 1 97 ? -7.113 -28.953 3.961 1 98.31 97 THR B O 1
ATOM 2947 N N . GLY B 1 98 ? -5.145 -28.734 5.047 1 98.19 98 GLY B N 1
ATOM 2948 C CA . GLY B 1 98 ? -4.637 -30 4.562 1 98.19 98 GLY B CA 1
ATOM 2949 C C . GLY B 1 98 ? -4.145 -29.953 3.131 1 98.19 98 GLY B C 1
ATOM 2950 O O . GLY B 1 98 ? -3.893 -30.984 2.514 1 98.19 98 GLY B O 1
ATOM 2951 N N . ALA B 1 99 ? -3.988 -28.766 2.607 1 98.69 99 ALA B N 1
ATOM 2952 C CA . ALA B 1 99 ? -3.555 -28.578 1.225 1 98.69 99 ALA B CA 1
ATOM 2953 C C . ALA B 1 99 ? -2.189 -29.219 0.987 1 98.69 99 ALA B C 1
ATOM 2955 O O . ALA B 1 99 ? -1.385 -29.328 1.913 1 98.69 99 ALA B O 1
ATOM 2956 N N . THR B 1 100 ? -1.962 -29.594 -0.252 1 98.81 100 THR B N 1
ATOM 2957 C CA . THR B 1 100 ? -0.662 -30.109 -0.676 1 98.81 100 THR B CA 1
ATOM 2958 C C . THR B 1 100 ? 0.231 -28.969 -1.159 1 98.81 100 THR B C 1
ATOM 2960 O O . THR B 1 100 ? -0.226 -28.078 -1.876 1 98.81 100 THR B O 1
ATOM 2963 N N . PHE B 1 101 ? 1.489 -28.984 -0.693 1 98.88 101 PHE B N 1
ATOM 2964 C CA . PHE B 1 101 ? 2.492 -28.016 -1.104 1 98.88 101 PHE B CA 1
ATOM 2965 C C . PHE B 1 101 ? 3.359 -28.562 -2.229 1 98.88 101 PHE B C 1
ATOM 2967 O O . PHE B 1 101 ? 4.016 -29.594 -2.062 1 98.88 101 PHE B O 1
ATOM 2974 N N . TYR B 1 102 ? 3.326 -27.906 -3.391 1 98.94 102 TYR B N 1
ATOM 2975 C CA . TYR B 1 102 ? 4.125 -28.297 -4.543 1 98.94 102 TYR B CA 1
ATOM 2976 C C . TYR B 1 102 ? 5.281 -27.328 -4.77 1 98.94 102 TYR B C 1
ATOM 2978 O O . TYR B 1 102 ? 5.086 -26.125 -4.797 1 98.94 102 TYR B O 1
ATOM 2986 N N . GLY B 1 103 ? 6.465 -27.766 -4.926 1 98.81 103 GLY B N 1
ATOM 2987 C CA . GLY B 1 103 ? 7.629 -26.953 -5.234 1 98.81 103 GLY B CA 1
ATOM 2988 C C . GLY B 1 103 ? 8.805 -27.766 -5.746 1 98.81 103 GLY B C 1
ATOM 2989 O O . GLY B 1 103 ? 8.836 -28.984 -5.586 1 98.81 103 GLY B O 1
ATOM 2990 N N . ALA B 1 104 ? 9.734 -27.141 -6.43 1 98.75 104 ALA B N 1
ATOM 2991 C CA . ALA B 1 104 ? 10.969 -27.797 -6.844 1 98.75 104 ALA B CA 1
ATOM 2992 C C . ALA B 1 104 ? 11.828 -28.156 -5.637 1 98.75 104 ALA B C 1
ATOM 2994 O O . ALA B 1 104 ? 11.484 -27.828 -4.5 1 98.75 104 ALA B O 1
ATOM 2995 N N . ASP B 1 105 ? 12.898 -28.859 -5.871 1 98.69 105 ASP B N 1
ATOM 2996 C CA . ASP B 1 105 ? 13.742 -29.406 -4.82 1 98.69 105 ASP B CA 1
ATOM 2997 C C . ASP B 1 105 ? 14.25 -28.312 -3.885 1 98.69 105 ASP B C 1
ATOM 2999 O O . ASP B 1 105 ? 14.164 -28.453 -2.662 1 98.69 105 ASP B O 1
ATOM 3003 N N . ASP B 1 106 ? 14.688 -27.25 -4.438 1 98.62 106 ASP B N 1
ATOM 3004 C CA . ASP B 1 106 ? 15.258 -26.188 -3.613 1 98.62 106 ASP B CA 1
ATOM 3005 C C . ASP B 1 106 ? 14.172 -25.484 -2.795 1 98.62 106 ASP B C 1
ATOM 3007 O O . ASP B 1 106 ? 14.438 -25.016 -1.688 1 98.62 106 ASP B O 1
ATOM 3011 N N . SER B 1 107 ? 12.969 -25.359 -3.355 1 98.5 107 SER B N 1
ATOM 3012 C CA . SER B 1 107 ? 11.852 -24.828 -2.584 1 98.5 107 SER B CA 1
ATOM 3013 C C . SER B 1 107 ? 11.523 -25.719 -1.396 1 98.5 107 SER B C 1
ATOM 3015 O O . SER B 1 107 ? 11.312 -25.234 -0.282 1 98.5 107 SER B O 1
ATOM 3017 N N . LEU B 1 108 ? 11.516 -27.016 -1.608 1 98.56 108 LEU B N 1
ATOM 3018 C CA . LEU B 1 108 ? 11.227 -27.953 -0.53 1 98.56 108 LEU B CA 1
ATOM 3019 C C . LEU B 1 108 ? 12.352 -27.969 0.5 1 98.56 108 LEU B C 1
ATOM 3021 O O . LEU B 1 108 ? 12.102 -28.172 1.691 1 98.56 108 LEU B O 1
ATOM 3025 N N . ALA B 1 109 ? 13.594 -27.766 0.018 1 98.44 109 ALA B N 1
ATOM 3026 C CA . ALA B 1 109 ? 14.719 -27.672 0.949 1 98.44 109 ALA B CA 1
ATOM 3027 C C . ALA B 1 109 ? 14.5 -26.562 1.968 1 98.44 109 ALA B C 1
ATOM 3029 O O . ALA B 1 109 ? 14.844 -26.703 3.143 1 98.44 109 ALA B O 1
ATOM 3030 N N . VAL B 1 110 ? 13.914 -25.438 1.539 1 98.12 110 VAL B N 1
ATOM 3031 C CA . VAL B 1 110 ? 13.641 -24.312 2.438 1 98.12 110 VAL B CA 1
ATOM 3032 C C . VAL B 1 110 ? 12.656 -24.75 3.52 1 98.12 110 VAL B C 1
ATOM 3034 O O . VAL B 1 110 ? 12.82 -24.422 4.695 1 98.12 110 VAL B O 1
ATOM 3037 N N . THR B 1 111 ? 11.594 -25.484 3.168 1 98.06 111 THR B N 1
ATOM 3038 C CA . THR B 1 111 ? 10.594 -25.938 4.137 1 98.06 111 THR B CA 1
ATOM 3039 C C . THR B 1 111 ? 11.234 -26.812 5.203 1 98.06 111 THR B C 1
ATOM 3041 O O . THR B 1 111 ? 10.844 -26.766 6.371 1 98.06 111 THR B O 1
ATOM 3044 N N . ARG B 1 112 ? 12.211 -27.641 4.797 1 97.5 112 ARG B N 1
ATOM 3045 C CA . ARG B 1 112 ? 12.938 -28.484 5.738 1 97.5 112 ARG B CA 1
ATOM 3046 C C . ARG B 1 112 ? 13.852 -27.656 6.633 1 97.5 112 ARG B C 1
ATOM 3048 O O . ARG B 1 112 ? 13.883 -27.859 7.848 1 97.5 112 ARG B O 1
ATOM 3055 N N . GLU B 1 113 ? 14.578 -26.766 5.996 1 96.81 113 GLU B N 1
ATOM 3056 C CA . GLU B 1 113 ? 15.516 -25.906 6.727 1 96.81 113 GLU B CA 1
ATOM 3057 C C . GLU B 1 113 ? 14.797 -25.062 7.766 1 96.81 113 GLU B C 1
ATOM 3059 O O . GLU B 1 113 ? 15.336 -24.797 8.844 1 96.81 113 GLU B O 1
ATOM 3064 N N . GLU B 1 114 ? 13.609 -24.656 7.418 1 95.5 114 GLU B N 1
ATOM 3065 C CA . GLU B 1 114 ? 12.836 -23.812 8.32 1 95.5 114 GLU B CA 1
ATOM 3066 C C . GLU B 1 114 ? 11.961 -24.641 9.25 1 95.5 114 GLU B C 1
ATOM 3068 O O . GLU B 1 114 ? 11.156 -24.094 10.008 1 95.5 114 GLU B O 1
ATOM 3073 N N . ASN B 1 115 ? 12.047 -25.906 9.203 1 96.69 115 ASN B N 1
ATOM 3074 C CA . ASN B 1 115 ? 11.383 -26.844 10.102 1 96.69 115 ASN B CA 1
ATOM 3075 C C . ASN B 1 115 ? 9.867 -26.641 10.109 1 96.69 115 ASN B C 1
ATOM 3077 O O . ASN B 1 115 ? 9.258 -26.516 11.172 1 96.69 115 ASN B O 1
ATOM 3081 N N . TRP B 1 116 ? 9.297 -26.609 8.836 1 97.25 116 TRP B N 1
ATOM 3082 C CA . TRP B 1 116 ? 7.863 -26.344 8.727 1 97.25 116 TRP B CA 1
ATOM 3083 C C . TRP B 1 116 ? 7.066 -27.406 9.484 1 97.25 116 TRP B C 1
ATOM 3085 O O . TRP B 1 116 ? 6.074 -27.094 10.141 1 97.25 116 TRP B O 1
ATOM 3095 N N . THR B 1 117 ? 7.473 -28.672 9.5 1 96.69 117 THR B N 1
ATOM 3096 C CA . THR B 1 117 ? 6.707 -29.781 10.07 1 96.69 117 THR B CA 1
ATOM 3097 C C . THR B 1 117 ? 6.844 -29.797 11.586 1 96.69 117 THR B C 1
ATOM 3099 O O . THR B 1 117 ? 6.074 -30.469 12.273 1 96.69 117 THR B O 1
ATOM 3102 N N . GLU B 1 118 ? 7.793 -29.141 12.125 1 97 118 GLU B N 1
ATOM 3103 C CA . GLU B 1 118 ? 7.965 -29.031 13.57 1 97 118 GLU B CA 1
ATOM 3104 C C . GLU B 1 118 ? 7.289 -27.781 14.117 1 97 118 GLU B C 1
ATOM 3106 O O . GLU B 1 118 ? 6.715 -27.797 15.211 1 97 118 GLU B O 1
ATOM 3111 N N . GLU B 1 119 ? 7.332 -26.797 13.359 1 97 119 GLU B N 1
ATOM 3112 C CA . GLU B 1 119 ? 6.836 -25.5 13.82 1 97 119 GLU B CA 1
ATOM 3113 C C . GLU B 1 119 ? 5.32 -25.391 13.648 1 97 119 GLU B C 1
ATOM 3115 O O . GLU B 1 119 ? 4.656 -24.672 14.398 1 97 119 GLU B O 1
ATOM 3120 N N . TRP B 1 120 ? 4.824 -26.094 12.633 1 97.44 120 TRP B N 1
ATOM 3121 C CA . TRP B 1 120 ? 3.391 -26.125 12.352 1 97.44 120 TRP B CA 1
ATOM 3122 C C . TRP B 1 120 ? 2.896 -27.562 12.234 1 97.44 120 TRP B C 1
ATOM 3124 O O . TRP B 1 120 ? 3.691 -28.5 12.047 1 97.44 120 TRP B O 1
ATOM 3134 N N . ASP B 1 121 ? 1.557 -27.75 12.391 1 97.38 121 ASP B N 1
ATOM 3135 C CA . ASP B 1 121 ? 0.966 -29.078 12.234 1 97.38 121 ASP B CA 1
ATOM 3136 C C . ASP B 1 121 ? 0.794 -29.438 10.758 1 97.38 121 ASP B C 1
ATOM 3138 O O . ASP B 1 121 ? -0.331 -29.578 10.273 1 97.38 121 ASP B O 1
ATOM 3142 N N . VAL B 1 122 ? 1.947 -29.547 10.078 1 98 122 VAL B N 1
ATOM 3143 C CA . VAL B 1 122 ? 2.014 -29.922 8.672 1 98 122 VAL B CA 1
ATOM 3144 C C . VAL B 1 122 ? 2.705 -31.281 8.523 1 98 122 VAL B C 1
ATOM 3146 O O . VAL B 1 122 ? 3.773 -31.5 9.102 1 98 122 VAL B O 1
ATOM 3149 N N . ASP B 1 123 ? 2.125 -32.156 7.789 1 97.44 123 ASP B N 1
ATOM 3150 C CA . ASP B 1 123 ? 2.664 -33.5 7.641 1 97.44 123 ASP B CA 1
ATOM 3151 C C . ASP B 1 123 ? 3.645 -33.562 6.477 1 97.44 123 ASP B C 1
ATOM 3153 O O . ASP B 1 123 ? 3.521 -32.812 5.504 1 97.44 123 ASP B O 1
ATOM 3157 N N . ASP B 1 124 ? 4.504 -34.531 6.57 1 96.75 124 ASP B N 1
ATOM 3158 C CA . ASP B 1 124 ? 5.508 -34.719 5.531 1 96.75 124 ASP B CA 1
ATOM 3159 C C . ASP B 1 124 ? 4.855 -35.062 4.199 1 96.75 124 ASP B C 1
ATOM 3161 O O . ASP B 1 124 ? 5.367 -34.719 3.135 1 96.75 124 ASP B O 1
ATOM 3165 N N . ASP B 1 125 ? 3.762 -35.719 4.254 1 97.5 125 ASP B N 1
ATOM 3166 C CA . ASP B 1 125 ? 3.139 -36.219 3.025 1 97.5 125 ASP B CA 1
ATOM 3167 C C . ASP B 1 125 ? 2.393 -35.094 2.305 1 97.5 125 ASP B C 1
ATOM 3169 O O . ASP B 1 125 ? 1.854 -35.281 1.216 1 97.5 125 ASP B O 1
ATOM 3173 N N . GLN B 1 126 ? 2.361 -33.875 2.898 1 98.5 126 GLN B N 1
ATOM 3174 C CA . GLN B 1 126 ? 1.739 -32.719 2.248 1 98.5 126 GLN B CA 1
ATOM 3175 C C . GLN B 1 126 ? 2.697 -32.062 1.258 1 98.5 126 GLN B C 1
ATOM 3177 O O . GLN B 1 126 ? 2.301 -31.172 0.499 1 98.5 126 GLN B O 1
ATOM 3182 N N . PHE B 1 127 ? 3.93 -32.469 1.277 1 98.75 127 PHE B N 1
ATOM 3183 C CA . PHE B 1 127 ? 4.922 -31.875 0.385 1 98.75 127 PHE B CA 1
ATOM 3184 C C . PHE B 1 127 ? 5.168 -32.75 -0.822 1 98.75 127 PHE B C 1
ATOM 3186 O O . PHE B 1 127 ? 5.461 -33.938 -0.669 1 98.75 127 PHE B O 1
ATOM 3193 N N . VAL B 1 128 ? 5.055 -32.219 -1.98 1 98.81 128 VAL B N 1
ATOM 3194 C CA . VAL B 1 128 ? 5.281 -32.938 -3.225 1 98.81 128 VAL B CA 1
ATOM 3195 C C . VAL B 1 128 ? 6.332 -32.219 -4.062 1 98.81 128 VAL B C 1
ATOM 3197 O O . VAL B 1 128 ? 6.176 -31.047 -4.375 1 98.81 128 VAL B O 1
ATOM 3200 N N . GLU B 1 129 ? 7.363 -32.906 -4.422 1 98.81 129 GLU B N 1
ATOM 3201 C CA . GLU B 1 129 ? 8.398 -32.344 -5.293 1 98.81 129 GLU B CA 1
ATOM 3202 C C . GLU B 1 129 ? 7.973 -32.406 -6.758 1 98.81 129 GLU B C 1
ATOM 3204 O O . GLU B 1 129 ? 7.445 -33.406 -7.219 1 98.81 129 GLU B O 1
ATOM 3209 N N . VAL B 1 130 ? 8.18 -31.281 -7.418 1 98.81 130 VAL B N 1
ATOM 3210 C CA . VAL B 1 130 ? 7.879 -31.234 -8.844 1 98.81 130 VAL B CA 1
ATOM 3211 C C . VAL B 1 130 ? 9.086 -30.703 -9.609 1 98.81 130 VAL B C 1
ATOM 3213 O O . VAL B 1 130 ? 9.969 -30.078 -9.031 1 98.81 130 VAL B O 1
ATOM 3216 N N . ALA B 1 131 ? 9.125 -30.953 -10.875 1 98.69 131 ALA B N 1
ATOM 3217 C CA . ALA B 1 131 ? 10.156 -30.453 -11.789 1 98.69 131 ALA B CA 1
ATOM 3218 C C . ALA B 1 131 ? 9.586 -30.203 -13.18 1 98.69 131 ALA B C 1
ATOM 3220 O O . ALA B 1 131 ? 8.477 -30.641 -13.492 1 98.69 131 ALA B O 1
ATOM 3221 N N . GLU B 1 132 ? 10.383 -29.469 -13.922 1 98.62 132 GLU B N 1
ATOM 3222 C CA . GLU B 1 132 ? 9.969 -29.188 -15.289 1 98.62 132 GLU B CA 1
ATOM 3223 C C . GLU B 1 132 ? 9.617 -30.469 -16.031 1 98.62 132 GLU B C 1
ATOM 3225 O O . GLU B 1 132 ? 10.32 -31.484 -15.906 1 98.62 132 GLU B O 1
ATOM 3230 N N . GLY B 1 133 ? 8.508 -30.453 -16.703 1 98.56 133 GLY B N 1
ATOM 3231 C CA . GLY B 1 133 ? 8.055 -31.609 -17.453 1 98.56 133 GLY B CA 1
ATOM 3232 C C . GLY B 1 133 ? 6.945 -32.375 -16.766 1 98.56 133 GLY B C 1
ATOM 3233 O O . GLY B 1 133 ? 6.227 -33.156 -17.391 1 98.56 133 GLY B O 1
ATOM 3234 N N . ASP B 1 134 ? 6.816 -32.156 -15.461 1 98.81 134 ASP B N 1
ATOM 3235 C CA . ASP B 1 134 ? 5.742 -32.812 -14.719 1 98.81 134 ASP B CA 1
ATOM 3236 C C . ASP B 1 134 ? 4.379 -32.25 -15.117 1 98.81 134 ASP B C 1
ATOM 3238 O O . ASP B 1 134 ? 4.254 -31.062 -15.406 1 98.81 134 ASP B O 1
ATOM 3242 N N . THR B 1 135 ? 3.367 -33.094 -15.188 1 98.88 135 THR B N 1
ATOM 3243 C CA . THR B 1 135 ? 1.967 -32.75 -15.375 1 98.88 135 THR B CA 1
ATOM 3244 C C . THR B 1 135 ? 1.07 -33.5 -14.422 1 98.88 135 THR B C 1
ATOM 3246 O O . THR B 1 135 ? 1.245 -34.719 -14.242 1 98.88 135 THR B O 1
ATOM 3249 N N . PHE B 1 136 ? 0.176 -32.844 -13.719 1 98.69 136 PHE B N 1
ATOM 3250 C CA . PHE B 1 136 ? -0.739 -33.5 -12.789 1 98.69 136 PHE B CA 1
ATOM 3251 C C . PHE B 1 136 ? -2.037 -32.719 -12.656 1 98.69 136 PHE B C 1
ATOM 3253 O O . PHE B 1 136 ? -2.143 -31.594 -13.164 1 98.69 136 PHE B O 1
ATOM 3260 N N . GLU B 1 137 ? -3.031 -33.312 -12.023 1 98.81 137 GLU B N 1
ATOM 3261 C CA . GLU B 1 137 ? -4.352 -32.688 -11.898 1 98.81 137 GLU B CA 1
ATOM 3262 C C . GLU B 1 137 ? -4.66 -32.312 -10.453 1 98.81 137 GLU B C 1
ATOM 3264 O O . GLU B 1 137 ? -4.293 -33.062 -9.531 1 98.81 137 GLU B O 1
ATOM 3269 N N . ILE B 1 138 ? -5.289 -31.25 -10.234 1 98.75 138 ILE B N 1
ATOM 3270 C CA . ILE B 1 138 ? -5.934 -30.828 -9 1 98.75 138 ILE B CA 1
ATOM 3271 C C . ILE B 1 138 ? -7.363 -30.375 -9.281 1 98.75 138 ILE B C 1
ATOM 3273 O O . ILE B 1 138 ? -7.59 -29.25 -9.742 1 98.75 138 ILE B O 1
ATOM 3277 N N . GLY B 1 139 ? -8.312 -31.219 -8.945 1 98.44 139 GLY B N 1
ATOM 3278 C CA . GLY B 1 139 ? -9.656 -30.953 -9.422 1 98.44 139 GLY B CA 1
ATOM 3279 C C . GLY B 1 139 ? -9.742 -30.844 -10.938 1 98.44 139 GLY B C 1
ATOM 3280 O O . GLY B 1 139 ? -9.273 -31.719 -11.656 1 98.44 139 GLY B O 1
ATOM 3281 N N . ASP B 1 140 ? -10.297 -29.734 -11.375 1 98.31 140 ASP B N 1
ATOM 3282 C CA . ASP B 1 140 ? -10.469 -29.531 -12.812 1 98.31 140 ASP B CA 1
ATOM 3283 C C . ASP B 1 140 ? -9.289 -28.781 -13.414 1 98.31 140 ASP B C 1
ATOM 3285 O O . ASP B 1 140 ? -9.289 -28.453 -14.602 1 98.31 140 ASP B O 1
ATOM 3289 N N . PHE B 1 141 ? -8.258 -28.516 -12.617 1 98.88 141 PHE B N 1
ATOM 3290 C CA . PHE B 1 141 ? -7.039 -27.875 -13.117 1 98.88 141 PHE B CA 1
ATOM 3291 C C . PHE B 1 141 ? -6.035 -28.922 -13.586 1 98.88 141 PHE B C 1
ATOM 3293 O O . PHE B 1 141 ? -5.812 -29.922 -12.898 1 98.88 141 PHE B O 1
ATOM 3300 N N . THR B 1 142 ? -5.555 -28.734 -14.742 1 98.94 142 THR B N 1
ATOM 3301 C CA . THR B 1 142 ? -4.348 -29.438 -15.156 1 98.94 142 THR B CA 1
ATOM 3302 C C . THR B 1 142 ? -3.121 -28.547 -15.016 1 98.94 142 THR B C 1
ATOM 3304 O O . THR B 1 142 ? -3.045 -27.484 -15.641 1 98.94 142 THR B O 1
ATOM 3307 N N . VAL B 1 143 ? -2.133 -29.016 -14.227 1 98.94 143 VAL B N 1
ATOM 3308 C CA . VAL B 1 143 ? -0.968 -28.188 -13.922 1 98.94 143 VAL B CA 1
ATOM 3309 C C . VAL B 1 143 ? 0.26 -28.75 -14.641 1 98.94 143 VAL B C 1
ATOM 3311 O O . VAL B 1 143 ? 0.572 -29.938 -14.516 1 98.94 143 VAL B O 1
ATOM 3314 N N . HIS B 1 144 ? 0.854 -27.906 -15.43 1 98.94 144 HIS B N 1
ATOM 3315 C CA . HIS B 1 144 ? 2.125 -28.203 -16.078 1 98.94 144 HIS B CA 1
ATOM 3316 C C . HIS B 1 144 ? 3.264 -27.406 -15.461 1 98.94 144 HIS B C 1
ATOM 3318 O O . HIS B 1 144 ? 3.191 -26.172 -15.391 1 98.94 144 HIS B O 1
ATOM 3324 N N . VAL B 1 145 ? 4.273 -28.141 -15.031 1 98.94 145 VAL B N 1
ATOM 3325 C CA . VAL B 1 145 ? 5.465 -27.453 -14.531 1 98.94 145 VAL B CA 1
ATOM 3326 C C . VAL B 1 145 ? 6.414 -27.172 -15.688 1 98.94 145 VAL B C 1
ATOM 3328 O O . VAL B 1 145 ? 6.801 -28.078 -16.438 1 98.94 145 VAL B O 1
ATOM 3331 N N . GLU B 1 146 ? 6.715 -25.938 -15.906 1 98.88 146 GLU B N 1
ATOM 3332 C CA . GLU B 1 146 ? 7.516 -25.531 -17.062 1 98.88 146 GLU B CA 1
ATOM 3333 C C . GLU B 1 146 ? 8.758 -24.766 -16.625 1 98.88 146 GLU B C 1
ATOM 3335 O O . GLU B 1 146 ? 8.891 -24.391 -15.445 1 98.88 146 GLU B O 1
ATOM 3340 N N . GLU B 1 147 ? 9.625 -24.531 -17.562 1 98.44 147 GLU B N 1
ATOM 3341 C CA . GLU B 1 147 ? 10.898 -23.859 -17.312 1 98.44 147 GLU B CA 1
ATOM 3342 C C . GLU B 1 147 ? 10.695 -22.391 -16.984 1 98.44 147 GLU B C 1
ATOM 3344 O O . GLU B 1 147 ? 9.797 -21.75 -17.531 1 98.44 147 GLU B O 1
ATOM 3349 N N . ALA B 1 148 ? 11.461 -21.859 -16.078 1 98.5 148 ALA B N 1
ATOM 3350 C CA . ALA B 1 148 ? 11.625 -20.438 -15.781 1 98.5 148 ALA B CA 1
ATOM 3351 C C . ALA B 1 148 ? 13.102 -20.047 -15.781 1 98.5 148 ALA B C 1
ATOM 3353 O O . ALA B 1 148 ? 13.977 -20.906 -15.68 1 98.5 148 ALA B O 1
ATOM 3354 N N . TYR B 1 149 ? 13.383 -18.781 -15.992 1 98.31 149 TYR B N 1
ATOM 3355 C CA . TYR B 1 149 ? 14.75 -18.266 -15.938 1 98.31 149 TYR B CA 1
ATOM 3356 C C . TYR B 1 149 ? 14.875 -17.125 -14.945 1 98.31 149 TYR B C 1
ATOM 3358 O O . TYR B 1 149 ? 14.578 -15.977 -15.273 1 98.31 149 TYR B O 1
ATOM 3366 N N . ASP B 1 150 ? 15.289 -17.422 -13.828 1 97.44 150 ASP B N 1
ATOM 3367 C CA . ASP B 1 150 ? 15.633 -16.438 -12.805 1 97.44 150 ASP B CA 1
ATOM 3368 C C . ASP B 1 150 ? 17.078 -16.594 -12.352 1 97.44 150 ASP B C 1
ATOM 3370 O O . ASP B 1 150 ? 17.406 -17.5 -11.57 1 97.44 150 ASP B O 1
ATOM 3374 N N . PRO B 1 151 ? 17.969 -15.711 -12.797 1 95.12 151 PRO B N 1
ATOM 3375 C CA . PRO B 1 151 ? 19.406 -15.852 -12.484 1 95.12 151 PRO B CA 1
ATOM 3376 C C . PRO B 1 151 ? 19.688 -15.719 -10.984 1 95.12 151 PRO B C 1
ATOM 3378 O O . PRO B 1 151 ? 20.781 -16.047 -10.539 1 95.12 151 PRO B O 1
ATOM 3381 N N . ASP B 1 152 ? 18.766 -15.242 -10.195 1 94.56 152 ASP B N 1
ATOM 3382 C CA . ASP B 1 152 ? 18.969 -15.055 -8.766 1 94.56 152 ASP B CA 1
ATOM 3383 C C . ASP B 1 152 ? 18.469 -16.266 -7.977 1 94.56 152 ASP B C 1
ATOM 3385 O O . ASP B 1 152 ? 18.609 -16.312 -6.754 1 94.56 152 ASP B O 1
ATOM 3389 N N . ALA B 1 153 ? 17.812 -17.234 -8.68 1 97.5 153 ALA B N 1
ATOM 3390 C CA . ALA B 1 153 ? 17.25 -18.406 -8.031 1 97.5 153 ALA B CA 1
ATOM 3391 C C . ALA B 1 153 ? 18.031 -19.672 -8.398 1 97.5 153 ALA B C 1
ATOM 3393 O O . ALA B 1 153 ? 18.766 -19.688 -9.391 1 97.5 153 ALA B O 1
ATOM 3394 N N . THR B 1 154 ? 17.906 -20.688 -7.641 1 97.69 154 THR B N 1
ATOM 3395 C CA . THR B 1 154 ? 18.656 -21.906 -7.863 1 97.69 154 THR B CA 1
ATOM 3396 C C . THR B 1 154 ? 17.875 -22.875 -8.727 1 97.69 154 THR B C 1
ATOM 3398 O O . THR B 1 154 ? 18.422 -23.516 -9.625 1 97.69 154 THR B O 1
ATOM 3401 N N . HIS B 1 155 ? 16.609 -23.031 -8.445 1 98.31 155 HIS B N 1
ATOM 3402 C CA . HIS B 1 155 ? 15.766 -23.906 -9.258 1 98.31 155 HIS B CA 1
ATOM 3403 C C . HIS B 1 155 ? 14.367 -23.328 -9.422 1 98.31 155 HIS B C 1
ATOM 3405 O O . HIS B 1 155 ? 13.391 -23.906 -8.938 1 98.31 155 HIS B O 1
ATOM 3411 N N . PRO B 1 156 ? 14.273 -22.266 -10.219 1 98.69 156 PRO B N 1
ATOM 3412 C CA . PRO B 1 156 ? 12.969 -21.656 -10.484 1 98.69 156 PRO B CA 1
ATOM 3413 C C . PRO B 1 156 ? 12.141 -22.453 -11.484 1 98.69 156 PRO B C 1
ATOM 3415 O O . PRO B 1 156 ? 12.688 -23.016 -12.43 1 98.69 156 PRO B O 1
ATOM 3418 N N . VAL B 1 157 ? 10.891 -22.547 -11.25 1 98.81 157 VAL B N 1
ATOM 3419 C CA . VAL B 1 157 ? 9.977 -23.141 -12.219 1 98.81 157 VAL B CA 1
ATOM 3420 C C . VAL B 1 157 ? 8.812 -22.188 -12.477 1 98.81 157 VAL B C 1
ATOM 3422 O O . VAL B 1 157 ? 8.586 -21.25 -11.703 1 98.81 157 VAL B O 1
ATOM 3425 N N . SER B 1 158 ? 8.109 -22.344 -13.586 1 98.88 158 SER B N 1
ATOM 3426 C CA . SER B 1 158 ? 6.84 -21.703 -13.875 1 98.88 158 SER B CA 1
ATOM 3427 C C . SER B 1 158 ? 5.703 -22.719 -13.93 1 98.88 158 SER B C 1
ATOM 3429 O O . SER B 1 158 ? 5.941 -23.922 -13.984 1 98.88 158 SER B O 1
ATOM 3431 N N . TYR B 1 159 ? 4.488 -22.25 -13.789 1 98.94 159 TYR B N 1
ATOM 3432 C CA . TYR B 1 159 ? 3.316 -23.109 -13.82 1 98.94 159 TYR B CA 1
ATOM 3433 C C . TYR B 1 159 ? 2.361 -22.688 -14.938 1 98.94 159 TYR B C 1
ATOM 3435 O O . TYR B 1 159 ? 2.039 -21.516 -15.07 1 98.94 159 TYR B O 1
ATOM 3443 N N . VAL B 1 160 ? 1.99 -23.594 -15.781 1 98.94 160 VAL B N 1
ATOM 3444 C CA . VAL B 1 160 ? 0.855 -23.453 -16.688 1 98.94 160 VAL B CA 1
ATOM 3445 C C . VAL B 1 160 ? -0.353 -24.188 -16.125 1 98.94 160 VAL B C 1
ATOM 3447 O O . VAL B 1 160 ? -0.32 -25.422 -15.969 1 98.94 160 VAL B O 1
ATOM 3450 N N . ILE B 1 161 ? -1.363 -23.5 -15.797 1 98.94 161 ILE B N 1
ATOM 3451 C CA . ILE B 1 161 ? -2.561 -24.078 -15.195 1 98.94 161 ILE B CA 1
ATOM 3452 C C . ILE B 1 161 ? -3.721 -24.016 -16.188 1 98.94 161 ILE B C 1
ATOM 3454 O O . ILE B 1 161 ? -4.25 -22.938 -16.453 1 98.94 161 ILE B O 1
ATOM 3458 N N . GLU B 1 162 ? -4.121 -25.125 -16.656 1 98.88 162 GLU B N 1
ATOM 3459 C CA . GLU B 1 162 ? -5.172 -25.219 -17.656 1 98.88 162 GLU B CA 1
ATOM 3460 C C . GLU B 1 162 ? -6.52 -25.531 -17.016 1 98.88 162 GLU B C 1
ATOM 3462 O O . GLU B 1 162 ? -6.59 -26.312 -16.062 1 98.88 162 GLU B O 1
ATOM 3467 N N . HIS B 1 163 ? -7.43 -24.984 -17.531 1 98.75 163 HIS B N 1
ATOM 3468 C CA . HIS B 1 163 ? -8.844 -25.188 -17.219 1 98.75 163 HIS B CA 1
ATOM 3469 C C . HIS B 1 163 ? -9.711 -24.984 -18.469 1 98.75 163 HIS B C 1
ATOM 3471 O O . HIS B 1 163 ? -9.281 -24.328 -19.422 1 98.75 163 HIS B O 1
ATOM 3477 N N . ASP B 1 164 ? -10.914 -25.562 -18.484 1 98.44 164 ASP B N 1
ATOM 3478 C CA . ASP B 1 164 ? -11.812 -25.391 -19.625 1 98.44 164 ASP B CA 1
ATOM 3479 C C . ASP B 1 164 ? -12.102 -23.906 -19.875 1 98.44 164 ASP B C 1
ATOM 3481 O O . ASP B 1 164 ? -12.297 -23.484 -21.016 1 98.44 164 ASP B O 1
ATOM 3485 N N . ALA B 1 165 ? -12.062 -23.109 -18.812 1 98.62 165 ALA B N 1
ATOM 3486 C CA . ALA B 1 165 ? -12.391 -21.688 -18.906 1 98.62 165 ALA B CA 1
ATOM 3487 C C . ALA B 1 165 ? -11.211 -20.891 -19.453 1 98.62 165 ALA B C 1
ATOM 3489 O O . ALA B 1 165 ? -11.367 -19.734 -19.844 1 98.62 165 ALA B O 1
ATOM 3490 N N . GLY B 1 166 ? -10 -21.453 -19.438 1 98.62 166 GLY B N 1
ATOM 3491 C CA . GLY B 1 166 ? -8.812 -20.766 -19.922 1 98.62 166 GLY B CA 1
ATOM 3492 C C . GLY B 1 166 ? -7.535 -21.234 -19.266 1 98.62 166 GLY B C 1
ATOM 3493 O O . GLY B 1 166 ? -7.57 -22.109 -18.391 1 98.62 166 GLY B O 1
ATOM 3494 N N . THR B 1 167 ? -6.441 -20.703 -19.688 1 98.88 167 THR B N 1
ATOM 3495 C CA . THR B 1 167 ? -5.121 -21.125 -19.234 1 98.88 167 THR B CA 1
ATOM 3496 C C . THR B 1 167 ? -4.383 -19.953 -18.578 1 98.88 167 THR B C 1
ATOM 3498 O O . THR B 1 167 ? -4.336 -18.859 -19.125 1 98.88 167 THR B O 1
ATOM 3501 N N . V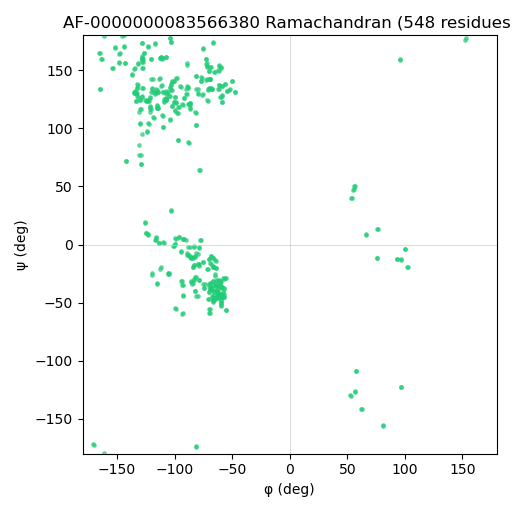AL B 1 168 ? -3.814 -20.203 -17.375 1 98.94 168 VAL B N 1
ATOM 3502 C CA . VAL B 1 168 ? -3.012 -19.219 -16.656 1 98.94 168 VAL B CA 1
ATOM 3503 C C . VAL B 1 168 ? -1.546 -19.641 -16.656 1 98.94 168 VAL B C 1
ATOM 3505 O O . VAL B 1 168 ? -1.234 -20.812 -16.438 1 98.94 168 VAL B O 1
ATOM 3508 N N . PHE B 1 169 ? -0.708 -18.766 -16.984 1 98.94 169 PHE B N 1
ATOM 3509 C CA . PHE B 1 169 ? 0.731 -18.938 -16.828 1 98.94 169 PHE B CA 1
ATOM 3510 C C . PHE B 1 169 ? 1.259 -18.078 -15.688 1 98.94 169 PHE B C 1
ATOM 3512 O O . PHE B 1 169 ? 1.034 -16.875 -15.656 1 98.94 169 PHE B O 1
ATOM 3519 N N . HIS B 1 170 ? 1.933 -18.641 -14.703 1 98.94 170 HIS B N 1
ATOM 3520 C CA . HIS B 1 170 ? 2.609 -17.922 -13.633 1 98.94 170 HIS B CA 1
ATOM 3521 C C . HIS B 1 170 ? 4.121 -18.125 -13.703 1 98.94 170 HIS B C 1
ATOM 3523 O O . HIS B 1 170 ? 4.617 -19.219 -13.453 1 98.94 170 HIS B O 1
ATOM 3529 N N . GLY B 1 171 ? 4.82 -17.062 -13.898 1 98.75 171 GLY B N 1
ATOM 3530 C CA . GLY B 1 171 ? 6.238 -17.172 -14.211 1 98.75 171 GLY B CA 1
ATOM 3531 C C . GLY B 1 171 ? 7.133 -16.953 -13.008 1 98.75 171 GLY B C 1
ATOM 3532 O O . GLY B 1 171 ? 8.359 -16.953 -13.133 1 98.75 171 GLY B O 1
ATOM 3533 N N . GLY B 1 172 ? 6.52 -16.797 -11.805 1 98.31 172 GLY B N 1
ATOM 3534 C CA . GLY B 1 172 ? 7.363 -16.375 -10.688 1 98.31 172 GLY B CA 1
ATOM 3535 C C . GLY B 1 172 ? 8.164 -15.133 -10.984 1 98.31 172 GLY B C 1
ATOM 3536 O O . GLY B 1 172 ? 7.617 -14.125 -11.43 1 98.31 172 GLY B O 1
ATOM 3537 N N . ASP B 1 173 ? 9.477 -15.234 -10.703 1 98 173 ASP B N 1
ATOM 3538 C CA . ASP B 1 173 ? 10.344 -14.094 -10.953 1 98 173 ASP B CA 1
ATOM 3539 C C . ASP B 1 173 ? 11.164 -14.297 -12.227 1 98 173 ASP B C 1
ATOM 3541 O O . ASP B 1 173 ? 12.281 -13.789 -12.344 1 98 173 ASP B O 1
ATOM 3545 N N . THR B 1 174 ? 10.641 -15.016 -13.148 1 98.44 174 THR B N 1
ATOM 3546 C CA . THR B 1 174 ? 11.375 -15.336 -14.367 1 98.44 174 THR B CA 1
ATOM 3547 C C . THR B 1 174 ? 11.703 -14.07 -15.148 1 98.44 174 THR B C 1
ATOM 3549 O O . THR B 1 174 ? 10.969 -13.086 -15.078 1 98.44 174 THR B O 1
ATOM 3552 N N . LYS B 1 175 ? 12.797 -14.125 -15.852 1 97.88 175 LYS B N 1
ATOM 3553 C CA . LYS B 1 175 ? 13.148 -13.219 -16.938 1 97.88 175 LYS B CA 1
ATOM 3554 C C . LYS B 1 175 ? 12.938 -13.883 -18.297 1 97.88 175 LYS B C 1
ATOM 3556 O O . LYS B 1 175 ? 12.453 -15.016 -18.375 1 97.88 175 LYS B O 1
ATOM 3561 N N . PRO B 1 176 ? 13.117 -13.086 -19.375 1 98.19 176 PRO B N 1
ATOM 3562 C CA . PRO B 1 176 ? 12.969 -13.742 -20.672 1 98.19 176 PRO B CA 1
ATOM 3563 C C . PRO B 1 176 ? 13.789 -15.023 -20.781 1 98.19 176 PRO B C 1
ATOM 3565 O O . PRO B 1 176 ? 14.906 -15.094 -20.25 1 98.19 176 PRO B O 1
ATOM 3568 N N . SER B 1 177 ? 13.227 -15.969 -21.391 1 98 177 SER B N 1
ATOM 3569 C CA . SER B 1 177 ? 13.836 -17.281 -21.547 1 98 177 SER B CA 1
ATOM 3570 C C . SER B 1 177 ? 13.695 -17.797 -22.969 1 98 177 SER B C 1
ATOM 3572 O O . SER B 1 177 ? 12.688 -17.547 -23.641 1 98 177 SER B O 1
ATOM 3574 N N . ASP B 1 178 ? 14.672 -18.625 -23.359 1 96.81 178 ASP B N 1
ATOM 3575 C CA . ASP B 1 178 ? 14.633 -19.25 -24.672 1 96.81 178 ASP B CA 1
ATOM 3576 C C . ASP B 1 178 ? 13.5 -20.266 -24.766 1 96.81 178 ASP B C 1
ATOM 3578 O O . ASP B 1 178 ? 13.07 -20.625 -25.875 1 96.81 178 ASP B O 1
ATOM 3582 N N . GLU B 1 179 ? 13.008 -20.641 -23.625 1 98.31 179 GLU B N 1
ATOM 3583 C CA . GLU B 1 179 ? 11.977 -21.672 -23.594 1 98.31 179 GLU B CA 1
ATOM 3584 C C . GLU B 1 179 ? 10.594 -21.078 -23.828 1 98.31 179 GLU B C 1
ATOM 3586 O O . GLU B 1 179 ? 9.625 -21.797 -24.078 1 98.31 179 GLU B O 1
ATOM 3591 N N . PHE B 1 180 ? 10.422 -19.766 -23.797 1 98.69 180 PHE B N 1
ATOM 3592 C CA . PHE B 1 180 ? 9.109 -19.125 -23.75 1 98.69 180 PHE B CA 1
ATOM 3593 C C . PHE B 1 180 ? 8.406 -19.219 -25.094 1 98.69 180 PHE B C 1
ATOM 3595 O O . PHE B 1 180 ? 7.188 -19.375 -25.156 1 98.69 180 PHE B O 1
ATOM 3602 N N . ALA B 1 181 ? 9.188 -19.172 -26.172 1 98.19 181 ALA B N 1
ATOM 3603 C CA . ALA B 1 181 ? 8.57 -19.359 -27.484 1 98.19 181 ALA B CA 1
ATOM 3604 C C . ALA B 1 181 ? 7.914 -20.734 -27.594 1 98.19 181 ALA B C 1
ATOM 3606 O O . ALA B 1 181 ? 6.793 -20.844 -28.094 1 98.19 181 ALA B O 1
ATOM 3607 N N . ARG B 1 182 ? 8.664 -21.734 -27.141 1 98.62 182 ARG B N 1
ATOM 3608 C CA . ARG B 1 182 ? 8.109 -23.094 -27.156 1 98.62 182 ARG B CA 1
ATOM 3609 C C . ARG B 1 182 ? 6.848 -23.172 -26.312 1 98.62 182 ARG B C 1
ATOM 3611 O O . ARG B 1 182 ? 5.84 -23.734 -26.734 1 98.62 182 ARG B O 1
ATOM 3618 N N . ILE B 1 183 ? 6.879 -22.656 -25.125 1 98.81 183 ILE B N 1
ATOM 3619 C CA . ILE B 1 183 ? 5.738 -22.672 -24.219 1 98.81 183 ILE B CA 1
ATOM 3620 C C . ILE B 1 183 ? 4.555 -21.953 -24.859 1 98.81 183 ILE B C 1
ATOM 3622 O O . ILE B 1 183 ? 3.424 -22.453 -24.828 1 98.81 183 ILE B O 1
ATOM 3626 N N . GLY B 1 184 ? 4.789 -20.781 -25.469 1 98.62 184 GLY B N 1
ATOM 3627 C CA . GLY B 1 184 ? 3.75 -20.016 -26.141 1 98.62 184 GLY B CA 1
ATOM 3628 C C . GLY B 1 184 ? 3.115 -20.766 -27.297 1 98.62 184 GLY B C 1
ATOM 3629 O O . GLY B 1 184 ? 1.937 -20.562 -27.594 1 98.62 184 GLY B O 1
ATOM 3630 N N . ASP B 1 185 ? 3.896 -21.609 -27.938 1 98.25 185 ASP B N 1
ATOM 3631 C CA . ASP B 1 185 ? 3.402 -22.406 -29.062 1 98.25 185 ASP B CA 1
ATOM 3632 C C . ASP B 1 185 ? 2.6 -23.609 -28.562 1 98.25 185 ASP B C 1
ATOM 3634 O O . ASP B 1 185 ? 1.664 -24.047 -29.234 1 98.25 185 ASP B O 1
ATOM 3638 N N . GLU B 1 186 ? 2.996 -24.062 -27.406 1 98.56 186 GLU B N 1
ATOM 3639 C CA . GLU B 1 186 ? 2.422 -25.297 -26.891 1 98.56 186 GLU B CA 1
ATOM 3640 C C . GLU B 1 186 ? 1.098 -25.047 -26.172 1 98.56 186 GLU B C 1
ATOM 3642 O O . GLU B 1 186 ? 0.203 -25.891 -26.188 1 98.56 186 GLU B O 1
ATOM 3647 N N . TYR B 1 187 ? 0.971 -23.922 -25.531 1 98.69 187 TYR B N 1
ATOM 3648 C CA . TYR B 1 187 ? -0.217 -23.625 -24.734 1 98.69 187 TYR B CA 1
ATOM 3649 C C . TYR B 1 187 ? -0.917 -22.375 -25.25 1 98.69 187 TYR B C 1
ATOM 3651 O O . TYR B 1 187 ? -0.26 -21.406 -25.641 1 98.69 187 TYR B O 1
ATOM 3659 N N . ASP B 1 188 ? -2.219 -22.344 -25.25 1 98.31 188 ASP B N 1
ATOM 3660 C CA . ASP B 1 188 ? -3.01 -21.141 -25.516 1 98.31 188 ASP B CA 1
ATOM 3661 C C . ASP B 1 188 ? -3.252 -20.359 -24.219 1 98.31 188 ASP B C 1
ATOM 3663 O O . ASP B 1 188 ? -4.297 -20.516 -23.578 1 98.31 188 ASP B O 1
ATOM 3667 N N . ILE B 1 189 ? -2.311 -19.469 -23.891 1 98.88 189 ILE B N 1
ATOM 3668 C CA . ILE B 1 189 ? -2.295 -18.844 -22.578 1 98.88 189 ILE B CA 1
ATOM 3669 C C . ILE B 1 189 ? -3.197 -17.609 -22.578 1 98.88 189 ILE B C 1
ATOM 3671 O O . ILE B 1 189 ? -2.922 -16.641 -23.281 1 98.88 189 ILE B O 1
ATOM 3675 N N . ASP B 1 190 ? -4.246 -17.609 -21.781 1 98.88 190 ASP B N 1
ATOM 3676 C CA . ASP B 1 190 ? -5.211 -16.516 -21.688 1 98.88 190 ASP B CA 1
ATOM 3677 C C . ASP B 1 190 ? -4.68 -15.398 -20.781 1 98.88 190 ASP B C 1
ATOM 3679 O O . ASP B 1 190 ? -4.809 -14.219 -21.109 1 98.88 190 ASP B O 1
ATOM 3683 N N . LEU B 1 191 ? -4.133 -15.758 -19.672 1 98.94 191 LEU B N 1
ATOM 3684 C CA . LEU B 1 191 ? -3.609 -14.82 -18.688 1 98.94 191 LEU B CA 1
ATOM 3685 C C . LEU B 1 191 ? -2.186 -15.188 -18.281 1 98.94 191 LEU B C 1
ATOM 3687 O O . LEU B 1 191 ? -1.951 -16.281 -17.75 1 98.94 191 LEU B O 1
ATOM 3691 N N . GLY B 1 192 ? -1.242 -14.32 -18.578 1 98.94 192 GLY B N 1
ATOM 3692 C CA . GLY B 1 192 ? 0.133 -14.492 -18.141 1 98.94 192 GLY B CA 1
ATOM 3693 C C . GLY B 1 192 ? 0.528 -13.531 -17.031 1 98.94 192 GLY B C 1
ATOM 3694 O O . GLY B 1 192 ? 0.377 -12.312 -17.172 1 98.94 192 GLY B O 1
ATOM 3695 N N . ILE B 1 193 ? 1.01 -14.078 -15.953 1 98.94 193 ILE B N 1
ATOM 3696 C CA . ILE B 1 193 ? 1.476 -13.297 -14.812 1 98.94 193 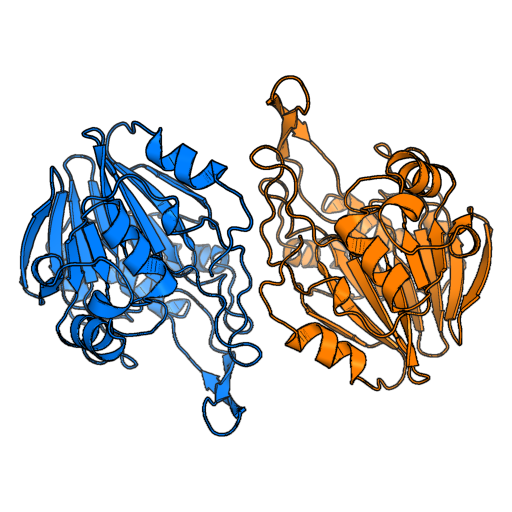ILE B CA 1
ATOM 3697 C C . ILE B 1 193 ? 3.002 -13.227 -14.82 1 98.94 193 ILE B C 1
ATOM 3699 O O . ILE B 1 193 ? 3.672 -14.266 -14.758 1 98.94 193 ILE B O 1
ATOM 3703 N N . LEU B 1 194 ? 3.541 -12.023 -14.922 1 98.81 194 LEU B N 1
ATOM 3704 C CA . LEU B 1 194 ? 4.984 -11.82 -14.938 1 98.81 194 LEU B CA 1
ATOM 37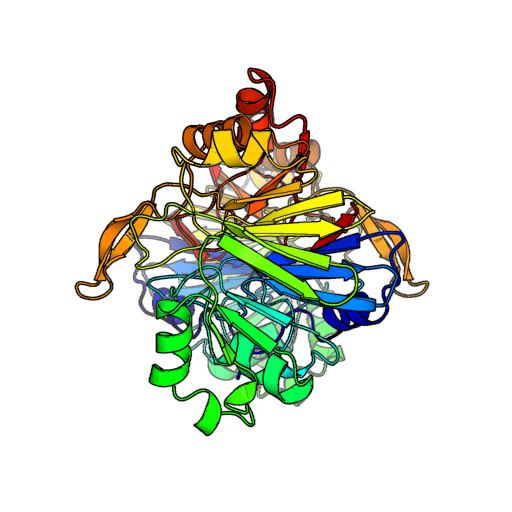05 C C . LEU B 1 194 ? 5.387 -10.703 -13.977 1 98.81 194 LEU B C 1
ATOM 3707 O O . LEU B 1 194 ? 4.75 -9.648 -13.945 1 98.81 194 LEU B O 1
ATOM 3711 N N . ALA B 1 195 ? 6.422 -10.992 -13.234 1 98.38 195 ALA B N 1
ATOM 3712 C CA . ALA B 1 195 ? 6.922 -10 -12.289 1 98.38 195 ALA B CA 1
ATOM 3713 C C . ALA B 1 195 ? 7.543 -8.812 -13.023 1 98.38 195 ALA B C 1
ATOM 3715 O O . ALA B 1 195 ? 8.281 -8.992 -13.992 1 98.38 195 ALA B O 1
ATOM 3716 N N . PHE B 1 196 ? 7.176 -7.633 -12.57 1 98 196 PHE B N 1
ATOM 3717 C CA . PHE B 1 196 ? 7.594 -6.367 -13.164 1 98 196 PHE B CA 1
ATOM 3718 C C . PHE B 1 196 ? 8.094 -5.406 -12.094 1 98 196 PHE B C 1
ATOM 3720 O O . PHE B 1 196 ? 7.543 -5.355 -10.992 1 98 196 PHE B O 1
ATOM 3727 N N . GLY B 1 197 ? 9.133 -4.75 -12.359 1 95.25 197 GLY B N 1
ATOM 3728 C CA . GLY B 1 197 ? 9.664 -3.742 -11.461 1 95.25 197 GLY B CA 1
ATOM 3729 C C . GLY B 1 197 ? 10.773 -2.914 -12.078 1 95.25 197 GLY B C 1
ATOM 3730 O O . GLY B 1 197 ? 10.961 -2.926 -13.297 1 95.25 197 GLY B O 1
ATOM 3731 N N . THR B 1 198 ? 11.445 -2.055 -11.281 1 93.12 198 THR B N 1
ATOM 3732 C CA . THR B 1 198 ? 12.531 -1.193 -11.734 1 93.12 198 THR B CA 1
ATOM 3733 C C . THR B 1 198 ? 13.859 -1.641 -11.125 1 93.12 198 THR B C 1
ATOM 3735 O O . THR B 1 198 ? 13.891 -2.502 -10.242 1 93.12 198 THR B O 1
ATOM 3738 N N . VAL B 1 199 ? 14.914 -1.169 -11.797 1 93.06 199 VAL B N 1
ATOM 3739 C CA . VAL B 1 199 ? 16.234 -1.309 -11.188 1 93.06 199 VAL B CA 1
ATOM 3740 C C . VAL B 1 199 ? 16.438 -0.22 -10.141 1 93.06 199 VAL B C 1
ATOM 3742 O O . VAL B 1 199 ? 16.141 0.952 -10.383 1 93.06 199 VAL B O 1
ATOM 3745 N N . GLY B 1 200 ? 16.844 -0.632 -8.961 1 93.06 200 GLY B N 1
ATOM 3746 C CA . GLY B 1 200 ? 17 0.332 -7.883 1 93.06 200 GLY B CA 1
ATOM 3747 C C . GLY B 1 200 ? 18.172 0.016 -6.973 1 93.06 200 GLY B C 1
ATOM 3748 O O . GLY B 1 200 ? 18.969 -0.881 -7.262 1 93.06 200 GLY B O 1
ATOM 3749 N N . MET B 1 201 ? 18.344 0.894 -5.965 1 93.38 201 MET B N 1
ATOM 3750 C CA . MET B 1 201 ? 19.406 0.707 -4.969 1 93.38 201 MET B CA 1
ATOM 3751 C C . MET B 1 201 ? 18.844 0.056 -3.707 1 93.38 201 MET B C 1
ATOM 3753 O O . MET B 1 201 ? 18 0.633 -3.031 1 93.38 201 MET B O 1
ATOM 3757 N N . ILE B 1 202 ? 19.25 -1.18 -3.402 1 93.25 202 ILE B N 1
ATOM 3758 C CA . ILE B 1 202 ? 18.859 -1.913 -2.207 1 93.25 202 ILE B CA 1
ATOM 3759 C C . ILE B 1 202 ? 20.078 -2.182 -1.334 1 93.25 202 ILE B C 1
ATOM 3761 O O . ILE B 1 202 ? 21.125 -2.615 -1.831 1 93.25 202 ILE B O 1
ATOM 3765 N N . PRO B 1 203 ? 19.938 -1.863 -0.03 1 92.94 203 PRO B N 1
ATOM 3766 C CA . PRO B 1 203 ? 21.078 -2.188 0.83 1 92.94 203 PRO B CA 1
ATOM 3767 C C . PRO B 1 203 ? 21.469 -3.662 0.765 1 92.94 203 PRO B C 1
ATOM 3769 O O . PRO B 1 203 ? 20.594 -4.535 0.758 1 92.94 203 PRO B O 1
ATOM 3772 N N . ASP B 1 204 ? 22.766 -3.896 0.729 1 92.12 204 ASP B N 1
ATOM 3773 C CA . ASP B 1 204 ? 23.266 -5.266 0.751 1 92.12 204 ASP B CA 1
ATOM 3774 C C . ASP B 1 204 ? 22.938 -5.953 2.072 1 92.12 204 ASP B C 1
ATOM 3776 O O . ASP B 1 204 ? 22.984 -5.328 3.135 1 92.12 204 ASP B O 1
ATOM 3780 N N . LYS B 1 205 ? 22.734 -7.23 2.021 1 87.06 205 LYS B N 1
ATOM 3781 C CA . LYS B 1 205 ? 22.297 -7.973 3.197 1 87.06 205 LYS B CA 1
ATOM 3782 C C . LYS B 1 205 ? 23.375 -7.988 4.273 1 87.06 205 LYS B C 1
ATOM 3784 O O . LYS B 1 205 ? 23.078 -7.965 5.469 1 87.06 205 LYS B O 1
ATOM 3789 N N . GLU B 1 206 ? 24.562 -7.965 3.846 1 89.31 206 GLU B N 1
ATOM 3790 C CA . GLU B 1 206 ? 25.688 -8.094 4.77 1 89.31 206 GLU B CA 1
ATOM 3791 C C . GLU B 1 206 ? 26.281 -6.734 5.102 1 89.31 206 GLU B C 1
ATOM 3793 O O . GLU B 1 206 ? 26.297 -6.316 6.262 1 89.31 206 GLU B O 1
ATOM 3798 N N . SER B 1 207 ? 26.688 -5.957 4.07 1 91.44 207 SER B N 1
ATOM 3799 C CA . SER B 1 207 ? 27.422 -4.707 4.273 1 91.44 207 SER B CA 1
ATOM 3800 C C . SER B 1 207 ? 26.469 -3.549 4.543 1 91.44 207 SER B C 1
ATOM 3802 O O . SER B 1 207 ? 26.891 -2.484 5.004 1 91.44 207 SER B O 1
ATOM 3804 N N . HIS B 1 208 ? 25.141 -3.727 4.152 1 89.94 208 HIS B N 1
ATOM 3805 C CA . HIS B 1 208 ? 24.109 -2.715 4.316 1 89.94 208 HIS B CA 1
ATOM 3806 C C . HIS B 1 208 ? 24.375 -1.499 3.438 1 89.94 208 HIS B C 1
ATOM 3808 O O . HIS B 1 208 ? 23.688 -0.478 3.555 1 89.94 208 HIS B O 1
ATOM 3814 N N . GLU B 1 209 ? 25.375 -1.645 2.562 1 93.25 209 GLU B N 1
ATOM 3815 C CA . GLU B 1 209 ? 25.641 -0.587 1.591 1 93.25 209 GLU B CA 1
ATOM 3816 C C . GLU B 1 209 ? 24.688 -0.686 0.398 1 93.25 209 GLU B C 1
ATOM 3818 O O . GLU B 1 209 ? 24.328 -1.786 -0.027 1 93.25 209 GLU B O 1
ATOM 3823 N N . PRO B 1 210 ? 24.344 0.484 -0.077 1 92.38 210 PRO B N 1
ATOM 3824 C CA . PRO B 1 210 ? 23.469 0.448 -1.253 1 92.38 210 PRO B CA 1
ATOM 3825 C C . PRO B 1 210 ? 24.094 -0.302 -2.428 1 92.38 210 PRO B C 1
ATOM 3827 O O . PRO B 1 210 ? 25.281 -0.127 -2.717 1 92.38 210 PRO B O 1
ATOM 3830 N N . LYS B 1 211 ? 23.312 -1.099 -3.053 1 93.62 211 LYS B N 1
ATOM 3831 C CA . LYS B 1 211 ? 23.719 -1.89 -4.211 1 93.62 211 LYS B CA 1
ATOM 3832 C C . LYS B 1 211 ? 22.672 -1.813 -5.32 1 93.62 211 LYS B C 1
ATOM 3834 O O . LYS B 1 211 ? 21.484 -1.945 -5.062 1 93.62 211 LYS B O 1
ATOM 3839 N N . ARG B 1 212 ? 23.172 -1.51 -6.551 1 94.56 212 ARG B N 1
ATOM 3840 C CA . ARG B 1 212 ? 22.281 -1.552 -7.699 1 94.56 212 ARG B CA 1
ATOM 3841 C C . ARG B 1 212 ? 21.672 -2.941 -7.871 1 94.56 212 ARG B C 1
ATOM 3843 O O . ARG B 1 212 ? 22.391 -3.926 -8.016 1 94.56 212 ARG B O 1
ATOM 3850 N N . THR B 1 213 ? 20.344 -3.043 -7.867 1 93.31 213 THR B N 1
ATOM 3851 C CA . THR B 1 213 ? 19.656 -4.328 -7.777 1 93.31 213 THR B CA 1
ATOM 3852 C C . THR B 1 213 ? 18.562 -4.43 -8.836 1 93.31 213 THR B C 1
ATOM 3854 O O . THR B 1 213 ? 17.75 -3.514 -8.984 1 93.31 213 THR B O 1
ATOM 3857 N N . ARG B 1 214 ? 18.609 -5.492 -9.594 1 92.75 214 ARG B N 1
ATOM 3858 C CA . ARG B 1 214 ? 17.547 -5.859 -10.516 1 92.75 214 ARG B CA 1
ATOM 3859 C C . ARG B 1 214 ? 16.938 -7.215 -10.141 1 92.75 214 ARG B C 1
ATOM 3861 O O . ARG B 1 214 ? 17.547 -8.258 -10.391 1 92.75 214 ARG B O 1
ATOM 3868 N N . TRP B 1 215 ? 15.75 -7.211 -9.648 1 93.19 215 TRP B N 1
ATOM 3869 C CA . TRP B 1 215 ? 15.125 -8.469 -9.234 1 93.19 215 TRP B CA 1
ATOM 3870 C C . TRP B 1 215 ? 14.062 -8.898 -10.242 1 93.19 215 TRP B C 1
ATOM 3872 O O . TRP B 1 215 ? 13.812 -10.094 -10.406 1 93.19 215 TRP B O 1
ATOM 3882 N N . TYR B 1 216 ? 13.477 -7.965 -10.977 1 95.69 216 TYR B N 1
ATOM 3883 C CA . TYR B 1 216 ? 12.312 -8.266 -11.797 1 95.69 216 TYR B CA 1
ATOM 3884 C C . TYR B 1 216 ? 12.516 -7.785 -13.227 1 95.69 216 TYR B C 1
ATOM 3886 O O . TYR B 1 216 ? 13.547 -7.18 -13.547 1 95.69 216 TYR B O 1
ATOM 3894 N N . ASN B 1 217 ? 11.539 -8.148 -14.109 1 97.62 217 ASN B N 1
ATOM 3895 C CA . ASN B 1 217 ? 11.578 -7.664 -15.484 1 97.62 217 ASN B CA 1
ATOM 3896 C C . ASN B 1 217 ? 11.492 -6.141 -15.547 1 97.62 217 ASN B C 1
ATOM 3898 O O . ASN B 1 217 ? 10.703 -5.531 -14.82 1 97.62 217 ASN B O 1
ATOM 3902 N N . ASP B 1 218 ? 12.375 -5.566 -16.359 1 95.25 218 ASP B N 1
ATOM 3903 C CA . ASP B 1 218 ? 12.109 -4.184 -16.75 1 95.25 218 ASP B CA 1
ATOM 3904 C C . ASP B 1 218 ? 11.102 -4.121 -17.906 1 95.25 218 ASP B C 1
ATOM 3906 O O . ASP B 1 218 ? 10.508 -5.137 -18.281 1 95.25 218 ASP B O 1
ATOM 3910 N N . GLU B 1 219 ? 10.859 -2.939 -18.453 1 95.31 219 GLU B N 1
ATOM 3911 C CA . GLU B 1 219 ? 9.82 -2.719 -19.453 1 95.31 219 GLU B CA 1
ATOM 3912 C C . GLU B 1 219 ? 10.07 -3.555 -20.703 1 95.31 219 GLU B C 1
ATOM 3914 O O . GLU B 1 219 ? 9.148 -4.188 -21.234 1 95.31 219 GLU B O 1
ATOM 3919 N N . ASN B 1 220 ? 11.289 -3.607 -21.188 1 96 220 ASN B N 1
ATOM 3920 C CA . ASN B 1 220 ? 11.617 -4.359 -22.391 1 96 220 ASN B CA 1
ATOM 3921 C C . ASN B 1 220 ? 11.531 -5.863 -22.156 1 96 220 ASN B C 1
ATOM 3923 O O . ASN B 1 220 ? 11 -6.598 -23 1 96 220 ASN B O 1
ATOM 3927 N N . GLN B 1 221 ? 11.992 -6.289 -21.031 1 97.56 221 GLN B N 1
ATOM 3928 C CA . GLN B 1 221 ? 12.039 -7.715 -20.734 1 97.56 221 GLN B CA 1
ATOM 3929 C C . GLN B 1 221 ? 10.633 -8.297 -20.594 1 97.56 221 GLN B C 1
ATOM 3931 O O . GLN B 1 221 ? 10.344 -9.375 -21.109 1 97.56 221 GLN B O 1
ATOM 3936 N N . ILE B 1 222 ? 9.812 -7.566 -19.891 1 98.38 222 ILE B N 1
ATOM 3937 C CA . ILE B 1 222 ? 8.492 -8.133 -19.625 1 98.38 222 ILE B CA 1
ATOM 3938 C C . ILE B 1 222 ? 7.699 -8.219 -20.922 1 98.38 222 ILE B C 1
ATOM 3940 O O . ILE B 1 222 ? 6.945 -9.172 -21.141 1 98.38 222 ILE B O 1
ATOM 3944 N N . VAL B 1 223 ? 7.828 -7.254 -21.812 1 98.06 223 VAL B N 1
ATOM 3945 C CA . VAL B 1 223 ? 7.129 -7.27 -23.094 1 98.06 223 VAL B CA 1
ATOM 3946 C C . VAL B 1 223 ? 7.703 -8.367 -23.984 1 98.06 223 VAL B C 1
ATOM 3948 O O . VAL B 1 223 ? 6.961 -9.07 -24.688 1 98.06 223 VAL B O 1
ATOM 3951 N N . GLU B 1 224 ? 9 -8.523 -23.906 1 98.12 224 GLU B N 1
ATOM 3952 C CA . GLU B 1 224 ? 9.641 -9.617 -24.641 1 98.12 224 GLU B CA 1
ATOM 3953 C C . GLU B 1 224 ? 9.094 -10.969 -24.203 1 98.12 224 GLU B C 1
ATOM 3955 O O . GLU B 1 224 ? 8.719 -11.797 -25.031 1 98.12 224 GLU B O 1
ATOM 3960 N N . ALA B 1 225 ? 9.086 -11.156 -22.922 1 98.69 225 ALA B N 1
ATOM 3961 C CA . ALA B 1 225 ? 8.586 -12.422 -22.375 1 98.69 225 ALA B CA 1
ATOM 3962 C C . ALA B 1 225 ? 7.129 -12.641 -22.781 1 98.69 225 ALA B C 1
ATOM 3964 O O . ALA B 1 225 ? 6.75 -13.75 -23.172 1 98.69 225 ALA B O 1
ATOM 3965 N N . ALA B 1 226 ? 6.344 -11.594 -22.688 1 98.75 226 ALA B N 1
ATOM 3966 C CA . ALA B 1 226 ? 4.922 -11.695 -23.016 1 98.75 226 ALA B CA 1
ATOM 3967 C C . ALA B 1 226 ? 4.719 -12.047 -24.484 1 98.75 226 ALA B C 1
ATOM 3969 O O . ALA B 1 226 ? 3.822 -12.82 -24.828 1 98.75 226 ALA B O 1
ATOM 3970 N N . ASP B 1 227 ? 5.508 -11.461 -25.297 1 98.5 227 ASP B N 1
ATOM 3971 C CA . ASP B 1 227 ? 5.426 -11.727 -26.734 1 98.5 227 ASP B CA 1
ATOM 3972 C C . ASP B 1 227 ? 5.805 -13.164 -27.047 1 98.5 227 ASP B C 1
ATOM 3974 O O . ASP B 1 227 ? 5.074 -13.867 -27.75 1 98.5 227 ASP B O 1
ATOM 3978 N N . ASP B 1 228 ? 6.898 -13.625 -26.5 1 98.62 228 ASP B N 1
ATOM 3979 C CA . ASP B 1 228 ? 7.375 -14.984 -26.734 1 98.62 228 ASP B CA 1
ATOM 3980 C C . ASP B 1 228 ? 6.371 -16.016 -26.219 1 98.62 228 ASP B C 1
ATOM 3982 O O . ASP B 1 228 ? 6.16 -17.047 -26.844 1 98.62 228 ASP B O 1
ATOM 3986 N N . LEU B 1 229 ? 5.715 -15.703 -25.109 1 98.81 229 LEU B N 1
ATOM 3987 C CA . LEU B 1 229 ? 4.734 -16.594 -24.516 1 98.81 229 LEU B CA 1
ATOM 3988 C C . LEU B 1 229 ? 3.393 -16.5 -25.234 1 98.81 229 LEU B C 1
ATOM 3990 O O . LEU B 1 229 ? 2.463 -17.25 -24.922 1 98.81 229 LEU B O 1
ATOM 3994 N N . ALA B 1 230 ? 3.289 -15.539 -26.141 1 98.62 230 ALA B N 1
ATOM 3995 C CA . ALA B 1 230 ? 2.074 -15.305 -26.922 1 98.62 230 ALA B CA 1
ATOM 3996 C C . ALA B 1 230 ? 0.871 -15.094 -26 1 98.62 230 ALA B C 1
ATOM 3998 O O . ALA B 1 230 ? -0.185 -15.695 -26.203 1 98.62 230 ALA B O 1
ATOM 3999 N N . LEU B 1 231 ? 1.08 -14.227 -24.984 1 98.81 231 LEU B N 1
ATOM 4000 C CA . LEU B 1 231 ? 0.037 -14.008 -23.984 1 98.81 231 LEU B CA 1
ATOM 4001 C C . LEU B 1 231 ? -1.141 -13.25 -24.594 1 98.81 231 LEU B C 1
ATOM 4003 O O . LEU B 1 231 ? -0.948 -12.281 -25.328 1 98.81 231 LEU B O 1
ATOM 4007 N N . GLU B 1 232 ? -2.379 -13.68 -24.328 1 98.38 232 GLU B N 1
ATOM 4008 C CA . GLU B 1 232 ? -3.531 -12.836 -24.625 1 98.38 232 GLU B CA 1
ATOM 4009 C C . GLU B 1 232 ? -3.588 -11.625 -23.688 1 98.38 232 GLU B C 1
ATOM 4011 O O . GLU B 1 232 ? -3.643 -10.484 -24.156 1 98.38 232 GLU B O 1
ATOM 4016 N N . ARG B 1 233 ? -3.598 -11.883 -22.391 1 98.5 233 ARG B N 1
ATOM 4017 C CA . ARG B 1 233 ? -3.557 -10.836 -21.375 1 98.5 233 ARG B CA 1
ATOM 4018 C C . ARG B 1 233 ? -2.283 -10.938 -20.531 1 98.5 233 ARG B C 1
ATOM 4020 O O . ARG B 1 233 ? -1.931 -12.016 -20.047 1 98.5 233 ARG B O 1
ATOM 4027 N N . LEU B 1 234 ? -1.575 -9.836 -20.391 1 98.88 234 LEU B N 1
ATOM 4028 C CA . LEU B 1 234 ? -0.427 -9.742 -19.5 1 98.88 234 LEU B CA 1
ATOM 4029 C C . LEU B 1 234 ? -0.814 -9.055 -18.188 1 98.88 234 LEU B C 1
ATOM 4031 O O . LEU B 1 234 ? -1.342 -7.941 -18.203 1 98.88 234 LEU B O 1
ATOM 4035 N N . LEU B 1 235 ? -0.611 -9.711 -17.094 1 98.81 235 LEU B N 1
ATOM 4036 C CA . LEU B 1 235 ? -0.792 -9.148 -15.766 1 98.81 235 LEU B CA 1
ATOM 4037 C C . LEU B 1 235 ? 0.551 -8.969 -15.062 1 98.81 235 LEU B C 1
ATOM 4039 O O . LEU B 1 235 ? 1.119 -9.938 -14.547 1 98.81 235 LEU B O 1
ATOM 4043 N N . PRO B 1 236 ? 1.068 -7.734 -15.047 1 98.69 236 PRO B 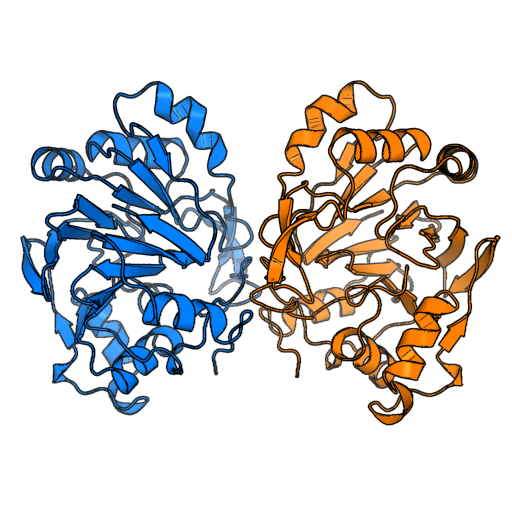N 1
ATOM 4044 C CA . PRO B 1 236 ? 2.301 -7.5 -14.289 1 98.69 236 PRO B CA 1
ATOM 4045 C C . PRO B 1 236 ? 2.088 -7.566 -12.781 1 98.69 236 PRO B C 1
ATOM 4047 O O . PRO B 1 236 ? 1.117 -7.004 -12.266 1 98.69 236 PRO B O 1
ATOM 4050 N N . SER B 1 237 ? 2.961 -8.273 -12.102 1 98 237 SER B N 1
ATOM 4051 C CA . SER B 1 237 ? 2.938 -8.359 -10.648 1 98 237 SER B CA 1
ATOM 4052 C C . SER B 1 237 ? 4.211 -7.777 -10.039 1 98 237 SER B C 1
ATOM 4054 O O . SER B 1 237 ? 5.082 -7.285 -10.758 1 98 237 SER B O 1
ATOM 4056 N N . HIS B 1 238 ? 4.383 -7.617 -8.734 1 95.88 238 HIS B N 1
ATOM 4057 C CA . HIS B 1 238 ? 5.551 -7.219 -7.961 1 95.88 238 HIS B CA 1
ATOM 4058 C C . HIS B 1 238 ? 5.801 -5.719 -8.07 1 95.88 238 HIS B C 1
ATOM 4060 O O . HIS B 1 238 ? 6.551 -5.148 -7.277 1 95.88 238 HIS B O 1
ATOM 4066 N N . TRP B 1 239 ? 5.164 -5.02 -8.961 1 96.19 239 TRP B N 1
ATOM 4067 C CA . TRP B 1 239 ? 5.559 -3.656 -9.305 1 96.19 239 TRP B CA 1
ATOM 4068 C C . TRP B 1 239 ? 5.262 -2.697 -8.164 1 96.19 239 TRP B C 1
ATOM 4070 O O . TRP B 1 239 ? 5.77 -1.572 -8.133 1 96.19 239 TRP B O 1
ATOM 4080 N N . ASP B 1 240 ? 4.496 -3.129 -7.195 1 95.75 240 ASP B N 1
ATOM 4081 C CA . ASP B 1 240 ? 4.02 -2.236 -6.145 1 95.75 240 ASP B CA 1
ATOM 4082 C C . ASP B 1 240 ? 4.57 -2.643 -4.781 1 95.75 240 ASP B C 1
ATOM 4084 O O . ASP B 1 240 ? 4.242 -2.031 -3.764 1 95.75 240 ASP B O 1
ATOM 4088 N N . MET B 1 241 ? 5.438 -3.574 -4.688 1 95.94 241 MET B N 1
ATOM 4089 C CA . MET B 1 241 ? 5.676 -4.289 -3.434 1 95.94 241 MET B CA 1
ATOM 4090 C C . MET B 1 241 ? 6.812 -3.639 -2.646 1 95.94 241 MET B C 1
ATOM 4092 O O . MET B 1 241 ? 6.621 -3.229 -1.501 1 95.94 241 MET B O 1
ATOM 4096 N N . TRP B 1 242 ? 8 -3.561 -3.199 1 95.38 242 TRP B N 1
ATOM 4097 C CA . TRP B 1 242 ? 9.203 -3.221 -2.443 1 95.38 242 TRP B CA 1
ATOM 4098 C C . TRP B 1 242 ? 9.633 -1.783 -2.723 1 95.38 242 TRP B C 1
ATOM 4100 O O . TRP B 1 242 ? 9.859 -1.408 -3.875 1 95.38 242 TRP B O 1
ATOM 4110 N N . ARG B 1 243 ? 9.828 -1.045 -1.643 1 94.62 243 ARG B N 1
ATOM 4111 C CA . ARG B 1 243 ? 10.305 0.33 -1.763 1 94.62 243 ARG B CA 1
ATOM 4112 C C . ARG B 1 243 ? 11.594 0.392 -2.568 1 94.62 243 ARG B C 1
ATOM 4114 O O . ARG B 1 243 ? 12.523 -0.375 -2.318 1 94.62 243 ARG B O 1
ATOM 4121 N N . GLY B 1 244 ? 11.641 1.287 -3.512 1 92.44 244 GLY B N 1
ATOM 4122 C CA . GLY B 1 244 ? 12.836 1.468 -4.316 1 92.44 244 GLY B CA 1
ATOM 4123 C C . GLY B 1 244 ? 12.828 0.654 -5.594 1 92.44 244 GLY B C 1
ATOM 4124 O O . GLY B 1 244 ? 13.641 0.881 -6.488 1 92.44 244 GLY B O 1
ATOM 4125 N N . LEU B 1 245 ? 11.891 -0.283 -5.691 1 93.75 245 LEU B N 1
ATOM 4126 C CA . LEU B 1 245 ? 11.805 -1.117 -6.883 1 93.75 245 LEU B CA 1
ATOM 4127 C C . LEU B 1 245 ? 10.414 -1.017 -7.516 1 93.75 245 LEU B C 1
ATOM 4129 O O . LEU B 1 245 ? 10.086 -1.78 -8.422 1 93.75 245 LEU B O 1
ATOM 4133 N N . THR B 1 246 ? 9.594 -0.123 -7.051 1 92 246 THR B N 1
ATOM 4134 C CA . THR B 1 246 ? 8.234 0.028 -7.555 1 92 246 THR B CA 1
ATOM 4135 C C . THR B 1 246 ? 8.242 0.65 -8.953 1 92 246 THR B C 1
ATOM 4137 O O . THR B 1 246 ? 9.219 1.278 -9.352 1 92 246 THR B O 1
ATOM 4140 N N . SER B 1 247 ? 7.176 0.359 -9.641 1 91.62 247 SER B N 1
ATOM 4141 C CA . SER B 1 247 ? 6.969 0.912 -10.977 1 91.62 247 SER B CA 1
ATOM 4142 C C . SER B 1 247 ? 5.496 1.207 -11.227 1 91.62 247 SER B C 1
ATOM 4144 O O . SER B 1 247 ? 4.652 0.968 -10.367 1 91.62 247 SER B O 1
ATOM 4146 N N . ASP B 1 248 ? 5.227 1.882 -12.328 1 91.94 248 ASP B N 1
ATOM 4147 C CA . ASP B 1 248 ? 3.883 2.074 -12.867 1 91.94 248 ASP B CA 1
ATOM 4148 C C . ASP B 1 248 ? 3.643 1.18 -14.078 1 91.94 248 ASP B C 1
ATOM 4150 O O . ASP B 1 248 ? 4.168 1.44 -15.164 1 91.94 248 ASP B O 1
ATOM 4154 N N . PRO B 1 249 ? 2.842 0.176 -13.891 1 94.75 249 PRO B N 1
ATOM 4155 C CA . PRO B 1 249 ? 2.695 -0.762 -15.008 1 94.75 249 PRO B CA 1
ATOM 4156 C C . PRO B 1 249 ? 2.012 -0.135 -16.219 1 94.75 249 PRO B C 1
ATOM 4158 O O . PRO B 1 249 ? 2.018 -0.719 -17.312 1 94.75 249 PRO B O 1
ATOM 4161 N N . LYS B 1 250 ? 1.41 1.087 -16.094 1 92.5 250 LYS B N 1
ATOM 4162 C CA . LYS B 1 250 ? 0.785 1.774 -17.234 1 92.5 250 LYS B CA 1
ATOM 4163 C C . LYS B 1 250 ? 1.814 2.129 -18.297 1 92.5 250 LYS B C 1
ATOM 4165 O O . LYS B 1 250 ? 1.463 2.346 -19.453 1 92.5 250 LYS B O 1
ATOM 4170 N N . VAL B 1 251 ? 3.061 2.174 -17.938 1 92.69 251 VAL B N 1
ATOM 4171 C CA . VAL B 1 251 ? 4.121 2.547 -18.875 1 92.69 251 VAL B CA 1
ATOM 4172 C C . VAL B 1 251 ? 4.254 1.481 -19.953 1 92.69 251 VAL B C 1
ATOM 4174 O O . VAL B 1 251 ? 4.828 1.737 -21.016 1 92.69 251 VAL B O 1
ATOM 4177 N N . LEU B 1 252 ? 3.74 0.298 -19.672 1 95.81 252 LEU B N 1
ATOM 4178 C CA . LEU B 1 252 ? 3.879 -0.819 -20.609 1 95.81 252 LEU B CA 1
ATOM 4179 C C . LEU B 1 252 ? 2.943 -0.654 -21.797 1 95.81 252 LEU B C 1
ATOM 4181 O O . LEU B 1 252 ? 3.104 -1.33 -22.812 1 95.81 252 LEU B O 1
ATOM 4185 N N . HIS B 1 253 ? 1.96 0.217 -21.75 1 93.12 253 HIS B N 1
ATOM 4186 C CA . HIS B 1 253 ? 0.894 0.322 -22.734 1 93.12 253 HIS B CA 1
ATOM 4187 C C . HIS B 1 253 ? 1.456 0.617 -24.125 1 93.12 253 HIS B C 1
ATOM 4189 O O . HIS B 1 253 ? 1.173 -0.109 -25.078 1 93.12 253 HIS B O 1
ATOM 4195 N N . HIS B 1 254 ? 2.242 1.633 -24.219 1 90.12 254 HIS B N 1
ATOM 4196 C CA . HIS B 1 254 ? 2.771 2.021 -25.516 1 90.12 254 HIS B CA 1
ATOM 4197 C C . HIS B 1 254 ? 3.729 0.967 -26.062 1 90.12 254 HIS B C 1
ATOM 4199 O O . HIS B 1 254 ? 3.74 0.691 -27.266 1 90.12 254 HIS B O 1
ATOM 4205 N N . HIS B 1 255 ? 4.484 0.444 -25.141 1 91.12 255 HIS B N 1
ATOM 4206 C CA . HIS B 1 255 ? 5.473 -0.548 -25.547 1 91.12 255 HIS B CA 1
ATOM 4207 C C . HIS B 1 255 ? 4.805 -1.808 -26.094 1 91.12 255 HIS B C 1
ATOM 4209 O O . HIS B 1 255 ? 5.176 -2.299 -27.156 1 91.12 255 HIS B O 1
ATOM 4215 N N . ALA B 1 256 ? 3.838 -2.33 -25.453 1 93.69 256 ALA B N 1
ATOM 4216 C CA . ALA B 1 256 ? 3.156 -3.574 -25.797 1 93.69 256 ALA B CA 1
ATOM 4217 C C . ALA B 1 256 ? 2.432 -3.445 -27.141 1 93.69 256 ALA B C 1
ATOM 4219 O O . ALA B 1 256 ? 2.268 -4.43 -27.859 1 93.69 256 ALA B O 1
ATOM 4220 N N . LYS B 1 257 ? 2.027 -2.27 -27.547 1 92.5 257 LYS B N 1
ATOM 4221 C CA . LYS B 1 257 ? 1.196 -2.037 -28.719 1 92.5 257 LYS B CA 1
ATOM 4222 C C . LYS B 1 257 ? 1.98 -2.287 -30 1 92.5 257 LYS B C 1
ATOM 4224 O O . LYS B 1 257 ? 1.392 -2.486 -31.078 1 92.5 257 LYS B O 1
ATOM 4229 N N . SER B 1 258 ? 3.25 -2.244 -29.922 1 92.62 258 SER B N 1
ATOM 4230 C CA . SER B 1 258 ? 4.07 -2.432 -31.125 1 92.62 258 SER B CA 1
ATOM 4231 C C . SER B 1 258 ? 4.27 -3.912 -31.422 1 92.62 258 SER B C 1
ATOM 4233 O O . SER B 1 258 ? 4.898 -4.266 -32.438 1 92.62 258 SER B O 1
ATOM 4235 N N . PHE B 1 259 ? 3.709 -4.777 -30.547 1 94.5 259 PHE B N 1
ATOM 4236 C CA . PHE B 1 259 ? 3.867 -6.219 -30.703 1 94.5 259 PHE B CA 1
ATOM 4237 C C . PHE B 1 259 ? 2.512 -6.898 -30.844 1 94.5 259 PHE B C 1
ATOM 4239 O O . PHE B 1 259 ? 1.48 -6.328 -30.484 1 94.5 259 PHE B O 1
ATOM 4246 N N . GLU B 1 260 ? 2.6 -8.086 -31.391 1 94.31 260 GLU B N 1
ATOM 4247 C CA . GLU B 1 260 ? 1.36 -8.844 -31.547 1 94.31 260 GLU B CA 1
ATOM 4248 C C . GLU B 1 260 ? 0.807 -9.266 -30.188 1 94.31 260 GLU B C 1
ATOM 4250 O O . GLU B 1 260 ? -0.409 -9.32 -30 1 94.31 260 GLU B O 1
ATOM 4255 N N . HIS B 1 261 ? 1.716 -9.617 -29.297 1 96.06 261 HIS B N 1
ATOM 4256 C CA . HIS B 1 261 ? 1.361 -10.008 -27.938 1 96.06 261 HIS B CA 1
ATOM 4257 C C . HIS B 1 261 ? 2.172 -9.219 -26.906 1 96.06 261 HIS B C 1
ATOM 4259 O O . HIS B 1 261 ? 3.316 -8.852 -27.172 1 96.06 261 HIS B O 1
ATOM 4265 N N . PRO B 1 262 ? 1.691 -8.992 -25.734 1 97.19 262 PRO B N 1
ATOM 4266 C CA . PRO B 1 262 ? 0.346 -9.367 -25.281 1 97.19 262 PRO B CA 1
ATOM 4267 C C . PRO B 1 262 ? -0.748 -8.555 -25.969 1 97.19 262 PRO B C 1
ATOM 4269 O O . PRO B 1 262 ? -0.518 -7.406 -26.359 1 97.19 262 PRO B O 1
ATOM 4272 N N . ARG B 1 263 ? -1.939 -9.07 -26.109 1 93.44 263 ARG B N 1
ATOM 4273 C CA . ARG B 1 263 ? -3.051 -8.367 -26.75 1 93.44 263 ARG B CA 1
ATOM 4274 C C . ARG B 1 263 ? -3.611 -7.285 -25.828 1 93.44 263 ARG B C 1
ATOM 4276 O O . ARG B 1 263 ? -4.078 -6.246 -26.297 1 93.44 263 ARG B O 1
ATOM 4283 N N . GLU B 1 264 ? -3.639 -7.602 -24.594 1 95.44 264 GLU B N 1
ATOM 4284 C CA . GLU B 1 264 ? -4.176 -6.68 -23.609 1 95.44 264 GLU B CA 1
ATOM 4285 C C . GLU B 1 264 ? -3.299 -6.645 -22.359 1 95.44 264 GLU B C 1
ATOM 4287 O O . GLU B 1 264 ? -2.658 -7.641 -22.016 1 95.44 264 GLU B O 1
ATOM 4292 N N . LEU B 1 265 ? -3.242 -5.488 -21.75 1 97.25 265 LEU B N 1
ATOM 4293 C CA . LEU B 1 265 ? -2.654 -5.352 -20.422 1 97.25 265 LEU B CA 1
ATOM 4294 C C . LEU B 1 265 ? -3.723 -5.469 -19.344 1 97.25 265 LEU B C 1
ATOM 4296 O O . LEU B 1 265 ? -4.711 -4.73 -19.359 1 97.25 265 LEU B O 1
ATOM 4300 N N . GLU B 1 266 ? -3.543 -6.465 -18.469 1 97.88 266 GLU B N 1
ATOM 4301 C CA . GLU B 1 266 ? -4.43 -6.641 -17.328 1 97.88 266 GLU B CA 1
ATOM 4302 C C . GLU B 1 266 ? -3.832 -6.016 -16.078 1 97.88 266 GLU B C 1
ATOM 4304 O O . GLU B 1 266 ? -3.137 -6.688 -15.305 1 97.88 266 GLU B O 1
ATOM 4309 N N . LEU B 1 267 ? -4.148 -4.758 -15.875 1 96.62 267 LEU B N 1
ATOM 4310 C CA . LEU B 1 267 ? -3.586 -4.031 -14.742 1 96.62 267 LEU B CA 1
ATOM 4311 C C . LEU B 1 267 ? -4.453 -4.203 -13.5 1 96.62 267 LEU B C 1
ATOM 4313 O O . LEU B 1 267 ? -5.648 -3.887 -13.523 1 96.62 267 LEU B O 1
ATOM 4317 N N . VAL B 1 268 ? -3.867 -4.746 -12.438 1 96.62 268 VAL B N 1
ATOM 4318 C CA . VAL B 1 268 ? -4.621 -4.984 -11.211 1 96.62 268 VAL B CA 1
ATOM 4319 C C . VAL B 1 268 ? -3.836 -4.457 -10.016 1 96.62 268 VAL B C 1
ATOM 4321 O O . VAL B 1 268 ? -2.623 -4.25 -10.094 1 96.62 268 VAL B O 1
ATOM 4324 N N . GLU B 1 269 ? -4.512 -4.133 -8.945 1 95.88 269 GLU B N 1
ATOM 4325 C CA . GLU B 1 269 ? -3.955 -3.889 -7.617 1 95.88 269 GLU B CA 1
ATOM 4326 C C . GLU B 1 269 ? -4.277 -5.035 -6.664 1 95.88 269 GLU B C 1
ATOM 4328 O O . GLU B 1 269 ? -5.148 -5.859 -6.949 1 95.88 269 GLU B O 1
ATOM 4333 N N . ILE B 1 270 ? -3.512 -5.102 -5.586 1 97.75 270 ILE B N 1
ATOM 4334 C CA . ILE B 1 270 ? -3.723 -6.148 -4.594 1 97.75 270 ILE B CA 1
ATOM 4335 C C . ILE B 1 270 ? -5.207 -6.238 -4.25 1 97.75 270 ILE B C 1
ATOM 4337 O O . ILE B 1 270 ? -5.879 -5.215 -4.09 1 97.75 270 ILE B O 1
ATOM 4341 N N . GLY B 1 271 ? -5.773 -7.43 -4.254 1 97.75 271 GLY B N 1
ATOM 4342 C CA . GLY B 1 271 ? -7.156 -7.684 -3.891 1 97.75 271 GLY B CA 1
ATOM 4343 C C . GLY B 1 271 ? -8.086 -7.758 -5.086 1 97.75 271 GLY B C 1
ATOM 4344 O O . GLY B 1 271 ? -9.227 -8.195 -4.965 1 97.75 271 GLY B O 1
ATOM 4345 N N . ASP B 1 272 ? -7.656 -7.348 -6.254 1 97.94 272 ASP B N 1
ATOM 4346 C CA . ASP B 1 272 ? -8.492 -7.367 -7.449 1 97.94 272 ASP B CA 1
ATOM 4347 C C . ASP B 1 272 ? -8.711 -8.797 -7.945 1 97.94 272 ASP B C 1
ATOM 4349 O O . ASP B 1 272 ? -7.863 -9.664 -7.734 1 97.94 272 ASP B O 1
ATOM 4353 N N . ARG B 1 273 ? -9.773 -8.992 -8.586 1 98.19 273 ARG B N 1
ATOM 4354 C CA . ARG B 1 273 ? -10.141 -10.258 -9.211 1 98.19 273 ARG B CA 1
ATOM 4355 C C . ARG B 1 273 ? -10.117 -10.148 -10.734 1 98.19 273 ARG B C 1
ATOM 4357 O O . ARG B 1 273 ? -10.531 -9.125 -11.289 1 98.19 273 ARG B O 1
ATOM 4364 N N . VAL B 1 274 ? -9.578 -11.148 -11.383 1 98.38 274 VAL B N 1
ATOM 4365 C CA . VAL B 1 274 ? -9.641 -11.328 -12.828 1 98.38 274 VAL B CA 1
ATOM 4366 C C . VAL B 1 274 ? -10.352 -12.641 -13.164 1 98.38 274 VAL B C 1
ATOM 4368 O O . VAL B 1 274 ? -10.094 -13.664 -12.531 1 98.38 274 VAL B O 1
ATOM 4371 N N . ASP B 1 275 ? -11.242 -12.586 -14.086 1 98.25 275 ASP B N 1
ATOM 4372 C CA . ASP B 1 275 ? -11.938 -13.797 -14.508 1 98.25 275 ASP B CA 1
ATOM 4373 C C . ASP B 1 275 ? -11.375 -14.32 -15.828 1 98.25 275 ASP B C 1
ATOM 4375 O O . ASP B 1 275 ? -11.031 -13.539 -16.719 1 98.25 275 ASP B O 1
ATOM 4379 N N . LEU B 1 276 ? -11.273 -15.602 -15.906 1 98 276 LEU B N 1
ATOM 4380 C CA . LEU B 1 276 ? -10.898 -16.234 -17.156 1 98 276 LEU B CA 1
ATOM 4381 C C . LEU B 1 276 ? -12.133 -16.562 -18 1 98 276 LEU B C 1
ATOM 4383 O O . LEU B 1 276 ? -13.102 -17.125 -17.5 1 98 276 LEU B O 1
#

InterPro domains:
  IPR001279 Metallo-beta-lactamase [PF12706] (40-239)
  IPR001279 Metallo-beta-lactamase [SM00849] (28-238)
  IPR036866 Ribonuclease Z/Hydroxyacylglutathione hydrolase-like [G3DSA:3.60.15.10] (1-274)
  IPR036866 Ribonuclease Z/Hydroxyacylglutathione hydrolase-like [SSF56281] (24-244)
  IPR050114 UPF0173/UPF0282/UlaG metal-dependent hydrolases [PTHR43546] (19-275)

Sequence (552 aa):
MIHSDWGDWFIQRIEDANPDGVAVWYLGCNGFVLKDDAGTTVYIDPYLGLGNPPRTVRMIPVPFTPGDVETADAVFATHEHTDHVDGPSQAPILENTGATFYGADDSLAVTREENWTEEWDVDDDQFVEVAEGDTFEIGDFTVHVEEAYDPDATHPVSYVIEHDAGTVFHGGDTKPSDEFARIGDEYDIDLGILAFGTVGMIPDKESHEPKRTRWYNDENQIVEAADDLALERLLPSHWDMWRGLTSDPKVLHHHAKSFEHPRELELVEIGDRVDLMIHSDWGDWFIQRIEDANPDGVAVWYLGCNGFVLKDDAGTTVYIDPYLGLGNPPRTVRMIPVPFTPGDVETADAVFATHEHTDHVDGPSQAPILENTGATFYGADDSLAVTREENWTEEWDVDDDQFVEVAEGDTFEIGDFTVHVEEAYDPDATHPVSYVIEHDAGTVFHGGDTKPSDEFARIGDEYDIDLGILAFGTVGMIPDKESHEPKRTRWYNDENQIVEAADDLALERLLPSHWDMWRGLTSDPKVLHHHAKSFEHPRELELVEIGDRVDL

Organism: NCBI:txid148449

Solvent-accessible surface area (backbone atoms only — not comparable to full-atom values): 27693 Å² total; per-residue (Å²): 134,75,68,36,51,44,50,60,55,57,58,47,51,60,71,69,54,73,39,84,37,32,34,37,34,35,53,35,50,71,10,32,38,39,32,32,56,88,63,49,27,38,35,32,17,50,48,53,74,45,72,52,60,85,51,36,35,54,46,42,47,31,56,45,36,38,72,72,41,68,74,39,57,30,37,39,31,33,27,52,52,58,70,28,51,34,57,85,35,41,44,41,31,31,40,61,37,66,19,35,37,38,21,24,66,57,29,49,48,48,44,59,74,66,34,42,56,76,76,36,78,40,61,75,85,32,56,44,79,47,50,68,77,42,71,53,71,57,81,77,33,40,40,34,32,33,81,40,36,33,94,91,49,92,50,43,30,16,40,38,39,35,38,97,51,41,21,38,35,42,31,48,56,27,44,62,48,89,60,30,46,57,51,23,72,73,41,81,30,45,38,30,37,39,26,28,24,37,74,25,67,38,39,34,94,81,82,56,44,76,32,85,39,75,76,43,17,42,74,69,40,43,43,48,36,31,34,37,27,46,16,40,23,34,28,66,28,36,22,62,27,40,65,64,26,48,52,66,78,72,69,46,56,71,63,31,66,82,39,83,21,28,67,38,80,44,86,69,54,72,72,38,74,46,77,71,136,74,69,37,53,45,50,58,54,56,57,48,51,60,71,69,55,73,38,83,37,32,35,36,33,35,56,36,50,72,9,33,38,39,34,31,56,87,63,47,27,39,35,33,16,49,47,52,75,45,71,52,60,83,51,38,37,52,45,43,48,31,57,45,34,38,72,70,42,68,76,38,57,30,36,37,32,33,29,52,52,60,70,27,49,36,57,86,36,41,45,40,30,30,40,59,37,65,20,34,38,37,21,23,67,55,30,49,47,47,43,59,74,66,35,42,58,75,76,38,79,38,62,76,85,32,56,43,80,50,49,68,75,43,71,52,73,57,81,77,32,38,40,34,33,34,82,41,36,34,94,91,48,90,51,41,30,16,40,38,39,35,38,96,52,42,22,38,34,42,32,48,55,28,42,64,49,88,60,30,45,56,50,24,72,73,42,81,31,44,37,30,37,39,26,28,24,36,74,23,66,36,41,34,91,82,82,56,44,75,32,87,40,73,75,45,16,41,75,69,42,44,42,50,36,29,35,37,27,46,16,40,23,35,28,66,29,37,22,62,27,40,66,62,27,46,53,65,76,73,68,45,56,72,63,30,66,80,41,85,20,28,67,38,80,46,87,70,55,71,73,37,77,46,75,73

pLDDT: mean 96.87, std 2.7, range [76.19, 98.94]

Nearest PDB structures (foldseek):
  2wym-assembly1_E  TM=8.795E-01  e=3.589E-25  Escherichia coli
  2wym-assembly1_B  TM=8.815E-01  e=5.770E-25  Escherichia coli
  2wyl-assembly1_F  TM=8.880E-01  e=2.863E-24  Escherichia coli
  2wyl-assembly1_C  TM=8.873E-01  e=7.399E-24  Escherichia coli
  2wyl-assembly1_B  TM=8.738E-01  e=5.499E-24  Escherichia coli

Radius of gyration: 24.84 Å; Cα contacts (8 Å, |Δi|>4): 1426; chains: 2; bounding box: 55×73×62 Å